Protein AF-A0A7W7MPI8-F1 (afdb_monomer_lite)

Structure (mmCIF, N/CA/C/O backbone):
data_AF-A0A7W7MPI8-F1
#
_entry.id   AF-A0A7W7MPI8-F1
#
loop_
_atom_site.group_PDB
_atom_site.id
_atom_site.type_symbol
_atom_site.label_atom_id
_atom_site.label_alt_id
_atom_site.label_comp_id
_atom_site.label_asym_id
_atom_site.label_entity_id
_atom_site.label_seq_id
_atom_site.pdbx_PDB_ins_code
_atom_site.Cartn_x
_atom_site.Cartn_y
_atom_site.Cartn_z
_atom_site.occupancy
_atom_site.B_iso_or_equiv
_atom_site.auth_seq_id
_atom_site.auth_comp_id
_atom_site.auth_asym_id
_atom_site.auth_atom_id
_atom_site.pdbx_PDB_model_num
ATOM 1 N N . MET A 1 1 ? -51.173 4.039 2.002 1.00 49.44 1 MET A N 1
ATOM 2 C CA . MET A 1 1 ? -49.938 4.710 2.441 1.00 49.44 1 MET A CA 1
ATOM 3 C C . MET A 1 1 ? -48.961 4.731 1.281 1.00 49.44 1 MET A C 1
ATOM 5 O O . MET A 1 1 ? -48.452 3.682 0.900 1.00 49.44 1 MET A O 1
ATOM 9 N N . MET A 1 2 ? -48.787 5.894 0.661 1.00 49.88 2 MET A N 1
ATOM 10 C CA . MET A 1 2 ? -47.800 6.108 -0.398 1.00 49.88 2 MET A CA 1
ATOM 11 C C . MET A 1 2 ? -46.555 6.743 0.226 1.00 49.88 2 MET A C 1
ATOM 13 O O . MET A 1 2 ? -46.667 7.775 0.882 1.00 49.88 2 MET A O 1
ATOM 17 N N . VAL A 1 3 ? -45.391 6.113 0.047 1.00 54.78 3 VAL A N 1
ATOM 18 C CA . VAL A 1 3 ? -44.117 6.573 0.618 1.00 54.78 3 VAL A CA 1
ATOM 19 C C . VAL A 1 3 ? -43.262 7.159 -0.498 1.00 54.78 3 VAL A C 1
ATOM 21 O O . VAL A 1 3 ? -42.946 6.467 -1.465 1.00 54.78 3 VAL A O 1
ATOM 24 N N . LEU A 1 4 ? -42.883 8.429 -0.360 1.00 58.41 4 LEU A N 1
ATOM 25 C CA . LEU A 1 4 ? -41.973 9.108 -1.281 1.00 58.41 4 LEU A CA 1
ATOM 26 C C . LEU A 1 4 ? -40.617 9.328 -0.606 1.00 58.41 4 LEU A C 1
ATOM 28 O O . LEU A 1 4 ? -40.519 10.075 0.366 1.00 58.41 4 LEU A O 1
ATOM 32 N N . MET A 1 5 ? -39.574 8.697 -1.148 1.00 64.06 5 MET A N 1
ATOM 33 C CA . MET A 1 5 ? -38.206 8.780 -0.630 1.00 64.06 5 MET A CA 1
ATOM 34 C C . MET A 1 5 ? -37.415 9.871 -1.354 1.00 64.06 5 MET A C 1
ATOM 36 O O . MET A 1 5 ? -37.337 9.875 -2.583 1.00 64.06 5 MET A O 1
ATOM 40 N N . ARG A 1 6 ? -36.823 10.803 -0.598 1.00 67.62 6 ARG A N 1
ATOM 41 C CA . ARG A 1 6 ? -36.049 11.929 -1.149 1.00 67.62 6 ARG A CA 1
ATOM 42 C C . ARG A 1 6 ? -35.025 12.484 -0.160 1.00 67.62 6 ARG A C 1
ATOM 44 O O . ARG A 1 6 ? -35.173 12.334 1.051 1.00 67.62 6 ARG A O 1
ATOM 51 N N . ARG A 1 7 ? -33.993 13.143 -0.703 1.00 58.41 7 ARG A N 1
ATOM 52 C CA . ARG A 1 7 ? -32.875 13.727 0.059 1.00 58.41 7 ARG A CA 1
ATOM 53 C C . ARG A 1 7 ? -33.243 15.046 0.749 1.00 58.41 7 ARG A C 1
ATOM 55 O O . ARG A 1 7 ? -32.918 15.215 1.916 1.00 58.41 7 ARG A O 1
ATOM 62 N N . ASP A 1 8 ? -33.957 15.934 0.058 1.00 72.25 8 ASP A N 1
ATOM 63 C CA . ASP A 1 8 ? -34.235 17.299 0.533 1.00 72.25 8 ASP A CA 1
ATOM 64 C C . ASP A 1 8 ? -35.701 17.508 0.923 1.00 72.25 8 ASP A C 1
ATOM 66 O O . ASP A 1 8 ? -36.584 16.809 0.425 1.00 72.25 8 ASP A O 1
ATOM 70 N N . ALA A 1 9 ? -35.995 18.521 1.741 1.00 74.75 9 ALA A N 1
ATOM 71 C CA . ALA A 1 9 ? -37.364 18.873 2.124 1.00 74.75 9 ALA A CA 1
ATOM 72 C C . ALA A 1 9 ? -38.240 19.226 0.906 1.00 74.75 9 ALA A C 1
ATOM 74 O O . ALA A 1 9 ? -37.804 19.893 -0.034 1.00 74.75 9 ALA A O 1
ATOM 75 N N . VAL A 1 10 ? -39.491 18.759 0.907 1.00 80.06 10 VAL A N 1
ATOM 76 C CA . VAL A 1 10 ? -40.469 19.056 -0.151 1.00 80.06 10 VAL A CA 1
ATOM 77 C C . VAL A 1 10 ? -40.919 20.507 -0.032 1.00 80.06 10 VAL A C 1
ATOM 79 O O . VAL A 1 10 ? -41.316 20.932 1.051 1.00 80.06 10 VAL A O 1
ATOM 82 N N . HIS A 1 11 ? -40.894 21.244 -1.145 1.00 82.88 11 HIS A N 1
ATOM 83 C CA . HIS A 1 11 ? -41.410 22.610 -1.205 1.00 82.88 11 HIS A CA 1
ATOM 84 C C . HIS A 1 11 ? -42.908 22.640 -0.856 1.00 82.88 11 HIS A C 1
ATOM 86 O O . HIS A 1 11 ? -43.668 21.790 -1.323 1.00 82.88 11 HIS A O 1
ATOM 92 N N . ASP A 1 12 ? -43.351 23.636 -0.089 1.00 81.88 12 ASP A N 1
ATOM 93 C CA . ASP A 1 12 ? -44.690 23.646 0.521 1.00 81.88 12 ASP A CA 1
ATOM 94 C C . ASP A 1 12 ? -45.839 23.581 -0.497 1.00 81.88 12 ASP A C 1
ATOM 96 O O . ASP A 1 12 ? -46.825 22.888 -0.269 1.00 81.88 12 ASP A O 1
ATOM 100 N N . ASN A 1 13 ? -45.672 24.185 -1.676 1.00 84.06 13 ASN A N 1
ATOM 101 C CA . ASN A 1 13 ? -46.629 24.074 -2.788 1.00 84.06 13 ASN A CA 1
ATOM 102 C C . ASN A 1 13 ? -46.941 22.622 -3.204 1.00 84.06 13 ASN A C 1
ATOM 104 O O . ASN A 1 13 ? -48.055 22.326 -3.624 1.00 84.06 13 ASN A O 1
ATOM 108 N N . VAL A 1 14 ? -45.968 21.711 -3.101 1.00 81.06 14 VAL A N 1
ATOM 109 C CA . VAL A 1 14 ? -46.162 20.293 -3.445 1.00 81.06 14 VAL A CA 1
ATOM 110 C C . VAL A 1 14 ? -46.913 19.570 -2.328 1.00 81.06 14 VAL A C 1
ATOM 112 O O . VAL A 1 14 ? -47.776 18.751 -2.626 1.00 81.06 14 VAL A O 1
ATOM 115 N N . LYS A 1 15 ? -46.642 19.906 -1.057 1.00 82.19 15 LYS A N 1
ATOM 116 C CA . LYS A 1 15 ? -47.408 19.381 0.087 1.00 82.19 15 LYS A CA 1
ATOM 117 C C . LYS A 1 15 ? -48.872 19.803 -0.005 1.00 82.19 15 LYS A C 1
ATOM 119 O O . LYS A 1 15 ? -49.746 18.950 0.008 1.00 82.19 15 LYS A O 1
ATOM 124 N N . ALA A 1 16 ? -49.117 21.091 -0.249 1.00 83.88 16 ALA A N 1
ATOM 125 C CA . ALA A 1 16 ? -50.464 21.634 -0.405 1.00 83.88 16 ALA A CA 1
ATOM 126 C C . ALA A 1 16 ? -51.250 20.934 -1.525 1.00 83.88 16 ALA A C 1
ATOM 128 O O . ALA A 1 16 ? -52.431 20.638 -1.365 1.00 83.88 16 ALA A O 1
ATOM 129 N N . ARG A 1 17 ? -50.587 20.615 -2.647 1.00 86.25 17 ARG A N 1
ATOM 130 C CA . ARG A 1 17 ? -51.234 19.887 -3.744 1.00 86.25 17 ARG A CA 1
ATOM 131 C C . ARG A 1 17 ? -51.537 18.430 -3.390 1.00 86.25 17 ARG A C 1
ATOM 133 O O . ARG A 1 17 ? -52.558 17.909 -3.824 1.00 86.25 17 ARG A O 1
ATOM 140 N N . LEU A 1 18 ? -50.668 17.766 -2.630 1.00 83.81 18 LEU A N 1
ATOM 141 C CA . LEU A 1 18 ? -50.902 16.396 -2.166 1.00 83.81 18 LEU A CA 1
ATOM 142 C C . LEU A 1 18 ? -52.019 16.335 -1.121 1.00 83.81 18 LEU A C 1
ATOM 144 O O . LEU A 1 18 ? -52.843 15.428 -1.188 1.00 83.81 18 LEU A O 1
ATOM 148 N N . ASP A 1 19 ? -52.097 17.321 -0.227 1.00 85.25 19 ASP A N 1
ATOM 149 C CA . ASP A 1 19 ? -53.193 17.460 0.736 1.00 85.25 19 ASP A CA 1
ATOM 150 C C . ASP A 1 19 ? -54.544 17.638 0.037 1.00 85.25 19 ASP A C 1
ATOM 152 O O . ASP A 1 19 ? -55.519 16.981 0.398 1.00 85.25 19 ASP A O 1
ATOM 156 N N . GLU A 1 20 ? -54.598 18.477 -1.000 1.00 85.38 20 GLU A N 1
ATOM 157 C CA . GLU A 1 20 ? -55.800 18.684 -1.813 1.00 85.38 20 GLU A CA 1
ATOM 158 C C . GLU A 1 20 ? -56.251 17.380 -2.487 1.00 85.38 20 GLU A C 1
ATOM 160 O O . GLU A 1 20 ? -57.409 16.984 -2.361 1.00 85.38 20 GLU A O 1
ATOM 165 N N . VAL A 1 21 ? -55.320 16.657 -3.121 1.00 84.31 21 VAL A N 1
ATOM 166 C CA . VAL A 1 21 ? -55.602 15.371 -3.781 1.00 84.31 21 VAL A CA 1
ATOM 167 C C . VAL A 1 21 ? -56.038 14.304 -2.773 1.00 84.31 21 VAL A C 1
ATOM 169 O O . VAL A 1 21 ? -56.984 13.562 -3.038 1.00 84.31 21 VAL A O 1
ATOM 172 N N . CYS A 1 22 ? -55.397 14.224 -1.605 1.00 85.19 22 CYS A N 1
ATOM 173 C CA . CYS A 1 22 ? -55.838 13.330 -0.536 1.00 85.19 22 CYS A CA 1
ATOM 174 C C . CYS A 1 22 ? -57.233 13.695 -0.024 1.00 85.19 22 CYS A C 1
ATOM 176 O O . CYS A 1 22 ? -58.037 12.799 0.222 1.00 85.19 22 CYS A O 1
ATOM 178 N N . GLY A 1 23 ? -57.546 14.986 0.099 1.00 83.25 23 GLY A N 1
ATOM 179 C CA . GLY A 1 23 ? -58.876 15.465 0.471 1.00 83.25 23 GLY A CA 1
ATOM 180 C C . GLY A 1 23 ? -59.952 15.061 -0.538 1.00 83.25 23 GLY A C 1
ATOM 181 O O . GLY A 1 23 ? -60.999 14.548 -0.143 1.00 83.25 23 GLY A O 1
ATOM 182 N N . GLU A 1 24 ? -59.677 15.221 -1.835 1.00 83.44 24 GLU A N 1
ATOM 183 C CA . GLU A 1 24 ? -60.577 14.803 -2.918 1.00 83.44 24 GLU A CA 1
ATOM 184 C C . GLU A 1 24 ? -60.816 13.286 -2.912 1.00 83.44 24 GLU A C 1
ATOM 186 O O . GLU A 1 24 ? -61.961 12.833 -2.968 1.00 83.44 24 GLU A O 1
ATOM 191 N N . PHE A 1 25 ? -59.751 12.487 -2.789 1.00 81.00 25 PHE A N 1
ATOM 192 C CA . PHE A 1 25 ? -59.850 11.023 -2.779 1.00 81.00 25 PHE A CA 1
ATOM 193 C C . PHE A 1 25 ? -60.505 10.469 -1.512 1.00 81.00 25 PHE A C 1
ATOM 195 O O . PHE A 1 25 ? -61.155 9.422 -1.566 1.00 81.00 25 PHE A O 1
ATOM 202 N N . ASN A 1 26 ? -60.377 11.173 -0.387 1.00 85.81 26 ASN A N 1
ATOM 203 C CA . ASN A 1 26 ? -60.954 10.750 0.883 1.00 85.81 26 ASN A CA 1
ATOM 204 C C . ASN A 1 26 ? -62.370 11.285 1.143 1.00 85.81 26 ASN A C 1
ATOM 206 O O . ASN A 1 26 ? -62.930 11.045 2.216 1.00 85.81 26 ASN A O 1
ATOM 210 N N . ALA A 1 27 ? -62.989 11.966 0.171 1.00 78.31 27 ALA A N 1
ATOM 211 C CA . ALA A 1 27 ? -64.313 12.578 0.315 1.00 78.31 27 ALA A CA 1
ATOM 212 C C . ALA A 1 27 ? -65.424 11.590 0.739 1.00 78.31 27 ALA A C 1
ATOM 214 O O . ALA A 1 27 ? -66.433 11.994 1.320 1.00 78.31 27 ALA A O 1
ATOM 215 N N . HIS A 1 28 ? -65.241 10.289 0.481 1.00 75.12 28 HIS A N 1
ATOM 216 C CA . HIS A 1 28 ? -66.212 9.233 0.795 1.00 75.12 28 HIS A CA 1
ATOM 217 C C . HIS A 1 28 ? -65.619 8.061 1.601 1.00 75.12 28 HIS A C 1
ATOM 219 O O . HIS A 1 28 ? -66.139 6.943 1.555 1.00 75.12 28 HIS A O 1
ATOM 225 N N . GLY A 1 29 ? -64.527 8.301 2.334 1.00 70.06 29 GLY A N 1
ATOM 226 C CA . GLY A 1 29 ? -63.850 7.319 3.192 1.00 70.06 29 GLY A CA 1
ATOM 227 C C . GLY A 1 29 ? -62.332 7.513 3.203 1.00 70.06 29 GLY A C 1
ATOM 228 O O . GLY A 1 29 ? -61.785 8.102 2.283 1.00 70.06 29 GLY A O 1
ATOM 229 N N . ALA A 1 30 ? -61.635 7.042 4.238 1.00 76.19 30 ALA A N 1
ATOM 230 C CA . ALA A 1 30 ? -60.178 7.176 4.336 1.00 76.19 30 ALA A CA 1
ATOM 231 C C . ALA A 1 30 ? -59.475 6.111 3.474 1.00 76.19 30 ALA A C 1
ATOM 233 O O . ALA A 1 30 ? -59.181 5.013 3.947 1.00 76.19 30 ALA A O 1
ATOM 234 N N . TYR A 1 31 ? -59.247 6.421 2.199 1.00 76.81 31 TYR A N 1
ATOM 235 C CA . TYR A 1 31 ? -58.655 5.497 1.226 1.00 76.81 31 TYR A CA 1
ATOM 236 C C . TYR A 1 31 ? -57.181 5.793 0.938 1.00 76.81 31 TYR A C 1
ATOM 238 O O . TYR A 1 31 ? -56.423 4.876 0.615 1.00 76.81 31 TYR A O 1
ATOM 246 N N . LEU A 1 32 ? -56.762 7.052 1.058 1.00 80.06 32 LEU A N 1
ATOM 247 C CA . LEU A 1 32 ? -55.428 7.507 0.696 1.00 80.06 32 LEU A CA 1
ATOM 248 C C . LEU A 1 32 ? -54.789 8.297 1.837 1.00 80.06 32 LEU A C 1
ATOM 250 O O . LEU A 1 32 ? -55.365 9.240 2.362 1.00 80.06 32 LEU A O 1
ATOM 254 N N . ASP A 1 33 ? -53.570 7.912 2.189 1.00 78.94 33 ASP A N 1
ATOM 255 C CA . ASP A 1 33 ? -52.735 8.619 3.153 1.00 78.94 33 ASP A CA 1
ATOM 256 C C . ASP A 1 33 ? -51.289 8.600 2.652 1.00 78.94 33 ASP A C 1
ATOM 258 O O . ASP A 1 33 ? -50.885 7.653 1.948 1.00 78.94 33 ASP A O 1
ATOM 262 N N . TYR A 1 34 ? -50.530 9.638 2.984 1.00 79.75 34 TYR A N 1
ATOM 263 C CA . TYR A 1 34 ? -49.155 9.812 2.540 1.00 79.75 34 TYR A CA 1
ATOM 264 C C . TYR A 1 34 ? -48.271 10.334 3.671 1.00 79.75 34 TYR A C 1
ATOM 266 O O . TYR A 1 34 ? -48.679 11.158 4.482 1.00 79.75 34 TYR A O 1
ATOM 274 N N . GLU A 1 35 ? -47.026 9.870 3.687 1.00 78.50 35 GLU A N 1
ATOM 275 C CA . GLU A 1 35 ? -46.011 10.313 4.637 1.00 78.50 35 GLU A CA 1
ATOM 276 C C . GLU A 1 35 ? -44.697 10.544 3.887 1.00 78.50 35 GLU A C 1
ATOM 278 O O . GLU A 1 35 ? -44.325 9.776 2.990 1.00 78.50 35 GLU A O 1
ATOM 283 N N . PHE A 1 36 ? -43.990 11.617 4.245 1.00 74.00 36 PHE A N 1
ATOM 284 C CA . PHE A 1 36 ? -42.635 11.857 3.763 1.00 74.00 36 PHE A CA 1
ATOM 285 C C . PHE A 1 36 ? -41.637 11.273 4.749 1.00 74.00 36 PHE A C 1
ATOM 287 O O . PHE A 1 36 ? -41.536 11.748 5.875 1.00 74.00 36 PHE A O 1
ATOM 294 N N . LEU A 1 37 ? -40.867 10.290 4.290 1.00 66.69 37 LEU A N 1
ATOM 295 C CA . LEU A 1 37 ? -39.714 9.786 5.021 1.00 66.69 37 LEU A CA 1
ATOM 296 C C . LEU A 1 37 ? -38.453 10.384 4.408 1.00 66.69 37 LEU A C 1
ATOM 298 O O . LEU A 1 37 ? -38.151 10.149 3.232 1.00 66.69 37 LEU A O 1
ATOM 302 N N . TYR A 1 38 ? -37.721 11.162 5.202 1.00 76.94 38 TYR A N 1
ATOM 303 C CA . TYR A 1 38 ? -36.445 11.719 4.783 1.00 76.94 38 TYR A CA 1
ATOM 304 C C . TYR A 1 38 ? -35.304 10.764 5.130 1.00 76.94 38 TYR A C 1
ATOM 306 O O . TYR A 1 38 ? -35.418 9.879 5.982 1.00 76.94 38 TYR A O 1
ATOM 314 N N . LEU A 1 39 ? -34.161 10.962 4.471 1.00 61.47 39 LEU A N 1
ATOM 315 C CA . LEU A 1 39 ? -32.961 10.160 4.708 1.00 61.47 39 LEU A CA 1
ATOM 316 C C . LEU A 1 39 ? -32.559 10.086 6.205 1.00 61.47 39 LEU A C 1
ATOM 318 O O . LEU A 1 39 ? -32.212 8.992 6.651 1.00 61.47 39 LEU A O 1
ATOM 322 N N . PRO A 1 40 ? -32.653 11.167 7.013 1.00 66.00 40 PRO A N 1
ATOM 323 C CA . PRO A 1 40 ? -32.389 11.100 8.453 1.00 66.00 40 PRO A CA 1
ATOM 324 C C . PRO A 1 40 ? -33.386 10.236 9.238 1.00 66.00 40 PRO A C 1
ATOM 326 O O . PRO A 1 40 ? -32.980 9.557 10.178 1.00 66.00 40 PRO A O 1
ATOM 329 N N . ASP A 1 41 ? -34.664 10.216 8.851 1.00 65.62 41 ASP A N 1
ATOM 330 C CA . ASP A 1 41 ? -35.699 9.424 9.533 1.00 65.62 41 ASP A CA 1
ATOM 331 C C . ASP A 1 41 ? -35.471 7.928 9.309 1.00 65.62 41 ASP A C 1
ATOM 333 O O . ASP A 1 41 ? -35.570 7.120 10.233 1.00 65.62 41 ASP A O 1
ATOM 337 N N . ILE A 1 42 ? -35.065 7.569 8.088 1.00 63.22 42 ILE A N 1
ATOM 338 C CA . ILE A 1 42 ? -34.688 6.204 7.712 1.00 63.22 42 ILE A CA 1
ATOM 339 C C . ILE A 1 42 ? -33.424 5.775 8.466 1.00 63.22 42 ILE A C 1
ATOM 341 O O . ILE A 1 42 ? -33.390 4.684 9.034 1.00 63.22 42 ILE A O 1
ATOM 345 N N . TRP A 1 43 ? -32.412 6.644 8.555 1.00 54.91 43 TRP A N 1
ATOM 346 C CA . TRP A 1 43 ? -31.229 6.393 9.386 1.00 54.91 43 TRP A CA 1
ATOM 347 C C . TRP A 1 43 ? -31.577 6.237 10.873 1.00 54.91 43 TRP A C 1
ATOM 349 O O . TRP A 1 43 ? -31.028 5.364 11.546 1.00 54.91 43 TRP A O 1
ATOM 359 N N . GLY A 1 44 ? -32.521 7.025 11.392 1.00 52.50 44 GLY A N 1
ATOM 360 C CA . GLY A 1 44 ? -33.027 6.910 12.762 1.00 52.50 44 GLY A CA 1
ATOM 361 C C . GLY A 1 44 ? -33.770 5.595 13.033 1.00 52.50 44 GLY A C 1
ATOM 362 O O . GLY A 1 44 ? -33.648 5.019 14.114 1.00 52.50 44 GLY A O 1
ATOM 363 N N . LEU A 1 45 ? -34.510 5.092 12.045 1.00 55.12 45 LEU A N 1
ATOM 364 C CA . LEU A 1 45 ? -35.214 3.808 12.107 1.00 55.12 45 LEU A CA 1
ATOM 365 C C . LEU A 1 45 ? -34.253 2.616 12.017 1.00 55.12 45 LEU A C 1
ATOM 367 O O . LEU A 1 45 ? -34.372 1.678 12.802 1.00 55.12 45 LEU A O 1
ATOM 371 N N . ILE A 1 46 ? -33.268 2.672 11.119 1.00 51.81 46 ILE A N 1
ATOM 372 C CA . ILE A 1 46 ? -32.260 1.615 10.953 1.00 51.81 46 ILE A CA 1
ATOM 373 C C . ILE A 1 46 ? -31.329 1.549 12.174 1.00 51.81 46 ILE A C 1
ATOM 375 O O . ILE A 1 46 ? -31.021 0.461 12.653 1.00 51.81 46 ILE A O 1
ATOM 379 N N . SER A 1 47 ? -30.935 2.696 12.737 1.00 50.38 47 SER A N 1
ATOM 380 C CA . SER A 1 47 ? -30.068 2.748 13.925 1.00 50.38 47 SER A CA 1
ATOM 381 C C . SER A 1 47 ? -30.738 2.217 15.196 1.00 50.38 47 SER A C 1
ATOM 383 O O . SER A 1 47 ? -30.078 1.552 15.990 1.00 50.38 47 SER A O 1
ATOM 385 N N . LYS A 1 48 ? -32.049 2.434 15.380 1.00 42.78 48 LYS A N 1
ATOM 386 C CA . LYS A 1 48 ? -32.800 1.907 16.537 1.00 42.78 48 LYS A CA 1
ATOM 387 C C . LYS A 1 48 ? -33.032 0.396 16.501 1.00 42.78 48 LYS A C 1
ATOM 389 O O . LYS A 1 48 ? -33.177 -0.210 17.556 1.00 42.78 48 LYS A O 1
ATOM 394 N N . VAL A 1 49 ? -33.082 -0.210 15.316 1.00 42.25 49 VAL A N 1
ATOM 395 C CA . VAL A 1 49 ? -33.246 -1.668 15.152 1.00 42.25 49 VAL A CA 1
ATOM 396 C C . VAL A 1 49 ? -31.902 -2.408 15.292 1.00 42.25 49 VAL A C 1
ATOM 398 O O . VAL A 1 49 ? -31.888 -3.616 15.504 1.00 42.25 49 VAL A O 1
ATOM 401 N N . ALA A 1 50 ? -30.774 -1.691 15.226 1.00 50.09 50 ALA A N 1
ATOM 402 C CA . ALA A 1 50 ? -29.432 -2.266 15.163 1.00 50.09 50 ALA A CA 1
ATOM 403 C C . ALA A 1 50 ? -28.608 -2.187 16.464 1.00 50.09 50 ALA A C 1
ATOM 405 O O . ALA A 1 50 ? -27.481 -2.674 16.465 1.00 50.09 50 ALA A O 1
ATOM 406 N N . THR A 1 51 ? -29.101 -1.591 17.559 1.00 55.31 51 THR A N 1
ATOM 407 C CA . THR A 1 51 ? -28.363 -1.569 18.839 1.00 55.31 51 THR A CA 1
ATOM 408 C C . THR A 1 51 ? -28.498 -2.905 19.575 1.00 55.31 51 THR A C 1
ATOM 410 O O . THR A 1 51 ? -29.608 -3.230 20.000 1.00 55.31 51 THR A O 1
ATOM 413 N N . PRO A 1 52 ? -27.408 -3.675 19.749 1.00 62.81 52 PRO A N 1
ATOM 414 C CA . PRO A 1 52 ? -27.425 -4.943 20.479 1.00 62.81 52 PRO A CA 1
ATOM 415 C C . PRO A 1 52 ? -27.725 -4.730 21.966 1.00 62.81 52 PRO A C 1
ATOM 417 O O . PRO A 1 52 ? -27.506 -3.637 22.494 1.00 62.81 52 PRO A O 1
ATOM 420 N N . ASP A 1 53 ? -28.196 -5.780 22.643 1.00 77.25 53 ASP A N 1
ATOM 421 C CA . ASP A 1 53 ? -28.451 -5.735 24.085 1.00 77.25 53 ASP A CA 1
ATOM 422 C C . ASP A 1 53 ? -27.184 -5.321 24.868 1.00 77.25 53 ASP A C 1
ATOM 424 O O . ASP A 1 53 ? -26.078 -5.754 24.519 1.00 77.25 53 ASP A O 1
ATOM 428 N N . PRO A 1 54 ? -27.316 -4.511 25.940 1.00 82.62 54 PRO A N 1
ATOM 429 C CA . PRO A 1 54 ? -26.185 -4.114 26.773 1.00 82.62 54 PRO A CA 1
ATOM 430 C C . PRO A 1 54 ? -25.437 -5.324 27.341 1.00 82.62 54 PRO A C 1
ATOM 432 O O . PRO A 1 54 ? -26.044 -6.249 27.885 1.00 82.62 54 PRO A O 1
ATOM 435 N N . ILE A 1 55 ? -24.106 -5.303 27.255 1.00 89.00 55 ILE A N 1
ATOM 436 C CA . ILE A 1 55 ? -23.261 -6.387 27.764 1.00 89.00 55 ILE A CA 1
ATOM 437 C C . ILE A 1 55 ? -22.862 -6.094 29.208 1.00 89.00 55 ILE A C 1
ATOM 439 O O . ILE A 1 55 ? -22.120 -5.151 29.474 1.00 89.00 55 ILE A O 1
ATOM 443 N N . ASP A 1 56 ? -23.292 -6.938 30.139 1.00 91.81 56 ASP A N 1
ATOM 444 C CA . ASP A 1 56 ? -22.898 -6.837 31.542 1.00 91.81 56 ASP A CA 1
ATOM 445 C C . ASP A 1 56 ? -21.862 -7.910 31.890 1.00 91.81 56 ASP A C 1
ATOM 447 O O . ASP A 1 56 ? -22.098 -9.103 31.685 1.00 91.81 56 ASP A O 1
ATOM 451 N N . LEU A 1 57 ? -20.712 -7.495 32.432 1.00 91.25 57 LEU A N 1
ATOM 452 C CA . LEU A 1 57 ? -19.571 -8.380 32.685 1.00 91.25 57 LEU A CA 1
ATOM 453 C C . LEU A 1 57 ? -19.162 -8.391 34.162 1.00 91.25 57 LEU A C 1
ATOM 455 O O . LEU A 1 57 ? -18.889 -7.330 34.733 1.00 91.25 57 LEU A O 1
ATOM 459 N N . PRO A 1 58 ? -19.037 -9.575 34.788 1.00 92.31 58 PRO A N 1
ATOM 460 C CA . PRO A 1 58 ? -18.263 -9.728 36.008 1.00 92.31 58 PRO A CA 1
ATOM 461 C C . PRO A 1 58 ? -16.769 -9.819 35.661 1.00 92.31 58 PRO A C 1
ATOM 463 O O . PRO A 1 58 ? -16.333 -10.724 34.955 1.00 92.31 58 PRO A O 1
ATOM 466 N N . VAL A 1 59 ? -15.971 -8.891 36.183 1.00 93.31 59 VAL A N 1
ATOM 467 C CA . VAL A 1 59 ? -14.520 -8.836 35.973 1.00 93.31 59 VAL A CA 1
ATOM 468 C C . VAL A 1 59 ? -13.809 -9.122 37.292 1.00 93.31 59 VAL A C 1
ATOM 470 O O . VAL A 1 59 ? -13.905 -8.339 38.239 1.00 93.31 59 VAL A O 1
ATOM 473 N N . ALA A 1 60 ? -13.091 -10.242 37.373 1.00 92.88 60 ALA A N 1
ATOM 474 C CA . ALA A 1 60 ? -12.266 -10.577 38.530 1.00 92.88 60 ALA A CA 1
ATOM 475 C C . ALA A 1 60 ? -10.935 -9.811 38.466 1.00 92.88 60 ALA A C 1
ATOM 477 O O . ALA A 1 60 ? -10.070 -10.102 37.645 1.00 92.88 60 ALA A O 1
ATOM 478 N N . LEU A 1 61 ? -10.760 -8.812 39.332 1.00 92.12 61 LEU A N 1
ATOM 479 C CA . LEU A 1 61 ? -9.549 -8.000 39.389 1.00 92.12 61 LEU A CA 1
ATOM 480 C C . LEU A 1 61 ? -8.673 -8.359 40.582 1.00 92.12 61 LEU A C 1
ATOM 482 O O . LEU A 1 61 ? -9.125 -8.500 41.720 1.00 92.12 61 LEU A O 1
ATOM 486 N N . THR A 1 62 ? -7.372 -8.385 40.324 1.00 90.50 62 THR A N 1
ATOM 487 C CA . THR A 1 62 ? -6.317 -8.385 41.339 1.00 90.50 62 THR A CA 1
ATOM 488 C C . THR A 1 62 ? -5.431 -7.155 41.164 1.00 90.50 62 THR A C 1
ATOM 490 O O . THR A 1 62 ? -5.376 -6.581 40.077 1.00 90.50 62 THR A O 1
ATOM 493 N N . LYS A 1 63 ? -4.733 -6.741 42.233 1.00 87.62 63 LYS A N 1
ATOM 494 C CA . LYS A 1 63 ? -3.774 -5.616 42.207 1.00 87.62 63 LYS A CA 1
ATOM 495 C C . LYS A 1 63 ? -4.364 -4.353 41.556 1.00 87.62 63 LYS A C 1
ATOM 497 O O . LYS A 1 63 ? -3.758 -3.781 40.651 1.00 87.62 63 LYS A O 1
ATOM 502 N N . TRP A 1 64 ? -5.571 -3.973 41.971 1.00 91.19 64 TRP A N 1
ATOM 503 C CA . TRP A 1 64 ? -6.321 -2.899 41.332 1.00 91.19 64 TRP A CA 1
ATOM 504 C C . TRP A 1 64 ? -6.177 -1.554 42.049 1.00 91.19 64 TRP A C 1
ATOM 506 O O . TRP A 1 64 ? -5.847 -1.484 43.232 1.00 91.19 64 TRP A O 1
ATOM 516 N N . LEU A 1 65 ? -6.437 -0.489 41.299 1.00 89.12 65 LEU A N 1
ATOM 517 C CA . LEU A 1 65 ? -6.433 0.905 41.715 1.00 89.12 65 LEU A CA 1
ATOM 518 C C . LEU A 1 65 ? -7.722 1.565 41.224 1.00 89.12 65 LEU A C 1
ATOM 520 O O . LEU A 1 65 ? -8.005 1.533 40.026 1.00 89.12 65 LEU A O 1
ATOM 524 N N . ASP A 1 66 ? -8.463 2.181 42.142 1.00 87.94 66 ASP A N 1
ATOM 525 C CA . ASP A 1 66 ? -9.629 3.012 41.833 1.00 87.94 66 ASP A CA 1
ATOM 526 C C . ASP A 1 66 ? -9.208 4.480 41.674 1.00 87.94 66 ASP A C 1
ATOM 528 O O . ASP A 1 66 ? -8.388 5.003 42.433 1.00 87.94 66 ASP A O 1
ATOM 532 N N . VAL A 1 67 ? -9.760 5.130 40.659 1.00 87.38 67 VAL A N 1
ATOM 533 C CA . VAL A 1 67 ? -9.526 6.520 40.284 1.00 87.38 67 VAL A CA 1
ATOM 534 C C . VAL A 1 67 ? -10.889 7.179 40.155 1.00 87.38 67 VAL A C 1
ATOM 536 O O . VAL A 1 67 ? -11.674 6.819 39.290 1.00 87.38 67 VAL A O 1
ATOM 539 N N . SER A 1 68 ? -11.183 8.167 40.997 1.00 84.25 68 SER A N 1
ATOM 540 C CA . SER A 1 68 ? -12.493 8.831 41.003 1.00 84.25 68 SER A CA 1
ATOM 541 C C . SER A 1 68 ? -12.543 10.136 40.202 1.00 84.25 68 SER A C 1
ATOM 543 O O . SER A 1 68 ? -13.633 10.636 39.935 1.00 84.25 68 SER A O 1
ATOM 545 N N . THR A 1 69 ? -11.387 10.714 39.853 1.00 75.62 69 THR A N 1
ATOM 546 C CA . THR A 1 69 ? -11.273 12.082 39.315 1.00 75.62 69 THR A CA 1
ATOM 547 C C . THR A 1 69 ? -10.265 12.130 38.156 1.00 75.62 69 THR A C 1
ATOM 549 O O . THR A 1 69 ? -9.178 11.571 38.305 1.00 75.62 69 THR A O 1
ATOM 552 N N . PRO A 1 70 ? -10.559 12.811 37.024 1.00 80.12 70 PRO A N 1
ATOM 553 C CA . PRO A 1 70 ? -11.789 13.556 36.708 1.00 80.12 70 PRO A CA 1
ATOM 554 C C . PRO A 1 70 ? -12.996 12.665 36.373 1.00 80.12 70 PRO A C 1
ATOM 556 O O . PRO A 1 70 ? -14.114 13.162 36.310 1.00 80.12 70 PRO A O 1
ATOM 559 N N . MET A 1 71 ? -12.780 11.364 36.177 1.00 83.94 71 MET A N 1
ATOM 560 C CA . MET A 1 71 ? -13.818 10.375 35.890 1.00 83.94 71 MET A CA 1
ATOM 561 C C . MET A 1 71 ? -13.574 9.120 36.723 1.00 83.94 71 MET A C 1
ATOM 563 O O . MET A 1 71 ? -12.426 8.828 37.064 1.00 83.94 71 MET A O 1
ATOM 567 N N . ARG A 1 72 ? -14.643 8.368 37.014 1.00 91.06 72 ARG A N 1
ATOM 568 C CA . ARG A 1 72 ? -14.531 7.067 37.679 1.00 91.06 72 ARG A CA 1
ATOM 569 C C . ARG A 1 72 ? -13.893 6.054 36.732 1.00 91.06 72 ARG A C 1
ATOM 571 O O . ARG A 1 72 ? -14.393 5.806 35.637 1.00 91.06 72 ARG A O 1
ATOM 578 N N . ALA A 1 73 ? -12.793 5.458 37.160 1.00 92.50 73 ALA A N 1
ATOM 579 C CA . ALA A 1 73 ? -12.081 4.425 36.438 1.00 92.50 73 ALA A CA 1
ATOM 580 C C . ALA A 1 73 ? -11.398 3.473 37.418 1.00 92.50 73 ALA A C 1
ATOM 582 O O . ALA A 1 73 ? -10.938 3.880 38.477 1.00 92.50 73 ALA A O 1
ATOM 583 N N . ILE A 1 74 ? -11.276 2.208 37.038 1.00 92.88 74 ILE A N 1
ATOM 584 C CA . ILE A 1 74 ? -10.525 1.210 37.795 1.00 92.88 74 ILE A CA 1
ATOM 585 C C . ILE A 1 74 ? -9.519 0.533 36.872 1.00 92.88 74 ILE A C 1
ATOM 587 O O . ILE A 1 74 ? -9.823 0.200 35.727 1.00 92.88 74 ILE A O 1
ATOM 591 N N . ASN A 1 75 ? -8.293 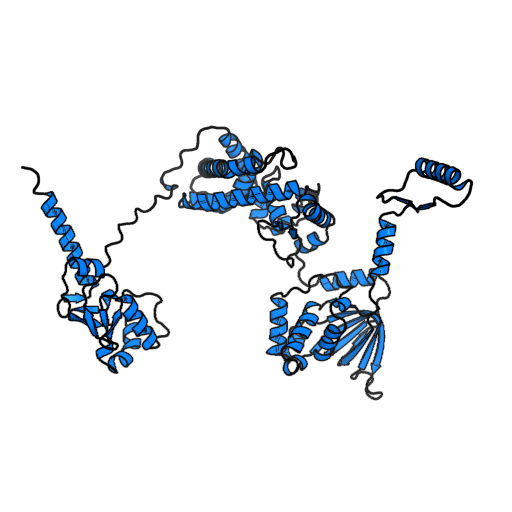0.359 37.352 1.00 93.19 75 ASN A N 1
ATOM 592 C CA . ASN A 1 75 ? -7.237 -0.351 36.638 1.00 93.19 75 ASN A CA 1
ATOM 593 C C . ASN A 1 75 ? -6.786 -1.538 37.482 1.00 93.19 75 ASN A C 1
ATOM 595 O O . ASN A 1 75 ? -6.568 -1.366 38.674 1.00 93.19 75 ASN A O 1
ATOM 599 N N . GLY A 1 76 ? -6.639 -2.719 36.894 1.00 93.19 76 GLY A N 1
ATOM 600 C CA . GLY A 1 76 ? -6.174 -3.906 37.601 1.00 93.19 76 GLY A CA 1
ATOM 601 C C . GLY A 1 76 ? -5.659 -4.985 36.662 1.00 93.19 76 GLY A C 1
ATOM 602 O O . GLY A 1 76 ? -5.481 -4.768 35.465 1.00 93.19 76 GLY A O 1
ATOM 603 N N . VAL A 1 77 ? -5.409 -6.162 37.225 1.00 93.69 77 VAL A N 1
ATOM 604 C CA . VAL A 1 77 ? -4.919 -7.335 36.497 1.00 93.69 77 VAL A CA 1
ATOM 605 C C . VAL A 1 77 ? -5.982 -8.427 36.509 1.00 93.69 77 VAL A C 1
ATOM 607 O O . VAL A 1 77 ? -6.491 -8.771 37.580 1.00 93.69 77 VAL A O 1
ATOM 610 N N . VAL A 1 78 ? -6.272 -8.979 35.330 1.00 95.06 78 VAL A N 1
ATOM 611 C CA . VAL A 1 78 ? -7.204 -10.096 35.111 1.00 95.06 78 VAL A CA 1
ATOM 612 C C . VAL A 1 78 ? -6.454 -11.323 34.583 1.00 95.06 78 VAL A C 1
ATOM 614 O O . VAL A 1 78 ? -5.392 -11.193 33.959 1.00 95.06 78 VAL A O 1
ATOM 617 N N . GLY A 1 79 ? -7.001 -12.514 34.825 1.00 95.00 79 GLY A N 1
ATOM 618 C CA . GLY A 1 79 ? -6.548 -13.735 34.167 1.00 95.00 79 GLY A CA 1
ATOM 619 C C . GLY A 1 79 ? -6.955 -13.750 32.694 1.00 95.00 79 GLY A C 1
ATOM 620 O O . GLY A 1 79 ? -8.053 -13.333 32.333 1.00 95.00 79 GLY A O 1
ATOM 621 N N . VAL A 1 80 ? -6.078 -14.254 31.828 1.00 94.56 80 VAL A N 1
ATOM 622 C CA . VAL A 1 80 ? -6.372 -14.378 30.392 1.00 94.56 80 VAL A CA 1
ATOM 623 C C . VAL A 1 80 ? -7.536 -15.346 30.122 1.00 94.56 80 VAL A C 1
ATOM 625 O O . VAL A 1 80 ? -8.281 -15.145 29.165 1.00 94.56 80 VAL A O 1
ATOM 628 N N . ALA A 1 81 ? -7.754 -16.334 30.996 1.00 94.12 81 ALA A N 1
ATOM 629 C CA . ALA A 1 81 ? -8.891 -17.250 30.906 1.00 94.12 81 ALA A CA 1
ATOM 630 C C . ALA A 1 81 ? -10.250 -16.525 30.975 1.00 94.12 81 ALA A C 1
ATOM 632 O O . ALA A 1 81 ? -11.117 -16.792 30.144 1.00 94.12 81 ALA A O 1
ATOM 633 N N . ASP A 1 82 ? -10.406 -15.562 31.893 1.00 94.19 82 ASP A N 1
ATOM 634 C CA . ASP A 1 82 ? -11.644 -14.776 32.021 1.00 94.19 82 ASP A CA 1
ATOM 635 C C . ASP A 1 82 ? -11.902 -13.960 30.744 1.00 94.19 82 ASP A C 1
ATOM 637 O O . ASP A 1 82 ? -13.023 -13.885 30.249 1.00 94.19 82 ASP A O 1
ATOM 641 N N . VAL A 1 83 ? -10.842 -13.384 30.164 1.00 94.44 83 VAL A N 1
ATOM 642 C CA . VAL A 1 83 ? -10.920 -12.605 28.918 1.00 94.44 83 VAL A CA 1
ATOM 643 C C . VAL A 1 83 ? -11.342 -13.476 27.734 1.00 94.44 83 VAL A C 1
ATOM 645 O O . VAL A 1 83 ? -12.143 -13.038 26.906 1.00 94.44 83 VAL A O 1
ATOM 648 N N . GLY A 1 84 ? -10.822 -14.705 27.655 1.00 92.62 84 GLY A N 1
ATOM 649 C CA . GLY A 1 84 ? -11.247 -15.688 26.659 1.00 92.62 84 GLY A CA 1
ATOM 650 C C . GLY A 1 84 ? -12.740 -15.997 26.769 1.00 92.62 84 GLY A C 1
ATOM 651 O O . GLY A 1 84 ? -13.442 -15.957 25.761 1.00 92.62 84 GLY A O 1
ATOM 652 N N . GLU A 1 85 ? -13.247 -16.191 27.991 1.00 92.75 85 GLU A N 1
ATOM 653 C CA . GLU A 1 85 ? -14.673 -16.438 28.241 1.00 92.75 85 GLU A CA 1
ATOM 654 C C . GLU A 1 85 ? -15.557 -15.250 27.830 1.00 92.75 85 GLU A C 1
ATOM 656 O O . GLU A 1 85 ? -16.639 -15.452 27.273 1.00 92.75 85 GLU A O 1
ATOM 661 N N . TRP A 1 86 ? -15.105 -14.008 28.053 1.00 93.75 86 TRP A N 1
ATOM 662 C CA . TRP A 1 86 ? -15.836 -12.825 27.587 1.00 93.75 86 TRP A CA 1
ATOM 663 C C . TRP A 1 86 ? -16.039 -12.880 26.073 1.00 93.75 86 TRP A C 1
ATOM 665 O O . TRP A 1 86 ? -17.160 -12.688 25.595 1.00 93.75 86 TRP A O 1
ATOM 675 N N . TYR A 1 87 ? -14.970 -13.165 25.324 1.00 90.88 87 TYR A N 1
ATOM 676 C CA . TYR A 1 87 ? -15.028 -13.213 23.867 1.00 90.88 87 TYR A CA 1
ATOM 677 C C . TYR A 1 87 ? -15.818 -14.415 23.349 1.00 90.88 87 TYR A C 1
ATOM 679 O O . TYR A 1 87 ? -16.616 -14.253 22.435 1.00 90.88 87 TYR A O 1
ATOM 687 N N . ASP A 1 88 ? -15.683 -15.595 23.953 1.00 88.38 88 ASP A N 1
ATOM 688 C CA . ASP A 1 88 ? -16.468 -16.765 23.543 1.00 88.38 88 ASP A CA 1
ATOM 689 C C . ASP A 1 88 ? -17.979 -16.562 23.775 1.00 88.38 88 ASP A C 1
ATOM 691 O O . ASP A 1 88 ? -18.796 -17.081 23.013 1.00 88.38 88 ASP A O 1
ATOM 695 N N . ARG A 1 89 ? -18.375 -15.781 24.794 1.00 89.25 89 ARG A N 1
ATOM 696 C CA . ARG A 1 89 ? -19.790 -15.495 25.094 1.00 89.25 89 ARG A CA 1
ATOM 697 C C . ARG A 1 89 ? -20.388 -14.384 24.233 1.00 89.25 89 ARG A C 1
ATOM 699 O O . ARG A 1 89 ? -21.550 -14.481 23.847 1.00 89.25 89 ARG A O 1
ATOM 706 N N . HIS A 1 90 ? -19.639 -13.311 24.000 1.00 87.19 90 HIS A N 1
ATOM 707 C CA . HIS A 1 90 ? -20.177 -12.078 23.414 1.00 87.19 90 HIS A CA 1
ATOM 708 C C . HIS A 1 90 ? -19.620 -11.766 22.019 1.00 87.19 90 HIS A C 1
ATOM 710 O O . HIS A 1 90 ? -20.192 -10.945 21.303 1.00 87.19 90 HIS A O 1
ATOM 716 N N . GLY A 1 91 ? -18.530 -12.422 21.619 1.00 85.44 91 GLY A N 1
ATOM 717 C CA . GLY A 1 91 ? -17.875 -12.239 20.331 1.00 85.44 91 GLY A CA 1
ATOM 718 C C . GLY A 1 91 ? -17.581 -10.774 20.029 1.00 85.44 91 GLY A C 1
ATOM 719 O O . GLY A 1 91 ? -17.153 -9.998 20.890 1.00 85.44 91 GLY A O 1
ATOM 720 N N . ASP A 1 92 ? -17.863 -10.387 18.791 1.00 81.31 92 ASP A N 1
ATOM 721 C CA . ASP A 1 92 ? -17.559 -9.053 18.277 1.00 81.31 92 ASP A CA 1
ATOM 722 C C . ASP A 1 92 ? -18.437 -7.952 18.891 1.00 81.31 92 ASP A C 1
ATOM 724 O O . ASP A 1 92 ? -18.071 -6.777 18.842 1.00 81.31 92 ASP A O 1
ATOM 728 N N . LEU A 1 93 ? -19.546 -8.311 19.554 1.00 83.50 93 LEU A N 1
ATOM 729 C CA . LEU A 1 93 ? -20.402 -7.349 20.256 1.00 83.50 93 LEU A CA 1
ATOM 730 C C . LEU A 1 93 ? -19.658 -6.643 21.403 1.00 83.50 93 LEU A C 1
ATOM 732 O O . LEU A 1 93 ? -20.014 -5.528 21.779 1.00 83.50 93 LEU A O 1
ATOM 736 N N . LEU A 1 94 ? -18.571 -7.230 21.921 1.00 86.56 94 LEU A N 1
ATOM 737 C CA . LEU A 1 94 ? -17.698 -6.551 22.885 1.00 86.56 94 LEU A CA 1
ATOM 738 C C . LEU A 1 94 ? -17.039 -5.297 22.309 1.00 86.56 94 LEU A C 1
ATOM 740 O O . LEU A 1 94 ? -16.637 -4.420 23.071 1.00 86.56 94 LEU A O 1
ATOM 744 N N . PHE A 1 95 ? -16.923 -5.180 20.989 1.00 84.38 95 PHE A N 1
ATOM 745 C CA . PHE A 1 95 ? -16.152 -4.131 20.326 1.00 84.38 95 PHE A CA 1
ATOM 746 C C . PHE A 1 95 ? -17.016 -3.058 19.659 1.00 84.38 95 PHE A C 1
ATOM 748 O O . PHE A 1 95 ? -16.483 -2.250 18.913 1.00 84.38 95 PHE A O 1
ATOM 755 N N . LEU A 1 96 ? -18.321 -2.991 19.941 1.00 73.44 96 LEU A N 1
ATOM 756 C CA . LEU A 1 96 ? -19.243 -2.061 19.265 1.00 73.44 96 LEU A CA 1
ATOM 757 C C . LEU A 1 96 ? -18.844 -0.580 19.360 1.00 73.44 96 LEU A C 1
ATOM 759 O O . LEU A 1 96 ? -19.082 0.180 18.428 1.00 73.44 96 LEU A O 1
ATOM 763 N N . LYS A 1 97 ? -18.243 -0.150 20.479 1.00 71.75 97 LYS A N 1
ATOM 764 C CA . LYS A 1 97 ? -17.746 1.228 20.653 1.00 71.75 97 LYS A CA 1
ATOM 765 C C . LYS A 1 97 ? -16.292 1.394 20.178 1.00 71.75 97 LYS A C 1
ATOM 767 O O . LYS A 1 97 ? -15.710 2.458 20.365 1.00 71.75 97 LYS A O 1
ATOM 772 N N . ASN A 1 98 ? -15.673 0.360 19.605 1.00 71.25 98 ASN A N 1
ATOM 773 C CA . ASN A 1 98 ? -14.305 0.398 19.099 1.00 71.25 98 ASN A CA 1
ATOM 774 C C . ASN A 1 98 ? -14.271 0.943 17.668 1.00 71.25 98 ASN A C 1
ATOM 776 O O . ASN A 1 98 ? -14.993 0.480 16.796 1.00 71.25 98 ASN A O 1
ATOM 780 N N . ILE A 1 99 ? -13.386 1.902 17.405 1.00 53.97 99 ILE A N 1
ATOM 781 C CA . ILE A 1 99 ? -13.242 2.517 16.077 1.00 53.97 99 ILE A CA 1
ATOM 782 C C . ILE A 1 99 ? -12.262 1.770 15.155 1.00 53.97 99 ILE A C 1
ATOM 784 O O . ILE A 1 99 ? -12.154 2.105 13.976 1.00 53.97 99 ILE A O 1
ATOM 788 N N . ARG A 1 100 ? -11.523 0.770 15.662 1.00 59.94 100 ARG A N 1
ATOM 789 C CA . ARG A 1 100 ? -10.668 -0.111 14.851 1.00 59.94 100 ARG A CA 1
ATOM 790 C C . ARG A 1 100 ? -11.474 -1.320 14.373 1.00 59.94 100 ARG A C 1
ATOM 792 O O . ARG A 1 100 ? -11.395 -2.397 14.955 1.00 59.94 100 ARG A O 1
ATOM 799 N N . GLU A 1 101 ? -12.225 -1.159 13.288 1.00 43.59 101 GLU A N 1
ATOM 800 C CA . GLU A 1 101 ? -12.897 -2.289 12.634 1.00 43.59 101 GLU A CA 1
ATOM 801 C C . GLU A 1 101 ? -11.953 -3.031 11.677 1.00 43.59 101 GLU A C 1
ATOM 803 O O . GLU A 1 101 ? -11.657 -2.568 10.571 1.00 43.59 101 GLU A O 1
ATOM 808 N N . SER A 1 102 ? -11.457 -4.174 12.159 1.00 43.22 102 SER A N 1
ATOM 809 C CA . SER A 1 102 ? -11.253 -5.448 11.451 1.00 43.22 102 SER A CA 1
ATOM 810 C C . SER A 1 102 ? -10.415 -6.351 12.364 1.00 43.22 102 SER A C 1
ATOM 812 O O . SER A 1 102 ? -9.227 -6.100 12.581 1.00 43.22 102 SER A O 1
ATOM 814 N N . LEU A 1 103 ? -11.020 -7.412 12.906 1.00 53.12 103 LEU A N 1
ATOM 815 C CA . LEU A 1 103 ? -10.325 -8.494 13.618 1.00 53.12 103 LEU A CA 1
ATOM 816 C C . LEU A 1 103 ? -9.645 -9.446 12.618 1.00 53.12 103 LEU A C 1
ATOM 818 O O . LEU A 1 103 ? -9.782 -10.664 12.690 1.00 53.12 103 LEU A O 1
ATOM 822 N N . GLY A 1 104 ? -8.937 -8.887 11.637 1.00 49.72 104 GLY A N 1
ATOM 823 C CA . GLY A 1 104 ? -8.143 -9.667 10.699 1.00 49.72 104 GLY A CA 1
ATOM 824 C C . GLY A 1 104 ? -6.974 -10.355 11.405 1.00 49.72 104 GLY A C 1
ATOM 825 O O . GLY A 1 104 ? -6.422 -9.845 12.386 1.00 49.72 104 GLY A O 1
ATOM 826 N N . VAL A 1 105 ? -6.569 -11.513 10.886 1.00 53.19 105 VAL A N 1
ATOM 827 C CA . VAL A 1 105 ? -5.333 -12.180 11.306 1.00 53.19 105 VAL A CA 1
ATOM 828 C C . VAL A 1 105 ? -4.158 -11.328 10.830 1.00 53.19 105 VAL A C 1
ATOM 830 O O . VAL A 1 105 ? -3.907 -11.216 9.633 1.00 53.19 105 VAL A O 1
ATOM 833 N N . THR A 1 106 ? -3.447 -10.699 11.764 1.00 62.97 106 THR A N 1
ATOM 834 C CA . THR A 1 106 ? -2.231 -9.927 11.472 1.00 62.97 106 THR A CA 1
ATOM 835 C C . THR A 1 106 ? -1.004 -10.604 12.081 1.00 62.97 106 THR A C 1
ATOM 837 O O . THR A 1 106 ? -1.129 -11.416 12.998 1.00 62.97 106 THR A O 1
ATOM 840 N N . GLN A 1 107 ? 0.200 -10.237 11.626 1.00 63.06 107 GLN A N 1
ATOM 841 C CA . GLN A 1 107 ? 1.451 -10.701 12.243 1.00 63.06 107 GLN A CA 1
ATOM 842 C C . GLN A 1 107 ? 1.502 -10.387 13.752 1.00 63.06 107 GLN A C 1
ATOM 844 O O . GLN A 1 107 ? 2.044 -11.168 14.528 1.00 63.06 107 GLN A O 1
ATOM 849 N N . VAL A 1 108 ? 0.867 -9.287 14.178 1.00 67.69 108 VAL A N 1
ATOM 850 C CA . VAL A 1 108 ? 0.742 -8.917 15.595 1.00 67.69 108 VAL A CA 1
ATOM 851 C C . VAL A 1 108 ? -0.089 -9.949 16.359 1.00 67.69 108 VAL A C 1
ATOM 853 O O . VAL A 1 108 ? 0.311 -10.350 17.446 1.00 67.69 108 VAL A O 1
ATOM 856 N N . ASN A 1 109 ? -1.198 -10.436 15.792 1.00 75.56 109 ASN A N 1
ATOM 857 C CA . ASN A 1 109 ? -2.006 -11.488 16.417 1.00 75.56 109 ASN A CA 1
ATOM 858 C C . ASN A 1 109 ? -1.184 -12.774 16.594 1.00 75.56 109 ASN A C 1
ATOM 860 O O . ASN A 1 109 ? -1.197 -13.360 17.673 1.00 75.56 109 ASN A O 1
ATOM 864 N N . ALA A 1 110 ? -0.416 -13.163 15.569 1.00 77.25 110 ALA A N 1
ATOM 865 C CA . ALA A 1 110 ? 0.444 -14.346 15.624 1.00 77.25 110 ALA A CA 1
ATOM 866 C C . ALA A 1 110 ? 1.543 -14.219 16.694 1.00 77.25 110 ALA A C 1
ATOM 868 O O . ALA A 1 110 ? 1.837 -15.178 17.403 1.00 77.25 110 ALA A O 1
ATOM 869 N N . ASP A 1 111 ? 2.130 -13.031 16.861 1.00 81.00 111 ASP A N 1
ATOM 870 C CA . ASP A 1 111 ? 3.140 -12.785 17.894 1.00 81.00 111 ASP A CA 1
ATOM 871 C C . ASP A 1 111 ? 2.540 -12.773 19.316 1.00 81.00 111 ASP A C 1
ATOM 873 O O . ASP A 1 111 ? 3.181 -13.250 20.261 1.00 81.00 111 ASP A O 1
ATOM 877 N N . ILE A 1 112 ? 1.314 -12.254 19.474 1.00 86.69 112 ILE A N 1
ATOM 878 C CA . ILE A 1 112 ? 0.555 -12.282 20.736 1.00 86.69 112 ILE A CA 1
ATOM 879 C C . ILE A 1 112 ? 0.207 -13.729 21.103 1.00 86.69 112 ILE A C 1
ATOM 881 O O . ILE A 1 112 ? 0.495 -14.154 22.221 1.00 86.69 112 ILE A O 1
ATOM 885 N N . GLU A 1 113 ? -0.352 -14.497 20.165 1.00 89.19 113 GLU A N 1
ATOM 886 C CA . GLU A 1 113 ? -0.699 -15.910 20.355 1.00 89.19 113 GLU A CA 1
ATOM 887 C C . GLU A 1 113 ? 0.540 -16.757 20.663 1.00 89.19 113 GLU A C 1
ATOM 889 O O . GLU A 1 113 ? 0.542 -17.505 21.638 1.00 89.19 113 GLU A O 1
ATOM 894 N N . ARG A 1 114 ? 1.648 -16.559 19.934 1.00 90.06 114 ARG A N 1
ATOM 895 C CA . ARG A 1 114 ? 2.927 -17.217 20.240 1.00 90.06 114 ARG A CA 1
ATOM 896 C C . ARG A 1 114 ? 3.388 -16.924 21.666 1.00 90.06 114 ARG A C 1
ATOM 898 O O . ARG A 1 114 ? 3.825 -17.828 22.364 1.00 90.06 114 ARG A O 1
ATOM 905 N N . THR A 1 115 ? 3.271 -15.676 22.121 1.00 91.56 115 THR A N 1
ATOM 906 C CA . THR A 1 115 ? 3.648 -15.318 23.498 1.00 91.56 115 THR A CA 1
ATOM 907 C C . THR A 1 115 ? 2.777 -16.045 24.523 1.00 91.56 115 THR A C 1
ATOM 909 O O . THR A 1 115 ? 3.305 -16.524 25.518 1.00 91.56 115 THR A O 1
ATOM 912 N N . LEU A 1 116 ? 1.472 -16.176 24.278 1.00 94.00 116 LEU A N 1
ATOM 913 C CA . LEU A 1 116 ? 0.557 -16.902 25.167 1.00 94.00 116 LEU A CA 1
ATOM 914 C C . LEU A 1 116 ? 0.855 -18.405 25.247 1.00 94.00 116 LEU A C 1
ATOM 916 O O . LEU A 1 116 ? 0.649 -19.001 26.300 1.00 94.00 116 LEU A O 1
ATOM 920 N N . LEU A 1 117 ? 1.328 -19.007 24.154 1.00 92.62 117 LEU A N 1
ATOM 921 C CA . LEU A 1 117 ? 1.582 -20.448 24.063 1.00 92.62 117 LEU A CA 1
ATOM 922 C C . LEU A 1 117 ? 3.013 -20.844 24.461 1.00 92.62 117 LEU A C 1
ATOM 924 O O . LEU A 1 117 ? 3.220 -21.941 24.966 1.00 92.62 117 LEU A O 1
ATOM 928 N N . GLU A 1 118 ? 4.003 -19.977 24.239 1.00 93.56 118 GLU A N 1
ATOM 929 C CA . GLU A 1 118 ? 5.417 -20.278 24.512 1.00 93.56 118 GLU A CA 1
ATOM 930 C C . GLU A 1 118 ? 5.929 -19.659 25.823 1.00 93.56 118 GLU A C 1
ATOM 932 O O . GLU A 1 118 ? 6.768 -20.259 26.492 1.00 93.56 118 GLU A O 1
ATOM 937 N N . ASP A 1 119 ? 5.450 -18.466 26.199 1.00 93.69 119 ASP A N 1
ATOM 938 C CA . ASP A 1 119 ? 5.917 -17.720 27.380 1.00 93.69 119 ASP A CA 1
ATOM 939 C C . ASP A 1 119 ? 4.778 -16.914 28.056 1.00 93.69 119 ASP A C 1
ATOM 941 O O . ASP A 1 119 ? 4.791 -15.672 28.075 1.00 93.69 119 ASP A O 1
ATOM 945 N N . PRO A 1 120 ? 3.760 -17.603 28.617 1.00 93.06 120 PRO A N 1
ATOM 946 C CA . PRO A 1 120 ? 2.560 -16.966 29.167 1.00 93.06 120 PRO A CA 1
ATOM 947 C C . PRO A 1 120 ? 2.852 -16.024 30.345 1.00 93.06 120 PRO A C 1
ATOM 949 O O . PRO A 1 120 ? 2.149 -15.030 30.540 1.00 93.06 120 PRO A O 1
ATOM 952 N N . TYR A 1 121 ? 3.907 -16.283 31.123 1.00 91.75 121 TYR A N 1
ATOM 953 C CA . TYR A 1 121 ? 4.269 -15.456 32.279 1.00 91.75 121 TYR A CA 1
ATOM 954 C C . TYR A 1 121 ? 4.829 -14.086 31.881 1.00 91.75 121 TYR A C 1
ATOM 956 O O . TYR A 1 121 ? 4.627 -13.106 32.604 1.00 91.75 121 TYR A O 1
ATOM 964 N N . SER A 1 122 ? 5.474 -13.985 30.716 1.00 90.06 122 SER A N 1
ATOM 965 C CA . SER A 1 122 ? 5.950 -12.706 30.181 1.00 90.06 122 SER A CA 1
ATOM 966 C C . SER A 1 122 ? 4.850 -11.882 29.509 1.00 90.06 122 SER A C 1
ATOM 968 O O . SER A 1 122 ? 5.075 -10.710 29.198 1.00 90.06 122 SER A O 1
ATOM 970 N N . PHE A 1 123 ? 3.661 -12.452 29.284 1.00 93.81 123 PHE A N 1
ATOM 971 C CA . PHE A 1 123 ? 2.587 -11.813 28.520 1.00 93.81 123 PHE A CA 1
ATOM 972 C C . PHE A 1 123 ? 2.208 -10.429 29.056 1.00 93.81 123 PHE A C 1
ATOM 974 O O . PHE A 1 123 ? 2.114 -9.472 28.287 1.00 93.81 123 PHE A O 1
ATOM 981 N N . TRP A 1 124 ? 2.087 -10.300 30.381 1.00 91.06 124 TRP A N 1
ATOM 982 C CA . TRP A 1 124 ? 1.758 -9.035 31.043 1.00 91.06 124 TRP A CA 1
ATOM 983 C C . TRP A 1 124 ? 2.756 -7.915 30.709 1.00 91.06 124 TRP A C 1
ATOM 985 O O . TRP A 1 124 ? 2.366 -6.762 30.568 1.00 91.06 124 TRP A O 1
ATOM 995 N N . TYR A 1 125 ? 4.039 -8.251 30.541 1.00 84.88 125 TYR A N 1
ATOM 996 C CA . TYR A 1 125 ? 5.100 -7.288 30.229 1.00 84.88 125 TYR A CA 1
ATOM 997 C C . TYR A 1 125 ? 5.175 -6.936 28.740 1.00 84.88 125 TYR A C 1
ATOM 999 O O . TYR A 1 125 ? 5.763 -5.918 28.378 1.00 84.88 125 TYR A O 1
ATOM 1007 N N . ARG A 1 126 ? 4.631 -7.793 27.869 1.00 82.94 126 ARG A N 1
ATOM 1008 C CA . ARG A 1 126 ? 4.745 -7.679 26.406 1.00 82.94 126 ARG A CA 1
ATOM 1009 C C . ARG A 1 126 ? 3.477 -7.150 25.740 1.00 82.94 126 ARG A C 1
ATOM 1011 O O . ARG A 1 126 ? 3.503 -6.865 24.545 1.00 82.94 126 ARG A O 1
ATOM 1018 N N . ASN A 1 127 ? 2.383 -7.020 26.488 1.00 85.25 127 ASN A N 1
ATOM 1019 C CA . ASN A 1 127 ? 1.105 -6.523 25.995 1.00 85.25 127 ASN A CA 1
ATOM 1020 C C . ASN A 1 127 ? 0.734 -5.173 26.633 1.00 85.25 127 ASN A C 1
ATOM 1022 O O . ASN A 1 127 ? 1.038 -4.913 27.793 1.00 85.25 127 ASN A O 1
ATOM 1026 N N . ASN A 1 128 ? 0.031 -4.325 25.879 1.00 81.19 128 ASN A N 1
ATOM 1027 C CA . ASN A 1 128 ? -0.384 -2.993 26.335 1.00 81.19 128 ASN A CA 1
ATOM 1028 C C . ASN A 1 128 ? -1.631 -3.006 27.241 1.00 81.19 128 ASN A C 1
ATOM 1030 O O . ASN A 1 128 ? -1.934 -1.991 27.870 1.00 81.19 128 ASN A O 1
ATOM 1034 N N . GLY A 1 129 ? -2.346 -4.131 27.313 1.00 89.69 129 GLY A N 1
ATOM 1035 C CA . GLY A 1 129 ? -3.561 -4.292 28.104 1.00 89.69 129 GLY A CA 1
ATOM 1036 C C . GLY A 1 129 ? -4.855 -4.124 27.311 1.00 89.69 129 GLY A C 1
ATOM 1037 O O . GLY A 1 129 ? -4.873 -4.074 26.080 1.00 89.69 129 GLY A O 1
ATOM 1038 N N . ILE A 1 130 ? -5.958 -4.048 28.051 1.00 92.88 130 ILE A N 1
ATOM 1039 C CA . ILE A 1 130 ? -7.324 -3.898 27.542 1.00 92.88 130 ILE A CA 1
ATOM 1040 C C . ILE A 1 130 ? -7.935 -2.645 28.172 1.00 92.88 130 ILE A C 1
ATOM 1042 O O . ILE A 1 130 ? -7.841 -2.444 29.382 1.00 92.88 130 ILE A O 1
ATOM 1046 N N . THR A 1 131 ? -8.578 -1.795 27.369 1.00 92.12 131 THR A N 1
ATOM 1047 C CA . THR A 1 131 ? -9.371 -0.664 27.881 1.00 92.12 131 THR A CA 1
ATOM 1048 C C . THR A 1 131 ? -10.835 -0.841 27.515 1.00 92.12 131 THR A C 1
ATOM 1050 O O . THR A 1 131 ? -11.167 -1.049 26.348 1.00 92.12 131 THR A O 1
ATOM 1053 N N . MET A 1 132 ? -11.702 -0.725 28.514 1.00 92.00 132 MET A N 1
ATOM 1054 C CA . MET A 1 132 ? -13.141 -0.916 28.427 1.00 92.00 132 MET A CA 1
ATOM 1055 C C . MET A 1 132 ? -13.868 0.358 28.859 1.00 92.00 132 MET A C 1
ATOM 1057 O O . MET A 1 132 ? -13.559 0.932 29.904 1.00 92.00 132 MET A O 1
ATOM 1061 N N . LEU A 1 133 ? -14.839 0.786 28.059 1.00 92.31 133 LEU A N 1
ATOM 1062 C CA . LEU A 1 133 ? -15.847 1.762 28.453 1.00 92.31 133 LEU A CA 1
ATOM 1063 C C . LEU A 1 133 ? -17.076 1.042 28.988 1.00 92.31 133 LEU A C 1
ATOM 1065 O O . LEU A 1 133 ? -17.431 -0.037 28.515 1.00 92.31 133 LEU A O 1
ATOM 1069 N N . CYS A 1 134 ? -17.737 1.664 29.950 1.00 92.38 134 CYS A N 1
ATOM 1070 C CA . CYS A 1 134 ? -18.982 1.179 30.519 1.00 92.38 134 CYS A CA 1
ATOM 1071 C C . CYS A 1 134 ? -19.861 2.350 30.949 1.00 92.38 134 CYS A C 1
ATOM 1073 O O . CYS A 1 134 ? -19.365 3.459 31.167 1.00 92.38 134 CYS A O 1
ATOM 1075 N N . ASP A 1 135 ? -21.154 2.089 31.103 1.00 90.44 135 ASP A N 1
ATOM 1076 C CA . ASP A 1 135 ? -22.090 3.100 31.595 1.00 90.44 135 ASP A CA 1
ATOM 1077 C C . ASP A 1 135 ? -21.956 3.265 33.113 1.00 90.44 135 ASP A C 1
ATOM 1079 O O . ASP A 1 135 ? -22.113 4.364 33.639 1.00 90.44 135 ASP A O 1
ATOM 1083 N N . SER A 1 136 ? -21.660 2.169 33.824 1.00 91.56 136 SER A N 1
ATOM 1084 C CA . SER A 1 136 ? -21.336 2.178 35.254 1.00 91.56 136 SER A CA 1
ATOM 1085 C C . SER A 1 136 ? -20.588 0.920 35.693 1.00 91.56 136 SER A C 1
ATOM 1087 O O . SER A 1 136 ? -20.715 -0.138 35.069 1.00 91.56 136 SER A O 1
ATOM 1089 N N . PHE A 1 137 ? -19.842 1.006 36.799 1.00 93.69 137 PHE A N 1
ATOM 1090 C CA . PHE A 1 137 ? -19.296 -0.179 37.469 1.00 93.69 137 PHE A CA 1
ATOM 1091 C C . PHE A 1 137 ? -19.383 -0.126 39.003 1.00 93.69 137 PHE A C 1
ATOM 1093 O O . PHE A 1 137 ? -19.288 0.934 39.635 1.00 93.69 137 PHE A O 1
ATOM 1100 N N . SER A 1 138 ? -19.514 -1.308 39.617 1.00 91.88 138 SER A N 1
ATOM 1101 C CA . SER A 1 138 ? -19.501 -1.501 41.074 1.00 91.88 138 SER A CA 1
ATOM 1102 C C . SER A 1 138 ? -18.474 -2.550 41.496 1.00 91.88 138 SER A C 1
ATOM 1104 O O . SER A 1 138 ? -18.449 -3.650 40.941 1.00 91.88 138 SER A O 1
ATOM 1106 N N . VAL A 1 139 ? -17.664 -2.236 42.508 1.00 90.12 139 VAL A N 1
ATOM 1107 C CA . VAL A 1 139 ? -16.582 -3.100 43.006 1.00 90.12 139 VAL A CA 1
ATOM 1108 C C . VAL A 1 139 ? -17.036 -3.850 44.258 1.00 90.12 139 VAL A C 1
ATOM 1110 O O . VAL A 1 139 ? -17.478 -3.235 45.225 1.00 90.12 139 VAL A O 1
ATOM 1113 N N . THR A 1 140 ? -16.891 -5.176 44.260 1.00 89.31 140 THR A N 1
ATOM 1114 C CA . THR A 1 140 ? -17.186 -6.045 45.409 1.00 89.31 140 THR A CA 1
ATOM 1115 C C . THR A 1 140 ? -15.924 -6.816 45.817 1.00 89.31 140 THR A C 1
ATOM 1117 O O . THR A 1 140 ? -15.536 -7.749 45.113 1.00 89.31 140 THR A O 1
ATOM 1120 N N . PRO A 1 141 ? -15.252 -6.464 46.930 1.00 84.69 141 PRO A N 1
ATOM 1121 C CA . PRO A 1 141 ? -14.094 -7.215 47.420 1.00 84.69 141 PRO A CA 1
ATOM 1122 C C . PRO A 1 141 ? -14.462 -8.661 47.779 1.00 84.69 141 PRO A C 1
ATOM 1124 O O . PRO A 1 141 ? -15.487 -8.897 48.418 1.00 84.69 141 PRO A O 1
ATOM 1127 N N . ILE A 1 142 ? -13.603 -9.626 47.433 1.00 80.88 142 ILE A N 1
ATOM 1128 C CA . ILE A 1 142 ? -13.837 -11.055 47.719 1.00 80.88 142 ILE A CA 1
ATOM 1129 C C . ILE A 1 142 ? -13.759 -11.338 49.229 1.00 80.88 142 ILE A C 1
ATOM 1131 O O . ILE A 1 142 ? -14.475 -12.191 49.748 1.00 80.88 142 ILE A O 1
ATOM 1135 N N . SER A 1 143 ? -12.915 -10.601 49.959 1.00 76.94 143 SER A N 1
ATOM 1136 C CA . SER A 1 143 ? -12.781 -10.718 51.413 1.00 76.94 143 SER A CA 1
ATOM 1137 C C . SER A 1 143 ? -12.995 -9.377 52.102 1.00 76.94 143 SER A C 1
ATOM 1139 O O . SER A 1 143 ? -12.301 -8.401 51.823 1.00 76.94 143 SER A O 1
ATOM 1141 N N . ARG A 1 144 ? -13.898 -9.351 53.092 1.00 67.56 144 ARG A N 1
ATOM 1142 C CA . ARG A 1 144 ? -14.137 -8.170 53.942 1.00 67.56 144 ARG A CA 1
ATOM 1143 C C . ARG A 1 144 ? -12.899 -7.749 54.745 1.00 67.56 144 ARG A C 1
ATOM 1145 O O . ARG A 1 144 ? -12.797 -6.588 55.119 1.00 67.56 144 ARG A O 1
ATOM 1152 N N . GLY A 1 145 ? -11.967 -8.673 55.004 1.00 70.06 145 GLY A N 1
ATOM 1153 C CA . GLY A 1 145 ? -10.713 -8.403 55.721 1.00 70.06 145 GLY A CA 1
ATOM 1154 C C . GLY A 1 145 ? -9.576 -7.869 54.842 1.00 70.06 145 GLY A C 1
ATOM 1155 O O . GLY A 1 145 ? -8.549 -7.458 55.371 1.00 70.06 145 GLY A O 1
ATOM 1156 N N . ALA A 1 146 ? -9.745 -7.866 53.516 1.00 70.69 146 ALA A N 1
ATOM 1157 C CA . ALA A 1 146 ? -8.760 -7.368 52.558 1.00 70.69 146 ALA A CA 1
ATOM 1158 C C . ALA A 1 146 ? -9.465 -6.514 51.487 1.00 70.69 146 ALA A C 1
ATOM 1160 O O . ALA A 1 146 ? -9.597 -6.953 50.344 1.00 70.69 146 ALA A O 1
ATOM 1161 N N . PRO A 1 147 ? -9.933 -5.300 51.837 1.00 63.47 147 PRO A N 1
ATOM 1162 C CA . PRO A 1 147 ? -10.728 -4.456 50.940 1.00 63.47 147 PRO A CA 1
ATOM 1163 C C . PRO A 1 147 ? -9.989 -4.030 49.661 1.00 63.47 147 PRO A C 1
ATOM 1165 O O . PRO A 1 147 ? -10.646 -3.724 48.676 1.00 63.47 147 PRO A O 1
ATOM 1168 N N . TYR A 1 148 ? -8.652 -4.076 49.652 1.00 67.75 148 TYR A N 1
ATOM 1169 C CA . TYR A 1 148 ? -7.796 -3.839 48.476 1.00 67.75 148 TYR A CA 1
ATOM 1170 C C . TYR A 1 148 ? -7.213 -5.139 47.877 1.00 67.75 148 TYR A C 1
ATOM 1172 O O . TYR A 1 148 ? -6.262 -5.108 47.098 1.00 67.75 148 TYR A O 1
ATOM 1180 N N . GLY A 1 149 ? -7.728 -6.300 48.297 1.00 76.69 149 GLY A N 1
ATOM 1181 C CA . GLY A 1 149 ? -7.378 -7.612 47.755 1.00 76.69 149 GLY A CA 1
ATOM 1182 C C . GLY A 1 149 ? -8.095 -7.899 46.434 1.00 76.69 149 GLY A C 1
ATOM 1183 O O . GLY A 1 149 ? -8.535 -6.989 45.736 1.00 76.69 149 GLY A O 1
ATOM 1184 N N . ALA A 1 150 ? -8.234 -9.175 46.076 1.00 85.88 150 ALA A N 1
ATOM 1185 C CA . ALA A 1 150 ? -9.009 -9.554 44.897 1.00 85.88 150 ALA A CA 1
ATOM 1186 C C . ALA A 1 150 ? -10.471 -9.076 45.018 1.00 85.88 150 ALA A C 1
ATOM 1188 O O . ALA A 1 150 ? -11.072 -9.158 46.095 1.00 85.88 150 ALA A O 1
ATOM 1189 N N . ALA A 1 151 ? -11.033 -8.567 43.926 1.00 89.25 151 ALA A N 1
ATOM 1190 C CA . ALA A 1 151 ? -12.386 -8.025 43.874 1.00 89.25 151 ALA A CA 1
ATOM 1191 C C . ALA A 1 151 ? -13.093 -8.443 42.585 1.00 89.25 151 ALA A C 1
ATOM 1193 O O . ALA A 1 151 ? -12.459 -8.632 41.550 1.00 89.25 151 ALA A O 1
ATOM 1194 N N . THR A 1 152 ? -14.415 -8.541 42.637 1.00 92.06 152 THR A N 1
ATOM 1195 C CA . THR A 1 152 ? -15.259 -8.680 41.452 1.00 92.06 152 THR A CA 1
ATOM 1196 C C . THR A 1 152 ? -15.848 -7.319 41.113 1.00 92.06 152 THR A C 1
ATOM 1198 O O . THR A 1 152 ? -16.560 -6.721 41.921 1.00 92.06 152 THR A O 1
ATOM 1201 N N . VAL A 1 153 ? -15.558 -6.824 39.915 1.00 92.69 153 VAL A N 1
ATOM 1202 C CA . VAL A 1 153 ? -16.148 -5.603 39.369 1.00 92.69 153 VAL A CA 1
ATOM 1203 C C . VAL A 1 153 ? -17.304 -5.994 38.465 1.00 92.69 153 VAL A C 1
ATOM 1205 O O . VAL A 1 153 ? -17.108 -6.685 37.474 1.00 92.69 153 VAL A O 1
ATOM 1208 N N . THR A 1 154 ? -18.516 -5.571 38.808 1.00 93.94 154 THR A N 1
ATOM 1209 C CA . THR A 1 154 ? -19.675 -5.722 37.919 1.00 93.94 154 THR A CA 1
ATOM 1210 C C . THR A 1 154 ? -19.738 -4.502 37.016 1.00 93.94 154 THR A C 1
ATOM 1212 O O . THR A 1 154 ? -19.955 -3.393 37.505 1.00 93.94 154 THR A O 1
ATOM 1215 N N . VAL A 1 155 ? -19.509 -4.710 35.724 1.00 93.94 155 VAL A N 1
ATOM 1216 C CA . VAL A 1 155 ? -19.467 -3.672 34.692 1.00 93.94 155 VAL A CA 1
ATOM 1217 C C . VAL A 1 155 ? -20.772 -3.705 33.905 1.00 93.94 155 VAL A C 1
ATOM 1219 O O . VAL A 1 155 ? -21.167 -4.777 33.449 1.00 93.94 155 VAL A O 1
ATOM 1222 N N . ARG A 1 156 ? -21.439 -2.556 33.750 1.00 93.00 156 ARG A N 1
ATOM 1223 C CA . ARG A 1 156 ? -22.691 -2.427 32.990 1.00 93.00 156 ARG A CA 1
ATOM 1224 C C . ARG A 1 156 ? -22.460 -1.812 31.615 1.00 93.00 156 ARG A C 1
ATOM 1226 O O . ARG A 1 156 ? -21.803 -0.774 31.521 1.00 93.00 156 ARG A O 1
ATOM 1233 N N . ASN A 1 157 ? -23.040 -2.414 30.579 1.00 90.50 157 ASN A N 1
ATOM 1234 C CA . ASN A 1 157 ? -22.894 -1.986 29.181 1.00 90.50 157 ASN A CA 1
ATOM 1235 C C . ASN A 1 157 ? -21.420 -1.825 28.738 1.00 90.50 157 ASN A C 1
ATOM 1237 O O . ASN A 1 157 ? -20.979 -0.771 28.267 1.00 90.50 157 ASN A O 1
ATOM 1241 N N . ALA A 1 158 ? -20.640 -2.877 28.968 1.00 91.62 158 ALA A N 1
ATOM 1242 C CA . ALA A 1 158 ? -19.225 -2.967 28.665 1.00 91.62 158 ALA A CA 1
ATOM 1243 C C . ALA A 1 158 ? -18.949 -2.954 27.154 1.00 91.62 158 ALA A C 1
ATOM 1245 O O . ALA A 1 158 ? -19.535 -3.719 26.392 1.00 91.62 158 ALA A O 1
ATOM 1246 N N . SER A 1 159 ? -17.971 -2.153 26.731 1.00 90.38 159 SER A N 1
ATOM 1247 C CA . SER A 1 159 ? -17.391 -2.237 25.392 1.00 90.38 159 SER A CA 1
ATOM 1248 C C . SER A 1 159 ? -15.888 -1.973 25.411 1.00 90.38 159 SER A C 1
ATOM 1250 O O . SER A 1 159 ? -15.409 -1.008 26.003 1.00 90.38 159 SER A O 1
ATOM 1252 N N . ILE A 1 160 ? -15.125 -2.846 24.762 1.00 90.88 160 ILE A N 1
ATOM 1253 C CA . ILE A 1 160 ? -13.668 -2.805 24.692 1.00 90.88 160 ILE A CA 1
ATOM 1254 C C . ILE A 1 160 ? -13.238 -1.862 23.565 1.00 90.88 160 ILE A C 1
ATOM 1256 O O . ILE A 1 160 ? -13.362 -2.172 22.381 1.00 90.88 160 ILE A O 1
ATOM 1260 N N . ILE A 1 161 ? -12.666 -0.721 23.944 1.00 85.88 161 ILE A N 1
ATOM 1261 C CA . ILE A 1 161 ? -12.241 0.351 23.032 1.00 85.88 161 ILE A CA 1
ATOM 1262 C C . ILE A 1 161 ? -10.754 0.292 22.657 1.00 85.88 161 ILE A C 1
ATOM 1264 O O . ILE A 1 161 ? -10.331 0.944 21.704 1.00 85.88 161 ILE A O 1
ATOM 1268 N N . ASN A 1 162 ? -9.950 -0.493 23.381 1.00 86.56 162 ASN A N 1
ATOM 1269 C CA . ASN A 1 162 ? -8.558 -0.810 23.049 1.00 86.56 162 ASN A CA 1
ATOM 1270 C C . ASN A 1 162 ? -8.234 -2.237 23.521 1.00 86.56 162 ASN A C 1
ATOM 1272 O O . ASN A 1 162 ? -8.697 -2.655 24.582 1.00 86.56 162 ASN A O 1
ATOM 1276 N N . GLY A 1 163 ? -7.453 -2.975 22.729 1.00 86.88 163 GLY A N 1
ATOM 1277 C CA . GLY A 1 163 ? -7.068 -4.356 23.031 1.00 86.88 163 GLY A CA 1
ATOM 1278 C C . GLY A 1 163 ? -7.894 -5.423 22.308 1.00 86.88 163 GLY A C 1
ATOM 1279 O O . GLY A 1 163 ? -7.805 -6.587 22.672 1.00 86.88 163 GLY A O 1
ATOM 1280 N N . ALA A 1 164 ? -8.665 -5.073 21.269 1.00 86.56 164 ALA A N 1
ATOM 1281 C CA . ALA A 1 164 ? -9.501 -6.030 20.530 1.00 86.56 164 ALA A CA 1
ATOM 1282 C C . ALA A 1 164 ? -8.693 -7.200 19.925 1.00 86.56 164 ALA A C 1
ATOM 1284 O O . ALA A 1 164 ? -9.058 -8.360 20.092 1.00 86.56 164 ALA A O 1
ATOM 1285 N N . GLN A 1 165 ? -7.533 -6.916 19.318 1.00 83.75 165 GLN A N 1
ATOM 1286 C CA . GLN A 1 165 ? -6.611 -7.949 18.819 1.00 83.75 165 GLN A CA 1
ATOM 1287 C C . GLN A 1 165 ? -6.036 -8.814 19.945 1.00 83.75 165 GLN A C 1
ATOM 1289 O O . GLN A 1 165 ? -5.897 -10.023 19.771 1.00 83.75 165 GLN A O 1
ATOM 1294 N N . THR A 1 166 ? -5.730 -8.216 21.103 1.00 89.75 166 THR A N 1
ATOM 1295 C CA . THR A 1 166 ? -5.294 -8.952 22.297 1.00 89.75 166 THR A CA 1
ATOM 1296 C C . THR A 1 166 ? -6.379 -9.934 22.730 1.00 89.75 166 THR A C 1
ATOM 1298 O O . THR A 1 166 ? -6.088 -11.111 22.886 1.00 89.75 166 THR A O 1
ATOM 1301 N N . VAL A 1 167 ? -7.629 -9.481 22.859 1.00 91.62 167 VAL A N 1
ATOM 1302 C CA . VAL A 1 167 ? -8.779 -10.308 23.267 1.00 91.62 167 VAL A CA 1
ATOM 1303 C C . VAL A 1 167 ? -9.043 -11.437 22.267 1.00 91.62 167 VAL A C 1
ATOM 1305 O O . VAL A 1 167 ? -9.192 -12.587 22.670 1.00 91.62 167 VAL A O 1
ATOM 1308 N N . ALA A 1 168 ? -9.023 -11.146 20.964 1.00 88.94 168 ALA A N 1
ATOM 1309 C CA . ALA A 1 168 ? -9.216 -12.162 19.930 1.00 88.94 168 ALA A CA 1
ATOM 1310 C C . ALA A 1 168 ? -8.078 -13.200 19.904 1.00 88.94 168 ALA A C 1
ATOM 1312 O O . ALA A 1 168 ? -8.334 -14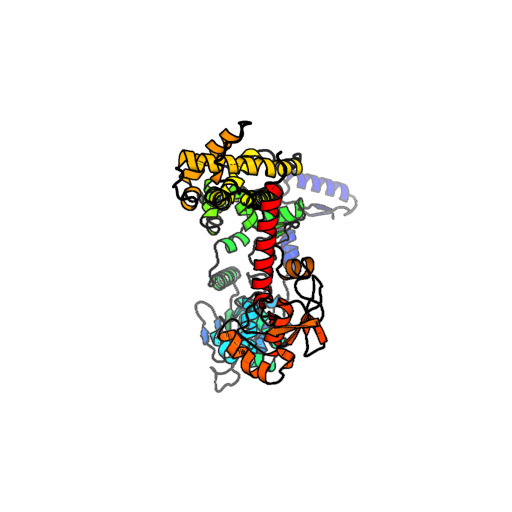.398 19.782 1.00 88.94 168 ALA A O 1
ATOM 1313 N N . SER A 1 169 ? -6.824 -12.760 20.069 1.00 90.12 169 SER A N 1
ATOM 1314 C CA . SER A 1 169 ? -5.659 -13.659 20.129 1.00 90.12 169 SER A CA 1
ATOM 1315 C C . SER A 1 169 ? -5.653 -14.490 21.413 1.00 90.12 169 SER A C 1
ATOM 1317 O O . SER A 1 169 ? -5.287 -15.658 21.378 1.00 90.12 169 SER A O 1
ATOM 1319 N N . ILE A 1 170 ? -6.114 -13.916 22.530 1.00 93.50 170 ILE A N 1
ATOM 1320 C CA . ILE A 1 170 ? -6.373 -14.640 23.778 1.00 93.50 170 ILE A CA 1
ATOM 1321 C C . ILE A 1 170 ? -7.380 -15.759 23.533 1.00 93.50 170 ILE A C 1
ATOM 1323 O O . ILE A 1 170 ? -7.093 -16.906 23.855 1.00 93.50 170 ILE A O 1
ATOM 1327 N N . ALA A 1 171 ? -8.528 -15.458 22.927 1.00 91.31 171 ALA A N 1
ATOM 1328 C CA . ALA A 1 171 ? -9.548 -16.467 22.672 1.00 91.31 171 ALA A CA 1
ATOM 1329 C C . ALA A 1 171 ? -9.052 -17.563 21.712 1.00 91.31 171 ALA A C 1
ATOM 1331 O O . ALA A 1 171 ? -9.334 -18.741 21.921 1.00 91.31 171 ALA A O 1
ATOM 1332 N N . SER A 1 172 ? -8.265 -17.199 20.691 1.00 90.56 172 SER A N 1
ATOM 1333 C CA . SER A 1 172 ? -7.596 -18.170 19.812 1.00 90.56 172 SER A CA 1
ATOM 1334 C C . SER A 1 172 ? -6.646 -19.083 20.591 1.00 90.56 172 SER A C 1
ATOM 1336 O O . SER A 1 172 ? -6.795 -20.304 20.544 1.00 90.56 172 SER A O 1
ATOM 1338 N N . ALA A 1 173 ? -5.741 -18.506 21.386 1.00 92.06 173 ALA A N 1
ATOM 1339 C CA . ALA A 1 173 ? -4.782 -19.256 22.190 1.00 92.06 173 ALA A CA 1
ATOM 1340 C C . ALA A 1 173 ? -5.475 -20.168 23.215 1.00 92.06 173 ALA A C 1
ATOM 1342 O O . ALA A 1 173 ? -5.070 -21.314 23.383 1.00 92.06 173 ALA A O 1
ATOM 1343 N N . MET A 1 174 ? -6.552 -19.694 23.853 1.00 94.19 174 MET A N 1
ATOM 1344 C CA . MET A 1 174 ? -7.346 -20.475 24.808 1.00 94.19 174 MET A CA 1
ATOM 1345 C C . MET A 1 174 ? -8.040 -21.678 24.156 1.00 94.19 174 MET A C 1
ATOM 1347 O O . MET A 1 174 ? -8.155 -22.726 24.791 1.00 94.19 174 MET A O 1
ATOM 1351 N N . ARG A 1 175 ? -8.471 -21.560 22.891 1.00 91.44 175 ARG A N 1
ATOM 1352 C CA . ARG A 1 175 ? -9.016 -22.688 22.116 1.00 91.44 175 ARG A CA 1
ATOM 1353 C C . ARG A 1 175 ? -7.935 -23.666 21.654 1.00 91.44 175 ARG A C 1
ATOM 1355 O O . ARG A 1 175 ? -8.221 -24.855 21.543 1.00 91.44 175 ARG A O 1
ATOM 1362 N N . SER A 1 176 ? -6.723 -23.178 21.395 1.00 91.12 176 SER A N 1
ATOM 1363 C CA . SER A 1 176 ? -5.578 -23.991 20.964 1.00 91.12 176 SER A CA 1
ATOM 1364 C C . SER A 1 176 ? -4.946 -24.780 22.121 1.00 91.12 176 SER A C 1
ATOM 1366 O O . SER A 1 176 ? -4.807 -25.997 22.028 1.00 91.12 176 SER A O 1
ATOM 1368 N N . ASP A 1 177 ? -4.587 -24.105 23.217 1.00 93.31 177 ASP A N 1
ATOM 1369 C CA . ASP A 1 177 ? -4.058 -24.697 24.453 1.00 93.31 177 ASP A CA 1
ATOM 1370 C C . ASP A 1 177 ? -4.412 -23.820 25.668 1.00 93.31 177 ASP A C 1
ATOM 1372 O O . ASP A 1 177 ? -3.620 -23.009 26.161 1.00 93.31 177 ASP A O 1
ATOM 1376 N N . GLY A 1 178 ? -5.631 -24.001 26.178 1.00 90.81 178 GLY A N 1
ATOM 1377 C CA . GLY A 1 178 ? -6.126 -23.261 27.339 1.00 90.81 178 GLY A CA 1
ATOM 1378 C C . GLY A 1 178 ? -5.396 -23.557 28.652 1.00 90.81 178 GLY A C 1
ATOM 1379 O O . GLY A 1 178 ? -5.486 -22.749 29.576 1.00 90.81 178 GLY A O 1
ATOM 1380 N N . VAL A 1 179 ? -4.655 -24.669 28.755 1.00 91.88 179 VAL A N 1
ATOM 1381 C CA . VAL A 1 179 ? -3.883 -24.994 29.967 1.00 91.88 179 VAL A CA 1
ATOM 1382 C C . VAL A 1 179 ? -2.660 -24.090 30.064 1.00 91.88 179 VAL A C 1
ATOM 1384 O O . VAL A 1 179 ? -2.401 -23.537 31.134 1.00 91.88 179 VAL A O 1
ATOM 1387 N N . THR A 1 180 ? -1.935 -23.914 28.959 1.00 92.19 180 THR A N 1
ATOM 1388 C CA . THR A 1 180 ? -0.759 -23.038 28.909 1.00 92.19 180 THR A CA 1
ATOM 1389 C C . THR A 1 180 ? -1.170 -21.567 28.863 1.00 92.19 180 THR A C 1
ATOM 1391 O O . THR A 1 180 ? -0.748 -20.780 29.713 1.00 92.19 180 THR A O 1
ATOM 1394 N N . ALA A 1 181 ? -2.070 -21.196 27.944 1.00 92.81 181 ALA A N 1
ATOM 1395 C CA . ALA A 1 181 ? -2.497 -19.807 27.770 1.00 92.81 181 ALA A CA 1
ATOM 1396 C C . ALA A 1 181 ? -3.209 -19.243 29.016 1.00 92.81 181 ALA A C 1
ATOM 1398 O O . ALA A 1 181 ? -3.028 -18.074 29.362 1.00 92.81 181 ALA A O 1
ATOM 1399 N N . GLY A 1 182 ? -3.962 -20.078 29.742 1.00 91.94 182 GLY A N 1
ATOM 1400 C CA . GLY A 1 182 ? -4.690 -19.682 30.951 1.00 91.94 182 GLY A CA 1
ATOM 1401 C C . GLY A 1 182 ? -3.800 -19.257 32.125 1.00 91.94 182 GLY A C 1
ATOM 1402 O O . GLY A 1 182 ? -4.298 -18.662 33.079 1.00 91.94 182 GLY A O 1
ATOM 1403 N N . GLN A 1 183 ? -2.489 -19.518 32.066 1.00 92.75 183 GLN A N 1
ATOM 1404 C CA . GLN A 1 183 ? -1.523 -19.084 33.084 1.00 92.75 183 GLN A CA 1
ATOM 1405 C C . GLN A 1 183 ? -1.139 -17.602 32.951 1.00 92.75 183 GLN A C 1
ATOM 1407 O O . GLN A 1 183 ? -0.555 -17.028 33.876 1.00 92.75 183 GLN A O 1
ATOM 1412 N N . ALA A 1 184 ? -1.450 -16.977 31.813 1.00 95.38 184 ALA A N 1
ATOM 1413 C CA . ALA A 1 184 ? -1.131 -15.586 31.540 1.00 95.38 184 ALA A CA 1
ATOM 1414 C C . ALA A 1 184 ? -2.085 -14.612 32.255 1.00 95.38 184 ALA A C 1
ATOM 1416 O O . ALA A 1 184 ? -3.240 -14.913 32.568 1.00 95.38 184 ALA A O 1
ATOM 1417 N N . THR A 1 185 ? -1.604 -13.387 32.471 1.00 95.56 185 THR A N 1
ATOM 1418 C CA . THR A 1 185 ? -2.405 -12.280 33.013 1.00 95.56 185 THR A CA 1
ATOM 1419 C C . THR A 1 185 ? -2.245 -11.030 32.159 1.00 95.56 185 THR A C 1
ATOM 1421 O O . THR A 1 185 ? -1.216 -10.844 31.510 1.00 95.56 185 THR A O 1
ATOM 1424 N N . VAL A 1 186 ? -3.254 -10.161 32.156 1.00 95.38 186 VAL A N 1
ATOM 1425 C CA . VAL A 1 186 ? -3.266 -8.927 31.357 1.00 95.38 186 VAL A CA 1
ATOM 1426 C C . VAL A 1 186 ? -3.819 -7.759 32.171 1.00 95.38 186 VAL A C 1
ATOM 1428 O O . VAL A 1 186 ? -4.643 -7.943 33.069 1.00 95.38 186 VAL A O 1
ATOM 1431 N N . SER A 1 187 ? -3.333 -6.547 31.902 1.00 94.69 187 SER A N 1
ATOM 1432 C CA . SER A 1 187 ? -3.858 -5.329 32.521 1.00 94.69 187 SER A CA 1
ATOM 1433 C C . SER A 1 187 ? -5.192 -4.929 31.886 1.00 94.69 187 SER A C 1
ATOM 1435 O O . SER A 1 187 ? -5.363 -4.988 30.668 1.00 94.69 187 SER A O 1
ATOM 1437 N N . VAL A 1 188 ? -6.146 -4.505 32.714 1.00 94.81 188 VAL A N 1
ATOM 1438 C CA . VAL A 1 188 ? -7.460 -4.021 32.281 1.00 94.81 188 VAL A CA 1
ATOM 1439 C C . VAL A 1 188 ? -7.734 -2.674 32.924 1.00 94.81 188 VAL A C 1
ATOM 1441 O O . VAL A 1 188 ? -7.620 -2.521 34.139 1.00 94.81 188 VAL A O 1
ATOM 1444 N N . ARG A 1 189 ? -8.148 -1.708 32.106 1.00 94.50 189 ARG A N 1
ATOM 1445 C CA . ARG A 1 189 ? -8.655 -0.406 32.535 1.00 94.50 189 ARG A CA 1
ATOM 1446 C C . ARG A 1 189 ? -10.131 -0.296 32.180 1.00 94.50 189 ARG A C 1
ATOM 1448 O O . ARG A 1 189 ? -10.479 -0.357 31.006 1.00 94.50 189 ARG A O 1
ATOM 1455 N N . ILE A 1 190 ? -10.981 -0.093 33.175 1.00 94.44 190 ILE A N 1
ATOM 1456 C CA . ILE A 1 190 ? -12.419 0.133 33.011 1.00 94.44 190 ILE A CA 1
ATOM 1457 C C . ILE A 1 190 ? -12.686 1.603 33.314 1.00 94.44 190 ILE A C 1
ATOM 1459 O O . ILE A 1 190 ? -12.247 2.101 34.348 1.00 94.44 190 ILE A O 1
ATOM 1463 N N . ILE A 1 191 ? -13.374 2.299 32.415 1.00 92.88 191 ILE A N 1
ATOM 1464 C CA . ILE A 1 191 ? -13.705 3.718 32.551 1.00 92.88 191 ILE A CA 1
ATOM 1465 C C . ILE A 1 191 ? -15.222 3.866 32.467 1.00 92.88 191 ILE A C 1
ATOM 1467 O O . ILE A 1 191 ? -15.856 3.374 31.531 1.00 92.88 191 ILE A O 1
ATOM 1471 N N . GLU A 1 192 ? -15.799 4.548 33.448 1.00 92.00 192 GLU A N 1
ATOM 1472 C CA . GLU A 1 192 ? -17.213 4.906 33.472 1.00 92.00 192 GLU A CA 1
ATOM 1473 C C . GLU A 1 192 ? -17.426 6.181 32.652 1.00 92.00 192 GLU A C 1
ATOM 1475 O O . GLU A 1 192 ? -16.847 7.227 32.952 1.00 92.00 192 GLU A O 1
ATOM 1480 N N . SER A 1 193 ? -18.239 6.102 31.600 1.00 84.06 193 SER A N 1
ATOM 1481 C CA . SER A 1 193 ? -18.597 7.254 30.777 1.00 84.06 193 SER A CA 1
ATOM 1482 C C . SER A 1 193 ? -20.050 7.149 30.330 1.00 84.06 193 SER A C 1
ATOM 1484 O O . SER A 1 193 ? -20.392 6.356 29.459 1.00 84.06 193 SER A O 1
ATOM 1486 N N . SER A 1 194 ? -20.905 7.988 30.915 1.00 69.25 194 SER A N 1
ATOM 1487 C CA . SER A 1 194 ? -22.314 8.115 30.525 1.00 69.25 194 SER A CA 1
ATOM 1488 C C . SER A 1 194 ? -22.542 9.127 29.394 1.00 69.25 194 SER A C 1
ATOM 1490 O O . SER A 1 194 ? -23.653 9.225 28.876 1.00 69.25 194 SER A O 1
ATOM 1492 N N . GLN A 1 195 ? -21.513 9.896 29.013 1.00 74.19 195 GLN A N 1
ATOM 1493 C CA . GLN A 1 195 ? -21.598 10.939 27.989 1.00 74.19 195 GLN A CA 1
ATOM 1494 C C . GLN A 1 195 ? -21.023 10.441 26.650 1.00 74.19 195 GLN A C 1
ATOM 1496 O O . GLN A 1 195 ? -19.834 10.107 26.588 1.00 74.19 195 GLN A O 1
ATOM 1501 N N . PRO A 1 196 ? -21.825 10.424 25.565 1.00 67.44 196 PRO A N 1
ATOM 1502 C CA . PRO A 1 196 ? -21.379 9.944 24.257 1.00 67.44 196 PRO A CA 1
ATOM 1503 C C . PRO A 1 196 ? -20.152 10.681 23.705 1.00 67.44 196 PRO A C 1
ATOM 1505 O O . PRO A 1 196 ? -19.242 10.040 23.185 1.00 67.44 196 PRO A O 1
ATOM 1508 N N . GLU A 1 197 ? -20.082 12.008 23.855 1.00 68.38 197 GLU A N 1
ATOM 1509 C CA . GLU A 1 197 ? -18.967 12.817 23.336 1.00 68.38 197 GLU A CA 1
ATOM 1510 C C . GLU A 1 197 ? -17.637 12.453 24.007 1.00 68.38 197 GLU A C 1
ATOM 1512 O O . GLU A 1 197 ? -16.659 12.134 23.330 1.00 68.38 197 GLU A O 1
ATOM 1517 N N . THR A 1 198 ? -17.622 12.376 25.339 1.00 71.00 198 THR A N 1
ATOM 1518 C CA . THR A 1 198 ? -16.442 11.969 26.115 1.00 71.00 198 THR A CA 1
ATOM 1519 C C . THR A 1 198 ? -16.021 10.534 25.799 1.00 71.00 198 THR A C 1
ATOM 1521 O O . THR A 1 198 ? -14.831 10.246 25.672 1.00 71.00 198 THR A O 1
ATOM 1524 N N . SER A 1 199 ? -16.983 9.624 25.618 1.00 70.62 199 SER A N 1
ATOM 1525 C CA . SER A 1 199 ? -16.708 8.245 25.197 1.00 70.62 199 SER A CA 1
ATOM 1526 C C . SER A 1 199 ? -15.998 8.193 23.840 1.00 70.62 199 SER A C 1
ATOM 1528 O O . SER A 1 199 ? -15.030 7.446 23.676 1.00 70.62 199 SER A O 1
ATOM 1530 N N . ILE A 1 200 ? -16.433 9.013 22.879 1.00 67.69 200 ILE A N 1
ATOM 1531 C CA . ILE A 1 200 ? -15.809 9.122 21.554 1.00 67.69 200 ILE A CA 1
ATOM 1532 C C . ILE A 1 200 ? -14.392 9.700 21.666 1.00 67.69 200 ILE A C 1
ATOM 1534 O O . ILE A 1 200 ? -13.469 9.163 21.054 1.00 67.69 200 ILE A O 1
ATOM 1538 N N . GLU A 1 201 ? -14.184 10.755 22.455 1.00 72.62 201 GLU A N 1
ATOM 1539 C CA . GLU A 1 201 ? -12.863 11.372 22.650 1.00 72.62 201 GLU A CA 1
ATOM 1540 C C . GLU A 1 201 ? -11.856 10.429 23.316 1.00 72.62 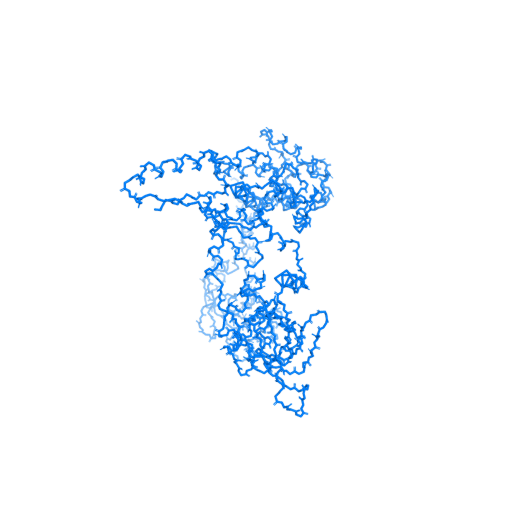201 GLU A C 1
ATOM 1542 O O . GLU A 1 201 ? -10.713 10.320 22.859 1.00 72.62 201 GLU A O 1
ATOM 1547 N N . ILE A 1 202 ? -12.278 9.705 24.359 1.00 71.44 202 ILE A N 1
ATOM 1548 C CA . ILE A 1 202 ? -11.448 8.699 25.035 1.00 71.44 202 ILE A CA 1
ATOM 1549 C C . ILE A 1 202 ? -11.107 7.571 24.065 1.00 71.44 202 ILE A C 1
ATOM 1551 O O . ILE A 1 202 ? -9.950 7.150 23.986 1.00 71.44 202 ILE A O 1
ATOM 1555 N N . THR A 1 203 ? -12.088 7.106 23.291 1.00 64.56 203 THR A N 1
ATOM 1556 C CA . THR A 1 203 ? -11.881 6.068 22.279 1.00 64.56 203 THR A CA 1
ATOM 1557 C C . THR A 1 203 ? -10.880 6.526 21.220 1.00 64.56 203 THR A C 1
ATOM 1559 O O . THR A 1 203 ? -9.930 5.797 20.936 1.00 64.56 203 THR A O 1
ATOM 1562 N N . LYS A 1 204 ? -11.016 7.748 20.689 1.00 62.25 204 LYS A N 1
ATOM 1563 C CA . LYS A 1 204 ? -10.065 8.334 19.729 1.00 62.25 204 LYS A CA 1
ATOM 1564 C C . LYS A 1 204 ? -8.660 8.440 20.325 1.00 62.25 204 LYS A C 1
ATOM 1566 O O . LYS A 1 204 ? -7.710 7.947 19.725 1.00 62.25 204 LYS A O 1
ATOM 1571 N N . SER A 1 205 ? -8.537 9.004 21.526 1.00 64.75 205 SER A N 1
ATOM 1572 C CA . SER A 1 205 ? -7.249 9.246 22.196 1.00 64.75 205 SER A CA 1
ATOM 1573 C C . SER A 1 205 ? -6.520 7.958 22.591 1.00 64.75 205 SER A C 1
ATOM 1575 O O . SER A 1 205 ? -5.297 7.870 22.512 1.00 64.75 205 SER A O 1
ATOM 1577 N N . THR A 1 206 ? -7.260 6.925 22.997 1.00 60.91 206 THR A N 1
ATOM 1578 C CA . THR A 1 206 ? -6.681 5.623 23.370 1.00 60.91 206 THR A CA 1
ATOM 1579 C C . THR A 1 206 ? -6.247 4.827 22.131 1.00 60.91 206 THR A C 1
ATOM 1581 O O . THR A 1 206 ? -5.366 3.973 22.214 1.00 60.91 206 THR A O 1
ATOM 1584 N N . ASN A 1 207 ? -6.832 5.102 20.960 1.00 54.81 207 ASN A N 1
ATOM 1585 C CA . ASN A 1 207 ? -6.480 4.449 19.696 1.00 54.81 207 ASN A CA 1
ATOM 1586 C C . ASN A 1 207 ? -5.336 5.141 18.929 1.00 54.81 207 ASN A C 1
ATOM 1588 O O . ASN A 1 207 ? -4.710 4.491 18.087 1.00 54.81 207 ASN A O 1
ATOM 1592 N N . THR A 1 208 ? -5.023 6.406 19.233 1.00 49.94 208 THR A N 1
ATOM 1593 C CA . THR A 1 208 ? -3.972 7.212 18.575 1.00 49.94 208 THR A CA 1
ATOM 1594 C C . THR A 1 208 ? -2.558 7.023 19.136 1.00 49.94 208 THR A C 1
ATOM 1596 O O . THR A 1 208 ? -1.602 7.502 18.531 1.00 49.94 208 THR A O 1
ATOM 1599 N N . GLN A 1 209 ? -2.383 6.295 20.248 1.00 47.75 209 GLN A N 1
ATOM 1600 C CA . GLN A 1 209 ? -1.073 6.116 20.904 1.00 47.75 209 GLN A CA 1
ATOM 1601 C C . GLN A 1 209 ? -0.118 5.099 20.241 1.00 47.75 209 GLN A C 1
ATOM 1603 O O . GLN A 1 209 ? 1.045 5.035 20.627 1.00 47.75 209 GLN A O 1
ATOM 1608 N N . ASN A 1 210 ? -0.545 4.368 19.205 1.00 43.25 210 ASN A N 1
ATOM 1609 C CA . ASN A 1 210 ? 0.374 3.689 18.281 1.00 43.25 210 ASN A CA 1
ATOM 1610 C C . ASN A 1 210 ? 0.431 4.529 17.008 1.00 43.25 210 ASN A C 1
ATOM 1612 O O . ASN A 1 210 ? -0.634 4.825 16.481 1.00 43.25 210 ASN A O 1
ATOM 1616 N N . HIS A 1 211 ? 1.632 4.908 16.554 1.00 40.75 211 HIS A N 1
ATOM 1617 C CA . HIS A 1 211 ? 1.898 5.775 15.395 1.00 40.75 211 HIS A CA 1
ATOM 1618 C C . HIS A 1 211 ? 0.857 5.607 14.274 1.00 40.75 211 HIS A C 1
ATOM 1620 O O . HIS A 1 211 ? 0.953 4.687 13.466 1.00 40.75 211 HIS A O 1
ATOM 1626 N N . ILE A 1 212 ? -0.158 6.477 14.269 1.00 47.59 212 ILE A N 1
ATOM 1627 C CA . ILE A 1 212 ? -1.125 6.552 13.180 1.00 47.59 212 ILE A CA 1
ATOM 1628 C C . ILE A 1 212 ? -0.406 7.285 12.059 1.00 47.59 212 ILE A C 1
ATOM 1630 O O . ILE A 1 212 ? -0.074 8.467 12.185 1.00 47.59 212 ILE A O 1
ATOM 1634 N N . GLU A 1 213 ? -0.114 6.572 10.980 1.00 54.53 213 GLU A N 1
ATOM 1635 C CA . GLU A 1 213 ? 0.403 7.215 9.787 1.00 54.53 213 GLU A CA 1
ATOM 1636 C C . GLU A 1 213 ? -0.693 8.105 9.190 1.00 54.53 213 GLU A C 1
ATOM 1638 O O . GLU A 1 213 ? -1.870 7.759 9.245 1.00 54.53 213 GLU A O 1
ATOM 1643 N N . ARG A 1 214 ? -0.334 9.245 8.581 1.00 62.44 214 ARG A N 1
ATOM 1644 C CA . ARG A 1 214 ? -1.310 10.188 7.983 1.00 62.44 214 ARG A CA 1
ATOM 1645 C C . ARG A 1 214 ? -2.331 9.496 7.063 1.00 62.44 214 ARG A C 1
ATOM 1647 O O . ARG A 1 214 ? -3.486 9.893 7.005 1.00 62.44 214 ARG A O 1
ATOM 1654 N N . ARG A 1 215 ? -1.918 8.399 6.424 1.00 60.47 215 ARG A N 1
ATOM 1655 C CA . ARG A 1 215 ? -2.740 7.512 5.593 1.00 60.47 215 ARG A CA 1
ATOM 1656 C C . ARG A 1 215 ? -3.940 6.883 6.311 1.00 60.47 215 ARG A C 1
ATOM 1658 O O . ARG A 1 215 ? -4.951 6.623 5.678 1.00 60.47 215 ARG A O 1
ATOM 1665 N N . ASP A 1 216 ? -3.850 6.608 7.605 1.00 62.09 216 ASP A N 1
ATOM 1666 C CA . ASP A 1 216 ? -4.937 5.961 8.348 1.00 62.09 216 ASP A CA 1
ATOM 1667 C C . ASP A 1 216 ? -6.060 6.959 8.697 1.00 62.09 216 ASP A C 1
ATOM 1669 O O . ASP A 1 216 ? -7.204 6.552 8.893 1.00 62.09 216 ASP A O 1
ATOM 1673 N N . PHE A 1 217 ? -5.771 8.268 8.690 1.00 64.06 217 PHE A N 1
ATOM 1674 C CA . PHE A 1 217 ? -6.794 9.318 8.783 1.00 64.06 217 PHE A CA 1
ATOM 1675 C C . PHE A 1 217 ? -7.598 9.464 7.483 1.00 64.06 217 PHE A C 1
ATOM 1677 O O . PHE A 1 217 ? -8.791 9.745 7.539 1.00 64.06 217 PHE A O 1
ATOM 1684 N N . VAL A 1 218 ? -6.984 9.174 6.330 1.00 69.44 218 VAL A N 1
ATOM 1685 C CA . VAL A 1 218 ? -7.640 9.187 5.007 1.00 69.44 218 VAL A CA 1
ATOM 1686 C C . VAL A 1 218 ? -8.793 8.178 4.940 1.00 69.44 218 VAL A C 1
ATOM 1688 O O . VAL A 1 218 ? -9.788 8.413 4.266 1.00 69.44 218 VAL A O 1
ATOM 1691 N N . ALA A 1 219 ? -8.729 7.082 5.703 1.00 66.12 219 ALA A N 1
ATOM 1692 C CA . ALA A 1 219 ? -9.817 6.105 5.790 1.00 66.12 219 ALA A CA 1
ATOM 1693 C C . ALA A 1 219 ? -11.077 6.603 6.517 1.00 66.12 219 ALA A C 1
ATOM 1695 O O . ALA A 1 219 ? -12.108 5.929 6.472 1.00 66.12 219 ALA A O 1
ATOM 1696 N N . LEU A 1 220 ? -10.986 7.739 7.211 1.00 68.31 220 LEU A N 1
ATOM 1697 C CA . LEU A 1 220 ? -12.108 8.404 7.871 1.00 68.31 220 LEU A CA 1
ATOM 1698 C C . LEU A 1 220 ? -12.624 9.603 7.063 1.00 68.31 220 LEU A C 1
ATOM 1700 O O . LEU A 1 220 ? -13.598 10.228 7.479 1.00 68.31 220 LEU A O 1
ATOM 1704 N N . ASP A 1 221 ? -11.983 9.929 5.939 1.00 78.75 221 ASP A N 1
ATOM 1705 C CA . ASP A 1 221 ? -12.379 11.039 5.082 1.00 78.75 221 ASP A CA 1
ATOM 1706 C C . ASP A 1 221 ? -13.664 10.686 4.305 1.00 78.75 221 ASP A C 1
ATOM 1708 O O . ASP A 1 221 ? -13.672 9.689 3.569 1.00 78.75 221 ASP A O 1
ATOM 1712 N N . PRO A 1 222 ? -14.742 11.490 4.428 1.00 81.06 222 PRO A N 1
ATOM 1713 C CA . PRO A 1 222 ? -15.964 11.318 3.647 1.00 81.06 222 PRO A CA 1
ATOM 1714 C C . PRO A 1 222 ? -15.722 11.184 2.140 1.00 81.06 222 PRO A C 1
ATOM 1716 O O . PRO A 1 222 ? -16.358 10.346 1.510 1.00 81.06 222 PRO A O 1
ATOM 1719 N N . VAL A 1 223 ? -14.751 11.913 1.575 1.00 87.56 223 VAL A N 1
ATOM 1720 C CA . VAL A 1 223 ? -14.428 11.846 0.139 1.00 87.56 223 VAL A CA 1
ATOM 1721 C C . VAL A 1 223 ? -14.014 10.431 -0.267 1.00 87.56 223 VAL A C 1
ATOM 1723 O O . VAL A 1 223 ? -14.424 9.929 -1.310 1.00 87.56 223 VAL A O 1
ATOM 1726 N N . GLN A 1 224 ? -13.229 9.745 0.565 1.00 88.25 224 GLN A N 1
ATOM 1727 C CA . GLN A 1 224 ? -12.767 8.385 0.267 1.00 88.25 224 GLN A CA 1
ATOM 1728 C C . GLN A 1 224 ? -13.879 7.354 0.437 1.00 88.25 224 GLN A C 1
ATOM 1730 O O . GLN A 1 224 ? -13.919 6.364 -0.295 1.00 88.25 224 GLN A O 1
ATOM 1735 N N . ILE A 1 225 ? -14.789 7.585 1.386 1.00 85.25 225 ILE A N 1
ATOM 1736 C CA . ILE A 1 225 ? -15.984 6.758 1.570 1.00 85.25 225 ILE A CA 1
ATOM 1737 C C . ILE A 1 225 ? -16.893 6.887 0.344 1.00 85.25 225 ILE A C 1
ATOM 1739 O O . ILE A 1 225 ? -17.329 5.867 -0.188 1.00 85.25 225 ILE A O 1
ATOM 1743 N N . ASP A 1 226 ? -17.109 8.107 -0.143 1.00 87.06 226 ASP A N 1
ATOM 1744 C CA . ASP A 1 226 ? -17.935 8.371 -1.320 1.00 87.06 226 ASP A CA 1
ATOM 1745 C C . ASP A 1 226 ? -17.319 7.764 -2.589 1.00 87.06 226 ASP A C 1
ATOM 1747 O O . ASP A 1 226 ? -18.020 7.111 -3.360 1.00 87.06 226 ASP A O 1
ATOM 1751 N N . ILE A 1 227 ? -15.997 7.880 -2.772 1.00 92.88 227 ILE A N 1
ATOM 1752 C CA . ILE A 1 227 ? -15.272 7.203 -3.862 1.00 92.88 227 ILE A CA 1
ATOM 1753 C C . ILE A 1 227 ? -15.456 5.685 -3.780 1.00 92.88 227 ILE A C 1
ATOM 1755 O O . ILE A 1 227 ? -15.692 5.035 -4.797 1.00 92.88 227 ILE A O 1
ATOM 1759 N N . ARG A 1 228 ? -15.363 5.095 -2.584 1.00 90.75 228 ARG A N 1
ATOM 1760 C CA . ARG A 1 228 ? -15.547 3.648 -2.411 1.00 90.75 228 ARG A CA 1
ATOM 1761 C C . ARG A 1 228 ? -16.944 3.196 -2.817 1.00 90.75 228 ARG A C 1
ATOM 1763 O O . ARG A 1 228 ? -17.081 2.161 -3.470 1.00 90.75 228 ARG A O 1
ATOM 1770 N N . GLU A 1 229 ? -17.966 3.950 -2.430 1.00 87.88 229 GLU A N 1
ATOM 1771 C CA . GLU A 1 229 ? -19.338 3.659 -2.838 1.00 87.88 229 GLU A CA 1
ATOM 1772 C C . GLU A 1 229 ? -19.525 3.832 -4.350 1.00 87.88 229 GLU A C 1
ATOM 1774 O O . GLU A 1 229 ? -20.139 2.968 -4.973 1.00 87.88 229 GLU A O 1
ATOM 1779 N N . ASP A 1 230 ? -18.933 4.860 -4.962 1.00 90.31 230 ASP A N 1
ATOM 1780 C CA . ASP A 1 230 ? -18.956 5.055 -6.418 1.00 90.31 230 ASP A CA 1
ATOM 1781 C C . ASP A 1 230 ? -18.279 3.886 -7.164 1.00 90.31 230 ASP A C 1
ATOM 1783 O O . ASP A 1 230 ? -18.848 3.319 -8.096 1.00 90.31 230 ASP A O 1
ATOM 1787 N N . PHE A 1 231 ? -17.123 3.408 -6.690 1.00 92.50 231 PHE A N 1
ATOM 1788 C CA . PHE A 1 231 ? -16.466 2.205 -7.226 1.00 92.50 231 PHE A CA 1
ATOM 1789 C C . PHE A 1 231 ? -17.379 0.975 -7.193 1.00 92.50 231 PHE A C 1
ATOM 1791 O O . PHE A 1 231 ? -17.465 0.226 -8.173 1.00 92.50 231 PHE A O 1
ATOM 1798 N N . ARG A 1 232 ? -18.091 0.779 -6.080 1.00 88.06 232 ARG A N 1
ATOM 1799 C CA . ARG A 1 232 ? -19.001 -0.353 -5.901 1.00 88.06 232 ARG A CA 1
ATOM 1800 C C . ARG A 1 232 ? -20.234 -0.247 -6.797 1.00 88.06 232 ARG A C 1
ATOM 1802 O O . ARG A 1 232 ? -20.643 -1.250 -7.374 1.00 88.06 232 ARG A O 1
ATOM 1809 N N . LEU A 1 233 ? -20.830 0.939 -6.893 1.00 85.44 233 LEU A N 1
ATOM 1810 C CA . LEU A 1 233 ? -22.088 1.167 -7.607 1.00 85.44 233 LEU A CA 1
ATOM 1811 C C . LEU A 1 233 ? -21.893 1.268 -9.122 1.00 85.44 233 LEU A C 1
ATOM 1813 O O . LEU A 1 233 ? -22.673 0.687 -9.875 1.00 85.44 233 LEU A O 1
ATOM 1817 N N . THR A 1 234 ? -20.861 1.984 -9.559 1.00 86.62 234 THR A N 1
ATOM 1818 C CA . THR A 1 234 ? -20.639 2.318 -10.970 1.00 86.62 234 THR A CA 1
ATOM 1819 C C . THR A 1 234 ? -19.811 1.253 -11.683 1.00 86.62 234 THR A C 1
ATOM 1821 O O . THR A 1 234 ? -20.100 0.912 -12.828 1.00 86.62 234 THR A O 1
ATOM 1824 N N . LEU A 1 235 ? -18.788 0.703 -11.017 1.00 87.56 235 LEU A N 1
ATOM 1825 C CA . LEU A 1 235 ? -17.839 -0.232 -11.636 1.00 87.56 235 LEU A CA 1
ATOM 1826 C C . LEU A 1 235 ? -17.985 -1.677 -11.141 1.00 87.56 235 LEU A C 1
ATOM 1828 O O . LEU A 1 235 ? -17.481 -2.590 -11.792 1.00 87.56 235 LEU A O 1
ATOM 1832 N N . GLY A 1 236 ? -18.641 -1.902 -9.998 1.00 88.12 236 GLY A N 1
ATOM 1833 C CA . GLY A 1 236 ? -18.667 -3.216 -9.349 1.00 88.12 236 GLY A CA 1
ATOM 1834 C C . GLY A 1 236 ? -17.286 -3.675 -8.864 1.00 88.12 236 GLY A C 1
ATOM 1835 O O . GLY A 1 236 ? -17.051 -4.875 -8.735 1.00 88.12 236 GLY A O 1
ATOM 1836 N N . LEU A 1 237 ? -16.368 -2.732 -8.626 1.00 90.88 237 LEU A N 1
ATOM 1837 C CA . LEU A 1 237 ? -14.986 -2.986 -8.214 1.00 90.88 237 LEU A CA 1
ATOM 1838 C C . LEU A 1 237 ? -14.761 -2.571 -6.757 1.00 90.88 237 LEU A C 1
ATOM 1840 O O . LEU A 1 237 ? -15.478 -1.739 -6.202 1.00 90.88 237 LEU A O 1
ATOM 1844 N N . THR A 1 238 ? -13.725 -3.132 -6.141 1.00 90.06 238 THR A N 1
ATOM 1845 C CA . THR A 1 238 ? -13.351 -2.848 -4.754 1.00 90.06 238 THR A CA 1
ATOM 1846 C C . THR A 1 238 ? -12.328 -1.717 -4.687 1.00 90.06 238 THR A C 1
ATOM 1848 O O . THR A 1 238 ? -11.246 -1.806 -5.266 1.00 90.06 238 THR A O 1
ATOM 1851 N N . TYR A 1 239 ? -12.635 -0.677 -3.915 1.00 91.12 239 TYR A N 1
ATOM 1852 C CA . TYR A 1 239 ? -11.689 0.382 -3.566 1.00 91.12 239 TYR A CA 1
ATOM 1853 C C . TYR A 1 239 ? -11.247 0.227 -2.109 1.00 91.12 239 TYR A C 1
ATOM 1855 O O . TYR A 1 239 ? -12.020 0.495 -1.186 1.00 91.12 239 TYR A O 1
ATOM 1863 N N . ALA A 1 240 ? -10.017 -0.251 -1.909 1.00 87.62 240 ALA A N 1
ATOM 1864 C CA . ALA A 1 240 ? -9.475 -0.531 -0.581 1.00 87.62 240 ALA A CA 1
ATOM 1865 C C . ALA A 1 240 ? -8.755 0.698 -0.005 1.00 87.62 240 ALA A C 1
ATOM 1867 O O . ALA A 1 240 ? -7.748 1.160 -0.549 1.00 87.62 240 ALA A O 1
ATOM 1868 N N . ILE A 1 241 ? -9.248 1.230 1.111 1.00 80.69 241 ILE A N 1
ATOM 1869 C CA . ILE A 1 241 ? -8.721 2.450 1.736 1.00 80.69 241 ILE A CA 1
ATOM 1870 C C . ILE A 1 241 ? -7.749 2.100 2.872 1.00 80.69 241 ILE A C 1
ATOM 1872 O O . ILE A 1 241 ? -6.702 2.732 3.038 1.00 80.69 241 ILE A O 1
ATOM 1876 N N . ARG A 1 242 ? -8.065 1.070 3.667 1.00 68.69 242 ARG A N 1
ATOM 1877 C CA . ARG A 1 242 ? -7.310 0.731 4.887 1.00 68.69 242 ARG A CA 1
ATOM 1878 C C . ARG A 1 242 ? -6.166 -0.244 4.605 1.00 68.69 242 ARG A C 1
ATOM 1880 O O . ARG A 1 242 ? -6.266 -1.110 3.748 1.00 68.69 242 ARG A O 1
ATOM 1887 N N . ARG A 1 243 ? -5.089 -0.161 5.403 1.00 58.94 243 ARG A N 1
ATOM 1888 C CA . ARG A 1 243 ? -3.966 -1.136 5.401 1.00 58.94 243 ARG A CA 1
ATOM 1889 C C . ARG A 1 243 ? -4.413 -2.578 5.631 1.00 58.94 243 ARG A C 1
ATOM 1891 O O . ARG A 1 243 ? -3.755 -3.495 5.163 1.00 58.94 243 ARG A O 1
ATOM 1898 N N . SER A 1 244 ? -5.460 -2.749 6.430 1.00 50.72 244 SER A N 1
ATOM 1899 C CA . SER A 1 244 ? -5.975 -4.039 6.887 1.00 50.72 244 SER A CA 1
ATOM 1900 C C . SER A 1 244 ? -7.048 -4.629 5.975 1.00 50.72 244 SER A C 1
ATOM 1902 O O . SER A 1 244 ? -7.494 -5.747 6.226 1.00 50.72 244 SER A O 1
ATOM 1904 N N . GLU A 1 245 ? -7.500 -3.891 4.961 1.00 63.12 245 GLU A N 1
ATOM 1905 C CA . GLU A 1 245 ? -8.388 -4.435 3.937 1.00 63.12 245 GLU A CA 1
ATOM 1906 C C . GLU A 1 245 ? -7.570 -5.335 3.004 1.00 63.12 245 GLU A C 1
ATOM 1908 O O . GLU A 1 245 ? -6.408 -5.049 2.711 1.00 63.12 245 GLU A O 1
ATOM 1913 N N . PHE A 1 246 ? -8.162 -6.444 2.555 1.00 68.44 246 PHE A N 1
ATOM 1914 C CA . PHE A 1 246 ? -7.527 -7.277 1.539 1.00 68.44 246 PHE A CA 1
ATOM 1915 C C . PHE A 1 246 ? -7.302 -6.436 0.283 1.00 68.44 246 PHE A C 1
ATOM 1917 O O . PHE A 1 246 ? -8.254 -5.867 -0.254 1.00 68.44 246 PHE A O 1
ATOM 1924 N N . GLU A 1 247 ? -6.052 -6.367 -0.183 1.00 76.19 247 GLU A N 1
ATOM 1925 C CA . GLU A 1 247 ? -5.768 -5.724 -1.461 1.00 76.19 247 GLU A CA 1
ATOM 1926 C C . GLU A 1 247 ? -6.511 -6.491 -2.562 1.00 76.19 247 GLU A C 1
ATOM 1928 O O . GLU A 1 247 ? -6.331 -7.709 -2.691 1.00 76.19 247 GLU A O 1
ATOM 1933 N N . PRO A 1 248 ? -7.389 -5.818 -3.326 1.00 81.81 248 PRO A N 1
ATOM 1934 C CA . PRO A 1 248 ? -8.110 -6.478 -4.397 1.00 81.81 248 PRO A CA 1
ATOM 1935 C C . PRO A 1 248 ? -7.115 -6.970 -5.446 1.00 81.81 248 PRO A C 1
ATOM 1937 O O . PRO A 1 248 ? -6.091 -6.335 -5.706 1.00 81.81 248 PRO A O 1
ATOM 1940 N N . SER A 1 249 ? -7.428 -8.096 -6.088 1.00 85.69 249 SER A N 1
ATOM 1941 C CA . SER A 1 249 ? -6.672 -8.521 -7.265 1.00 85.69 249 SER A CA 1
ATOM 1942 C C . SER A 1 249 ? -6.694 -7.420 -8.332 1.00 85.69 249 SER A C 1
ATOM 1944 O O . SER A 1 249 ? -7.674 -6.673 -8.398 1.00 85.69 249 SER A O 1
ATOM 1946 N N . PRO A 1 250 ? -5.683 -7.341 -9.219 1.00 86.19 250 PRO A N 1
ATOM 1947 C CA . PRO A 1 250 ? -5.616 -6.296 -10.240 1.00 86.19 250 PRO A CA 1
ATOM 1948 C C . PRO A 1 250 ? -6.887 -6.170 -11.093 1.00 86.19 250 PRO A C 1
ATOM 1950 O O . PRO A 1 250 ? -7.228 -5.080 -11.523 1.00 86.19 250 PRO A O 1
ATOM 1953 N N . GLU A 1 251 ? -7.631 -7.251 -11.308 1.00 85.69 251 GLU A N 1
ATOM 1954 C CA . GLU A 1 251 ? -8.881 -7.236 -12.084 1.00 85.69 251 GLU A CA 1
ATOM 1955 C C . GLU A 1 251 ? -10.103 -6.752 -11.283 1.00 85.69 251 GLU A C 1
ATOM 1957 O O . GLU A 1 251 ? -11.099 -6.340 -11.869 1.00 85.69 251 GLU A O 1
ATOM 1962 N N . SER A 1 252 ? -10.025 -6.781 -9.951 1.00 87.62 252 SER A N 1
ATOM 1963 C CA . SER A 1 252 ? -11.159 -6.588 -9.037 1.00 87.62 252 SER A CA 1
ATOM 1964 C C . SER A 1 252 ? -11.136 -5.239 -8.315 1.00 87.62 252 SER A C 1
ATOM 1966 O O . SER A 1 252 ? -12.005 -4.982 -7.483 1.00 87.62 252 SER A O 1
ATOM 1968 N N . GLY A 1 253 ? -10.152 -4.382 -8.603 1.00 92.50 253 GLY A N 1
ATOM 1969 C CA . GLY A 1 253 ? -10.088 -3.019 -8.083 1.00 92.50 253 GLY A CA 1
ATOM 1970 C C . GLY A 1 253 ? -8.676 -2.516 -7.791 1.00 92.50 253 GLY A C 1
ATOM 1971 O O . GLY A 1 253 ? -7.689 -2.974 -8.380 1.00 92.50 253 GLY A O 1
ATOM 1972 N N . CYS A 1 254 ? -8.583 -1.532 -6.896 1.00 94.56 254 CYS A N 1
ATOM 1973 C CA . CYS A 1 254 ? -7.326 -0.894 -6.505 1.00 94.56 254 CYS A CA 1
ATOM 1974 C C . CYS A 1 254 ? -7.346 -0.407 -5.052 1.00 94.56 254 CYS A C 1
ATOM 1976 O O . CYS A 1 254 ? -8.390 -0.344 -4.401 1.00 94.56 254 CYS A O 1
ATOM 1978 N N . THR A 1 255 ? -6.176 -0.019 -4.550 1.00 92.94 255 THR A N 1
ATOM 1979 C CA . THR A 1 255 ? -6.044 0.640 -3.244 1.00 92.94 255 THR A CA 1
ATOM 1980 C C . THR A 1 255 ? -6.058 2.165 -3.383 1.00 92.94 255 THR A C 1
ATOM 1982 O O . THR A 1 255 ? -5.680 2.700 -4.427 1.00 92.94 255 THR A O 1
ATOM 1985 N N . VAL A 1 256 ? -6.390 2.886 -2.307 1.00 91.81 256 VAL A N 1
ATOM 1986 C CA . VAL A 1 256 ? -6.267 4.358 -2.227 1.00 91.81 256 VAL A CA 1
ATOM 1987 C C . VAL A 1 256 ? -4.849 4.838 -2.543 1.00 91.81 256 VAL A C 1
ATOM 1989 O O . VAL A 1 256 ? -4.659 5.896 -3.136 1.00 91.81 256 VAL A O 1
ATOM 1992 N N . ARG A 1 257 ? -3.831 4.041 -2.192 1.00 90.88 257 ARG A N 1
ATOM 1993 C CA . ARG A 1 257 ? -2.428 4.330 -2.513 1.00 90.88 257 ARG A CA 1
ATOM 1994 C C . ARG A 1 257 ? -2.203 4.291 -4.016 1.00 90.88 257 ARG A C 1
ATOM 1996 O O . ARG A 1 257 ? -1.642 5.227 -4.575 1.00 90.88 257 ARG A O 1
ATOM 2003 N N . GLU A 1 258 ? -2.622 3.211 -4.662 1.00 93.62 258 GLU A N 1
ATOM 2004 C CA . GLU A 1 258 ? -2.458 3.053 -6.103 1.00 93.62 258 GLU A CA 1
ATOM 2005 C C . GLU A 1 258 ? -3.222 4.138 -6.873 1.00 93.62 258 GLU A C 1
ATOM 2007 O O . GLU A 1 258 ? -2.659 4.759 -7.775 1.00 93.62 258 GLU A O 1
ATOM 2012 N N . ALA A 1 259 ? -4.451 4.435 -6.443 1.00 95.00 259 ALA A N 1
ATOM 2013 C CA . ALA A 1 259 ? -5.255 5.535 -6.958 1.00 95.00 259 ALA A CA 1
ATOM 2014 C C . ALA A 1 259 ? -4.548 6.890 -6.814 1.00 95.00 259 ALA A C 1
ATOM 2016 O O . ALA A 1 259 ? -4.413 7.616 -7.796 1.00 95.00 259 ALA A O 1
ATOM 2017 N N . ALA A 1 260 ? -4.027 7.214 -5.627 1.00 94.31 260 ALA A N 1
ATOM 2018 C CA . ALA A 1 260 ? -3.320 8.470 -5.388 1.00 94.31 260 ALA A CA 1
ATOM 2019 C C . ALA A 1 260 ? -2.057 8.609 -6.257 1.00 94.31 260 ALA A C 1
ATOM 2021 O O . ALA A 1 260 ? -1.791 9.687 -6.786 1.00 94.31 260 ALA A O 1
ATOM 2022 N N . ILE A 1 261 ? -1.295 7.527 -6.462 1.00 95.38 261 ILE A N 1
ATOM 2023 C CA . ILE A 1 261 ? -0.123 7.535 -7.355 1.00 95.38 261 ILE A CA 1
ATOM 2024 C C . ILE A 1 261 ? -0.552 7.752 -8.811 1.00 95.38 261 ILE A C 1
ATOM 2026 O O . ILE A 1 261 ? 0.078 8.539 -9.523 1.00 95.38 261 ILE A O 1
ATOM 2030 N N . ALA A 1 262 ? -1.615 7.081 -9.259 1.00 95.50 262 ALA A N 1
ATOM 2031 C CA . ALA A 1 262 ? -2.141 7.232 -10.611 1.00 95.50 262 ALA A CA 1
ATOM 2032 C C . ALA A 1 262 ? -2.636 8.662 -10.865 1.00 95.50 262 ALA A C 1
ATOM 2034 O O . ALA A 1 262 ? -2.213 9.289 -11.836 1.00 95.50 262 ALA A O 1
ATOM 2035 N N . LEU A 1 263 ? -3.428 9.220 -9.945 1.00 94.19 263 LEU A N 1
ATOM 2036 C CA . LEU A 1 263 ? -3.889 10.607 -10.007 1.00 94.19 263 LEU A CA 1
ATOM 2037 C C . LEU A 1 263 ? -2.720 11.603 -9.951 1.00 94.19 263 LEU A C 1
ATOM 2039 O O . LEU A 1 263 ? -2.721 12.591 -10.679 1.00 94.19 263 LEU A O 1
ATOM 2043 N N . ALA A 1 264 ? -1.678 11.339 -9.153 1.00 94.56 264 ALA A N 1
ATOM 2044 C CA . ALA A 1 264 ? -0.476 12.177 -9.113 1.00 94.56 264 ALA A CA 1
ATOM 2045 C C . ALA A 1 264 ? 0.285 12.193 -10.446 1.00 94.56 264 ALA A C 1
ATOM 2047 O O . ALA A 1 264 ? 0.868 13.218 -10.802 1.00 94.56 264 ALA A O 1
ATOM 2048 N N . CYS A 1 265 ? 0.273 11.083 -11.187 1.00 94.50 265 CYS A N 1
ATOM 2049 C CA . CYS A 1 265 ? 0.827 11.025 -12.537 1.00 94.50 265 CYS A CA 1
ATOM 2050 C C . CYS A 1 265 ? -0.091 11.724 -13.555 1.00 94.50 265 CYS A C 1
ATOM 2052 O O . CYS A 1 265 ? 0.412 12.400 -14.451 1.00 94.50 265 CYS A O 1
ATOM 2054 N N . ALA A 1 266 ? -1.413 11.613 -13.400 1.00 92.88 266 ALA A N 1
ATOM 2055 C CA . ALA A 1 266 ? -2.398 12.257 -14.271 1.00 92.88 266 ALA A CA 1
ATOM 2056 C C . ALA A 1 266 ? -2.457 13.785 -14.102 1.00 92.88 266 ALA A C 1
ATOM 2058 O O . ALA A 1 266 ? -2.716 14.518 -15.059 1.00 92.88 266 ALA A O 1
ATOM 2059 N N . HIS A 1 267 ? -2.176 14.275 -12.894 1.00 92.12 267 HIS A N 1
ATOM 2060 C CA . HIS A 1 267 ? -2.241 15.686 -12.542 1.00 92.12 267 HIS A CA 1
ATOM 2061 C C . HIS A 1 267 ? -1.382 16.560 -13.482 1.00 92.12 267 HIS A C 1
ATOM 2063 O O . HIS A 1 267 ? -0.265 16.199 -13.841 1.00 92.12 267 HIS A O 1
ATOM 2069 N N . ALA A 1 268 ? -1.867 17.759 -13.833 1.00 89.38 268 ALA A N 1
ATOM 2070 C CA . ALA A 1 268 ? -1.261 18.641 -14.846 1.00 89.38 268 ALA A CA 1
ATOM 2071 C C . ALA A 1 268 ? 0.206 19.050 -14.580 1.00 89.38 268 ALA A C 1
ATOM 2073 O O . ALA A 1 268 ? 0.946 19.388 -15.500 1.00 89.38 268 ALA A O 1
ATOM 2074 N N . SER A 1 269 ? 0.623 19.045 -13.314 1.00 90.44 269 SER A N 1
ATOM 2075 C CA . SER A 1 269 ? 1.999 19.304 -12.874 1.00 90.44 269 SER A CA 1
ATOM 2076 C C . SER A 1 269 ? 2.720 18.010 -12.502 1.00 90.44 269 SER A C 1
ATOM 2078 O O . SER A 1 269 ? 2.240 17.270 -11.642 1.00 90.44 269 SER A O 1
ATOM 2080 N N . SER A 1 270 ? 3.923 17.820 -13.050 1.00 92.44 270 SER A N 1
ATOM 2081 C CA . SER A 1 270 ? 4.832 16.706 -12.741 1.00 92.44 270 SER A CA 1
ATOM 2082 C C . SER A 1 270 ? 5.346 16.689 -11.299 1.00 92.44 270 SER A C 1
ATOM 2084 O O . SER A 1 270 ? 5.921 15.696 -10.857 1.00 92.44 270 SER A O 1
ATOM 2086 N N . ASP A 1 271 ? 5.181 17.788 -10.558 1.00 91.75 271 ASP A N 1
ATOM 2087 C CA . ASP A 1 271 ? 5.716 17.943 -9.205 1.00 91.75 271 ASP A CA 1
ATOM 2088 C C . ASP A 1 271 ? 5.155 16.887 -8.246 1.00 91.75 271 ASP A C 1
ATOM 2090 O O . ASP A 1 271 ? 5.881 16.407 -7.377 1.00 91.75 271 ASP A O 1
ATOM 2094 N N . LEU A 1 272 ? 3.887 16.491 -8.416 1.00 91.12 272 LEU A N 1
ATOM 2095 C CA . LEU A 1 272 ? 3.271 15.456 -7.584 1.00 91.12 272 LEU A CA 1
ATOM 2096 C C . LEU A 1 272 ? 3.900 14.084 -7.853 1.00 91.12 272 LEU A C 1
ATOM 2098 O O . LEU A 1 272 ? 4.287 13.414 -6.902 1.00 91.12 272 LEU A O 1
ATOM 2102 N N . ALA A 1 273 ? 4.115 13.709 -9.117 1.00 92.00 273 ALA A N 1
ATOM 2103 C CA . ALA A 1 273 ? 4.808 12.469 -9.472 1.00 92.00 273 ALA A CA 1
ATOM 2104 C C . ALA A 1 273 ? 6.246 12.415 -8.910 1.00 92.00 273 ALA A C 1
ATOM 2106 O O . ALA A 1 273 ? 6.687 11.379 -8.409 1.00 92.00 273 ALA A O 1
ATOM 2107 N N . VAL A 1 274 ? 6.972 13.541 -8.921 1.00 91.38 274 VAL A N 1
ATOM 2108 C CA . VAL A 1 274 ? 8.316 13.637 -8.315 1.00 91.38 274 VAL A CA 1
ATOM 2109 C C . VAL A 1 274 ? 8.255 13.552 -6.789 1.00 91.38 274 VAL A C 1
ATOM 2111 O O . VAL A 1 274 ? 9.102 12.904 -6.175 1.00 91.38 274 VAL A O 1
ATOM 2114 N N . ARG A 1 275 ? 7.253 14.176 -6.161 1.00 89.56 275 ARG A N 1
ATOM 2115 C CA . ARG A 1 275 ? 7.043 14.126 -4.706 1.00 89.56 275 ARG A CA 1
ATOM 2116 C C . ARG A 1 275 ? 6.775 12.694 -4.237 1.00 89.56 275 ARG A C 1
ATOM 2118 O O . ARG A 1 275 ? 7.425 12.247 -3.299 1.00 89.56 275 ARG A O 1
ATOM 2125 N N . VAL A 1 276 ? 5.912 11.964 -4.949 1.00 88.56 276 VAL A N 1
ATOM 2126 C CA . VAL A 1 276 ? 5.643 10.532 -4.719 1.00 88.56 276 VAL A CA 1
ATOM 2127 C C . VAL A 1 276 ? 6.919 9.708 -4.821 1.00 88.56 276 VAL A C 1
ATOM 2129 O O . VAL A 1 276 ? 7.190 8.890 -3.950 1.00 88.56 276 VAL A O 1
ATOM 2132 N N . ARG A 1 277 ? 7.732 9.953 -5.859 1.00 86.94 277 ARG A N 1
ATOM 2133 C CA . ARG A 1 277 ? 9.004 9.246 -6.061 1.00 86.94 277 ARG A CA 1
ATOM 2134 C C . ARG A 1 277 ? 9.952 9.391 -4.865 1.00 86.94 277 ARG A C 1
ATOM 2136 O O . ARG A 1 277 ? 10.708 8.468 -4.585 1.00 86.94 277 ARG A O 1
ATOM 2143 N N . HIS A 1 278 ? 9.968 10.553 -4.210 1.00 83.12 278 HIS A N 1
ATOM 2144 C CA . HIS A 1 278 ? 10.802 10.783 -3.024 1.00 83.12 278 HIS A CA 1
ATOM 2145 C C . HIS A 1 278 ? 10.295 10.033 -1.808 1.00 83.12 278 HIS A C 1
ATOM 2147 O O . HIS A 1 278 ? 11.070 9.371 -1.124 1.00 83.12 278 HIS A O 1
ATOM 2153 N N . ASN A 1 279 ? 9.010 10.195 -1.518 1.00 81.62 279 ASN A N 1
ATOM 2154 C CA . ASN A 1 279 ? 8.365 9.546 -0.398 1.00 81.62 279 ASN A CA 1
ATOM 2155 C C . ASN A 1 279 ? 6.857 9.493 -0.655 1.00 81.62 279 ASN A C 1
ATOM 2157 O O . ASN A 1 279 ? 6.191 10.528 -0.718 1.00 81.62 279 ASN A O 1
ATOM 2161 N N . GLU A 1 280 ? 6.318 8.281 -0.760 1.00 83.06 280 GLU A N 1
ATOM 2162 C CA . GLU A 1 280 ? 4.888 8.059 -0.970 1.00 83.06 280 GLU A CA 1
ATOM 2163 C C . GLU A 1 280 ? 4.033 8.606 0.180 1.00 83.06 280 GLU A C 1
ATOM 2165 O O . GLU A 1 280 ? 2.885 8.972 -0.047 1.00 83.06 280 GLU A O 1
ATOM 2170 N N . ASP A 1 281 ? 4.573 8.741 1.395 1.00 80.88 281 ASP A N 1
ATOM 2171 C CA . ASP A 1 281 ? 3.824 9.285 2.534 1.00 80.88 281 ASP A CA 1
ATOM 2172 C C . ASP A 1 281 ? 3.493 10.776 2.375 1.00 80.88 281 ASP A C 1
ATOM 2174 O O . ASP A 1 281 ? 2.577 11.290 3.022 1.00 80.88 281 ASP A O 1
ATOM 2178 N N . LEU A 1 282 ? 4.191 11.473 1.471 1.00 83.56 282 LEU A N 1
ATOM 2179 C CA . LEU A 1 282 ? 3.891 12.859 1.115 1.00 83.56 282 LEU A CA 1
ATOM 2180 C C . LEU A 1 282 ? 2.576 12.992 0.331 1.00 83.56 282 LEU A C 1
ATOM 2182 O O . LEU A 1 282 ? 2.060 14.103 0.218 1.00 83.56 282 LEU A O 1
ATOM 2186 N N . LEU A 1 283 ? 2.014 11.888 -0.186 1.00 83.81 283 LEU A N 1
ATOM 2187 C CA . LEU A 1 283 ? 0.678 11.865 -0.800 1.00 83.81 283 LEU A CA 1
ATOM 2188 C C . LEU A 1 283 ? -0.421 12.263 0.179 1.00 83.81 283 LEU A C 1
ATOM 2190 O O . LEU A 1 283 ? -1.438 12.797 -0.244 1.00 83.81 283 LEU A O 1
ATOM 2194 N N . TRP A 1 284 ? -0.203 12.021 1.469 1.00 86.50 284 TRP A N 1
ATOM 2195 C CA . TRP A 1 284 ? -1.194 12.211 2.528 1.00 86.50 284 TRP A CA 1
ATOM 2196 C C . TRP A 1 284 ? -1.066 13.575 3.214 1.00 86.50 284 TRP A C 1
ATOM 2198 O O . TRP A 1 284 ? -1.583 13.782 4.306 1.00 86.50 284 TRP A O 1
ATOM 2208 N N . GLU A 1 285 ? -0.309 14.502 2.624 1.00 83.12 285 GLU A N 1
ATOM 2209 C CA . GLU A 1 285 ? -0.185 15.861 3.144 1.00 83.12 285 GLU A CA 1
ATOM 2210 C C . GLU A 1 285 ? -1.419 16.686 2.786 1.00 83.12 285 GLU A C 1
ATOM 2212 O O . GLU A 1 285 ? -1.746 16.841 1.608 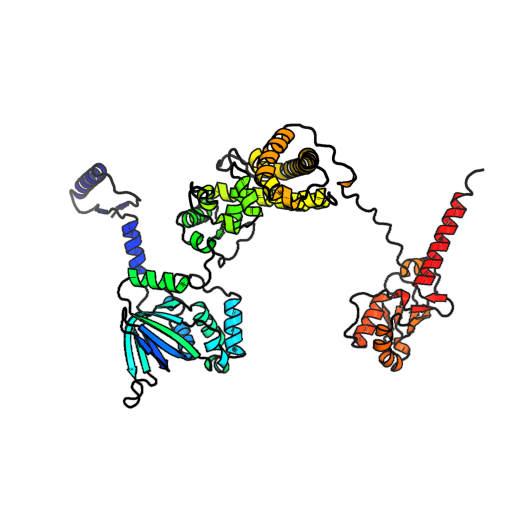1.00 83.12 285 GLU A O 1
ATOM 2217 N N . GLU A 1 286 ? -2.076 17.220 3.813 1.00 75.50 286 GLU A N 1
ATOM 2218 C CA . GLU A 1 286 ? -3.263 18.071 3.718 1.00 75.50 286 GLU A CA 1
ATOM 2219 C C . GLU A 1 286 ? -2.902 19.565 3.604 1.00 75.50 286 GLU A C 1
ATOM 2221 O O . GLU A 1 286 ? -1.769 19.985 3.856 1.00 75.50 286 GLU A O 1
ATOM 2226 N N . GLY A 1 287 ? -3.888 20.381 3.224 1.00 76.38 287 GLY A N 1
ATOM 2227 C CA . GLY A 1 287 ? -3.768 21.833 3.071 1.00 76.38 287 GLY A CA 1
ATOM 2228 C C . GLY A 1 287 ? -3.654 22.268 1.609 1.00 76.38 287 GLY A C 1
ATOM 2229 O O . GLY A 1 287 ? -3.501 21.452 0.706 1.00 76.38 287 GLY A O 1
ATOM 2230 N N . SER A 1 288 ? -3.697 23.578 1.349 1.00 69.69 288 SER A N 1
ATOM 2231 C CA . SER A 1 288 ? -3.767 24.128 -0.021 1.00 69.69 288 SER A CA 1
ATOM 2232 C C . SER A 1 288 ? -2.578 23.760 -0.925 1.00 69.69 288 SER A C 1
ATOM 2234 O O . SER A 1 288 ? -2.719 23.715 -2.144 1.00 69.69 288 SER A O 1
ATOM 2236 N N . ALA A 1 289 ? -1.412 23.464 -0.341 1.00 71.38 289 ALA A N 1
ATOM 2237 C CA . ALA A 1 289 ? -0.218 22.976 -1.045 1.00 71.38 289 ALA A CA 1
ATOM 2238 C C . ALA A 1 289 ? 0.054 21.467 -0.830 1.00 71.38 289 ALA A C 1
ATOM 2240 O O . ALA A 1 289 ? 1.048 20.921 -1.334 1.00 71.38 289 ALA A O 1
ATOM 2241 N N . GLY A 1 290 ? -0.805 20.797 -0.060 1.00 82.81 290 GLY A N 1
ATOM 2242 C CA . GLY A 1 290 ? -0.738 19.373 0.234 1.00 82.81 290 GLY A CA 1
ATOM 2243 C C . GLY A 1 290 ? -1.057 18.528 -0.998 1.00 82.81 290 GLY A C 1
ATOM 2244 O O . GLY A 1 290 ? -1.860 18.923 -1.842 1.00 82.81 290 GLY A O 1
ATOM 2245 N N . ALA A 1 291 ? -0.394 17.379 -1.148 1.00 85.50 291 ALA A N 1
ATOM 2246 C CA . ALA A 1 291 ? -0.667 16.493 -2.278 1.00 85.50 291 ALA A CA 1
ATOM 2247 C C . ALA A 1 291 ? -2.090 15.923 -2.202 1.00 85.50 291 ALA A C 1
ATOM 2249 O O . ALA A 1 291 ? -2.774 15.893 -3.218 1.00 85.50 291 ALA A O 1
ATOM 2250 N N . TYR A 1 292 ? -2.562 15.566 -1.006 1.00 89.19 292 TYR A N 1
ATOM 2251 C CA . TYR A 1 292 ? -3.870 14.950 -0.813 1.00 89.19 292 TYR A CA 1
ATOM 2252 C C . TYR A 1 292 ? -5.002 15.868 -1.281 1.00 89.19 292 TYR A C 1
ATOM 2254 O O . TYR A 1 292 ? -5.791 15.504 -2.149 1.00 89.19 292 TYR A O 1
ATOM 2262 N N . SER A 1 293 ? -5.015 17.110 -0.788 1.00 88.81 293 SER A N 1
ATOM 2263 C CA . SER A 1 293 ? -6.032 18.104 -1.147 1.00 88.81 293 SER A CA 1
ATOM 2264 C C . SER A 1 293 ? -6.010 18.473 -2.633 1.00 88.81 293 SER A C 1
ATOM 2266 O O . SER A 1 293 ? -7.036 18.852 -3.179 1.00 88.81 293 SER A O 1
ATOM 2268 N N . ARG A 1 294 ? -4.867 18.343 -3.318 1.00 89.56 294 ARG A N 1
ATOM 2269 C CA . ARG A 1 294 ? -4.774 18.575 -4.770 1.00 89.56 294 ARG A CA 1
ATOM 2270 C C . ARG A 1 294 ? -5.282 17.407 -5.612 1.00 89.56 294 ARG A C 1
ATOM 2272 O O . ARG A 1 294 ? -5.617 17.621 -6.769 1.00 89.56 294 ARG A O 1
ATOM 2279 N N . LEU A 1 295 ? -5.274 16.193 -5.063 1.00 90.94 295 LEU A N 1
ATOM 2280 C CA . LEU A 1 295 ? -5.712 14.980 -5.758 1.00 90.94 295 LEU A CA 1
ATOM 2281 C C . LEU A 1 295 ? -7.182 14.655 -5.491 1.00 90.94 295 LEU A C 1
ATOM 2283 O O . LEU A 1 295 ? -7.853 14.149 -6.380 1.00 90.94 295 LEU A O 1
ATOM 2287 N N . PHE A 1 296 ? -7.662 14.942 -4.280 1.00 91.12 296 PHE A N 1
ATOM 2288 C CA . PHE A 1 296 ? -8.999 14.565 -3.815 1.00 91.12 296 PHE A CA 1
ATOM 2289 C C . PHE A 1 296 ? -9.859 15.760 -3.377 1.00 91.12 296 PHE A C 1
ATOM 2291 O O . PHE A 1 296 ? -10.988 15.562 -2.947 1.00 91.12 296 PHE A O 1
ATOM 2298 N N . GLY A 1 297 ? -9.347 16.996 -3.450 1.00 85.56 297 GLY A N 1
ATOM 2299 C CA . GLY A 1 297 ? -10.105 18.188 -3.044 1.00 85.56 297 GLY A CA 1
ATOM 2300 C C . GLY A 1 297 ? -11.301 18.475 -3.951 1.00 85.56 297 GLY A C 1
ATOM 2301 O O . GLY A 1 297 ? -12.382 18.783 -3.459 1.00 85.56 297 GLY A O 1
ATOM 2302 N N . GLU A 1 298 ? -11.120 18.323 -5.263 1.00 86.88 298 GLU A N 1
ATOM 2303 C CA . GLU A 1 298 ? -12.224 18.111 -6.198 1.00 86.88 298 GLU A CA 1
ATOM 2304 C C . GLU A 1 298 ? -12.359 16.600 -6.361 1.00 86.88 298 GLU A C 1
ATOM 2306 O O . GLU A 1 298 ? -11.462 15.970 -6.917 1.00 86.88 298 GLU A O 1
ATOM 2311 N N . GLN A 1 299 ? -13.414 16.015 -5.788 1.00 88.69 299 GLN A N 1
ATOM 2312 C CA . GLN A 1 299 ? -13.586 14.564 -5.724 1.00 88.69 299 GLN A CA 1
ATOM 2313 C C . GLN A 1 299 ? -13.557 13.948 -7.137 1.00 88.69 299 GLN A C 1
ATOM 2315 O O . GLN A 1 299 ? -14.485 14.191 -7.913 1.00 88.69 299 GLN A O 1
ATOM 2320 N N . PRO A 1 300 ? -12.535 13.137 -7.472 1.00 91.19 300 PRO A N 1
ATOM 2321 C CA . PRO A 1 300 ? -12.476 12.457 -8.758 1.00 91.19 300 PRO A CA 1
ATOM 2322 C C . PRO A 1 300 ? -13.505 11.323 -8.819 1.00 91.19 300 PRO A C 1
ATOM 2324 O O . PRO A 1 300 ? -13.797 10.681 -7.805 1.00 91.19 300 PRO A O 1
ATOM 2327 N N . SER A 1 301 ? -14.036 11.055 -10.014 1.00 92.06 301 SER A N 1
ATOM 2328 C CA . SER A 1 301 ? -14.998 9.964 -10.221 1.00 92.06 301 SER A CA 1
ATOM 2329 C C . SER A 1 301 ? -14.320 8.591 -10.108 1.00 92.06 301 SER A C 1
ATOM 2331 O O . SER A 1 301 ? -13.118 8.450 -10.368 1.00 92.06 301 SER A O 1
ATOM 2333 N N . ALA A 1 302 ? -15.079 7.540 -9.785 1.00 92.94 302 ALA A N 1
ATOM 2334 C CA . ALA A 1 302 ? -14.554 6.174 -9.798 1.00 92.94 302 ALA A CA 1
ATOM 2335 C C . ALA A 1 302 ? -13.997 5.783 -11.177 1.00 92.94 302 ALA A C 1
ATOM 2337 O O . ALA A 1 302 ? -12.950 5.136 -11.266 1.00 92.94 302 ALA A O 1
ATOM 2338 N N . VAL A 1 303 ? -14.654 6.226 -12.256 1.00 91.75 303 VAL A N 1
ATOM 2339 C CA . VAL A 1 303 ? -14.203 6.018 -13.642 1.00 91.75 303 VAL A CA 1
ATOM 2340 C C . VAL A 1 303 ? -12.848 6.689 -13.868 1.00 91.75 303 VAL A C 1
ATOM 2342 O O . VAL A 1 303 ? -11.941 6.040 -14.397 1.00 91.75 303 VAL A O 1
ATOM 2345 N N . GLN A 1 304 ? -12.679 7.931 -13.399 1.00 92.50 304 GLN A N 1
ATOM 2346 C CA . GLN A 1 304 ? -11.429 8.682 -13.501 1.00 92.50 304 GLN A CA 1
ATOM 2347 C C . GLN A 1 304 ? -10.269 7.933 -12.870 1.00 92.50 304 GLN A C 1
ATOM 2349 O O . GLN A 1 304 ? -9.209 7.734 -13.476 1.00 92.50 304 GLN A O 1
ATOM 2354 N N . ILE A 1 305 ? -10.484 7.528 -11.618 1.00 95.00 305 ILE A N 1
ATOM 2355 C CA . ILE A 1 305 ? -9.483 6.864 -10.801 1.00 95.00 305 ILE A CA 1
ATOM 2356 C C . ILE A 1 305 ? -9.124 5.541 -11.457 1.00 95.00 305 ILE A C 1
ATOM 2358 O O . ILE A 1 305 ? -7.946 5.258 -11.667 1.00 95.00 305 ILE A O 1
ATOM 2362 N N . TRP A 1 306 ? -10.128 4.743 -11.816 1.00 95.00 306 TRP A N 1
ATOM 2363 C CA . TRP A 1 306 ? -9.904 3.413 -12.351 1.00 95.00 306 TRP A CA 1
ATOM 2364 C C . TRP A 1 306 ? -9.169 3.436 -13.688 1.00 95.00 306 TRP A C 1
ATOM 2366 O O . TRP A 1 306 ? -8.172 2.735 -13.861 1.00 95.00 306 TRP A O 1
ATOM 2376 N N . ARG A 1 307 ? -9.590 4.299 -14.617 1.00 93.94 307 ARG A N 1
ATOM 2377 C CA . ARG A 1 307 ? -8.909 4.487 -15.903 1.00 93.94 307 ARG A CA 1
ATOM 2378 C C . ARG A 1 307 ? -7.472 4.970 -15.721 1.00 93.94 307 ARG A C 1
ATOM 2380 O O . ARG A 1 307 ? -6.572 4.465 -16.394 1.00 93.94 307 ARG A O 1
ATOM 2387 N N . SER A 1 308 ? -7.238 5.861 -14.757 1.00 94.38 308 SER A N 1
ATOM 2388 C CA . SER A 1 308 ? -5.886 6.291 -14.393 1.00 94.38 308 SER A CA 1
ATOM 2389 C C . SER A 1 308 ? -5.045 5.131 -13.849 1.00 94.38 308 SER A C 1
ATOM 2391 O O . SER A 1 308 ? -3.900 4.948 -14.260 1.00 94.38 308 SER A O 1
ATOM 2393 N N . VAL A 1 309 ? -5.600 4.297 -12.969 1.00 96.00 309 VAL A N 1
ATOM 2394 C CA . VAL A 1 309 ? -4.906 3.112 -12.443 1.00 96.00 309 VAL A CA 1
ATOM 2395 C C . VAL A 1 309 ? -4.547 2.138 -13.567 1.00 96.00 309 VAL A C 1
ATOM 2397 O O . VAL A 1 309 ? -3.404 1.685 -13.632 1.00 96.00 309 VAL A O 1
ATOM 2400 N N . LEU A 1 310 ? -5.474 1.861 -14.488 1.00 95.00 310 LEU A N 1
ATOM 2401 C CA . LEU A 1 310 ? -5.222 0.987 -15.637 1.00 95.00 310 LEU A CA 1
ATOM 2402 C C . LEU A 1 310 ? -4.083 1.507 -16.520 1.00 95.00 310 LEU A C 1
ATOM 2404 O O . LEU A 1 310 ? -3.185 0.744 -16.872 1.00 95.00 310 LEU A O 1
ATOM 2408 N N . LEU A 1 311 ? -4.076 2.806 -16.832 1.00 94.81 311 LEU A N 1
ATOM 2409 C CA . LEU A 1 311 ? -3.021 3.404 -17.649 1.00 94.81 311 LEU A CA 1
ATOM 2410 C C . LEU A 1 311 ? -1.663 3.360 -16.939 1.00 94.81 311 LEU A C 1
ATOM 2412 O O . LEU A 1 311 ? -0.656 3.015 -17.556 1.00 94.81 311 LEU A O 1
ATOM 2416 N N . LEU A 1 312 ? -1.620 3.641 -15.632 1.00 95.94 312 LEU A N 1
ATOM 2417 C CA . LEU A 1 312 ? -0.392 3.524 -14.843 1.00 95.94 312 LEU A CA 1
ATOM 2418 C C . LEU A 1 312 ? 0.158 2.088 -14.849 1.00 95.94 312 LEU A C 1
ATOM 2420 O O . LEU A 1 312 ? 1.372 1.905 -14.978 1.00 95.94 312 LEU A O 1
ATOM 2424 N N . ARG A 1 313 ? -0.711 1.081 -14.698 1.00 96.38 313 ARG A N 1
ATOM 2425 C CA . ARG A 1 313 ? -0.326 -0.338 -14.745 1.00 96.38 313 ARG A CA 1
ATOM 2426 C C . ARG A 1 313 ? 0.250 -0.710 -16.109 1.00 96.38 313 ARG A C 1
ATOM 2428 O O . ARG A 1 313 ? 1.358 -1.237 -16.155 1.00 96.38 313 ARG A O 1
ATOM 2435 N N . GLU A 1 314 ? -0.420 -0.336 -17.198 1.00 95.62 314 GLU A N 1
ATOM 2436 C CA . GLU A 1 314 ? 0.055 -0.633 -18.555 1.00 95.62 314 GLU A CA 1
ATOM 2437 C C . GLU A 1 314 ? 1.415 0.024 -18.842 1.00 95.62 314 GLU A C 1
ATOM 2439 O O . GLU A 1 314 ? 2.324 -0.619 -19.370 1.00 95.62 314 GLU A O 1
ATOM 2444 N N . VAL A 1 315 ? 1.614 1.280 -18.418 1.00 95.88 315 VAL A N 1
ATOM 2445 C CA . VAL A 1 315 ? 2.916 1.959 -18.543 1.00 95.88 315 VAL A CA 1
ATOM 2446 C C . VAL A 1 315 ? 4.005 1.220 -17.761 1.00 95.88 315 VAL A C 1
ATOM 2448 O O . VAL A 1 315 ? 5.108 1.028 -18.280 1.00 95.88 315 VAL A O 1
ATOM 2451 N N . ARG A 1 316 ? 3.725 0.799 -16.520 1.00 95.62 316 ARG A N 1
ATOM 2452 C CA . ARG A 1 316 ? 4.685 0.053 -15.687 1.00 95.62 316 ARG A CA 1
ATOM 2453 C C . ARG A 1 316 ? 5.052 -1.286 -16.318 1.00 95.62 316 ARG A C 1
ATOM 2455 O O . ARG A 1 316 ? 6.239 -1.607 -16.393 1.00 95.62 316 ARG A O 1
ATOM 2462 N N . ASP A 1 317 ? 4.070 -2.020 -16.825 1.00 94.62 317 ASP A N 1
ATOM 2463 C CA . ASP A 1 317 ? 4.283 -3.304 -17.492 1.00 94.62 317 ASP A CA 1
ATOM 2464 C C . ASP A 1 317 ? 5.091 -3.141 -18.784 1.00 94.62 317 ASP A C 1
ATOM 2466 O O . ASP A 1 317 ? 6.019 -3.912 -19.053 1.00 94.62 317 ASP A O 1
ATOM 2470 N N . CYS A 1 318 ? 4.799 -2.104 -19.572 1.00 94.19 318 CYS A N 1
ATOM 2471 C CA . CYS A 1 318 ? 5.563 -1.759 -20.767 1.00 94.19 318 CYS A CA 1
ATOM 2472 C C . CYS A 1 318 ? 7.010 -1.391 -20.432 1.00 94.19 318 CYS A C 1
ATOM 2474 O O . CYS A 1 318 ? 7.940 -1.922 -21.044 1.00 94.19 318 CYS A O 1
ATOM 2476 N N . LEU A 1 319 ? 7.226 -0.536 -19.431 1.00 92.25 319 LEU A N 1
ATOM 2477 C CA . LEU A 1 319 ? 8.566 -0.167 -18.979 1.00 92.25 319 LEU A CA 1
ATOM 2478 C C . LEU A 1 319 ? 9.345 -1.370 -18.462 1.00 92.25 319 LEU A C 1
ATOM 2480 O O . LEU A 1 319 ? 10.514 -1.515 -18.814 1.00 92.25 319 LEU A O 1
ATOM 2484 N N . HIS A 1 320 ? 8.718 -2.265 -17.698 1.00 91.06 320 HIS A N 1
ATOM 2485 C CA . HIS A 1 320 ? 9.362 -3.491 -17.236 1.00 91.06 320 HIS A CA 1
ATOM 2486 C C . HIS A 1 320 ? 9.875 -4.337 -18.416 1.00 91.06 320 HIS A C 1
ATOM 2488 O O . HIS A 1 320 ? 11.026 -4.775 -18.414 1.00 91.06 320 HIS A O 1
ATOM 2494 N N . LYS A 1 321 ? 9.065 -4.487 -19.474 1.00 89.81 321 LYS A N 1
ATOM 2495 C CA . LYS A 1 321 ? 9.441 -5.211 -20.704 1.00 89.81 321 LYS A CA 1
ATOM 2496 C C . LYS A 1 321 ? 10.545 -4.496 -21.495 1.00 89.81 321 LYS A C 1
ATOM 2498 O O . LYS A 1 321 ? 11.455 -5.142 -22.013 1.00 89.81 321 LYS A O 1
ATOM 2503 N N . ILE A 1 322 ? 10.471 -3.170 -21.607 1.00 86.94 322 ILE A N 1
ATOM 2504 C CA . ILE A 1 322 ? 11.391 -2.351 -22.411 1.00 86.94 322 ILE A CA 1
ATOM 2505 C C . ILE A 1 322 ? 12.738 -2.137 -21.704 1.00 86.94 322 ILE A C 1
ATOM 2507 O O . ILE A 1 322 ? 13.757 -2.024 -22.382 1.00 86.94 322 ILE A O 1
ATOM 2511 N N . THR A 1 323 ? 12.782 -2.133 -20.369 1.00 85.12 323 THR A N 1
ATOM 2512 C CA . THR A 1 323 ? 14.020 -1.917 -19.592 1.00 85.12 323 THR A CA 1
ATOM 2513 C C . THR A 1 323 ? 15.112 -2.919 -19.976 1.00 85.12 323 THR A C 1
ATOM 2515 O O . THR A 1 323 ? 16.275 -2.541 -20.091 1.00 85.12 323 THR A O 1
ATOM 2518 N N . GLY A 1 324 ? 14.741 -4.164 -20.301 1.00 83.25 324 GLY A N 1
ATOM 2519 C CA . GLY A 1 324 ? 15.669 -5.190 -20.791 1.00 83.25 324 GLY A CA 1
ATOM 2520 C C . GLY A 1 324 ? 16.278 -4.931 -22.179 1.00 83.25 324 GLY A C 1
ATOM 2521 O O . GLY A 1 324 ? 17.155 -5.681 -22.594 1.00 83.25 324 GLY A O 1
ATOM 2522 N N . LYS A 1 325 ? 15.839 -3.902 -22.919 1.00 87.12 325 LYS A N 1
ATOM 2523 C CA . LYS A 1 325 ? 16.454 -3.480 -24.192 1.00 87.12 325 LYS A CA 1
ATOM 2524 C C . LYS A 1 325 ? 17.656 -2.553 -23.987 1.00 87.12 325 LYS A C 1
ATOM 2526 O O . LYS A 1 325 ? 18.397 -2.320 -24.944 1.00 87.12 325 LYS A O 1
ATOM 2531 N N . TYR A 1 326 ? 17.840 -2.012 -22.784 1.00 88.06 326 TYR A N 1
ATOM 2532 C CA . TYR A 1 326 ? 18.850 -1.000 -22.493 1.00 88.06 326 TYR A CA 1
ATOM 2533 C C . TYR A 1 326 ? 19.937 -1.524 -21.552 1.00 88.06 326 TYR A C 1
ATOM 2535 O O . TYR A 1 326 ? 19.687 -2.388 -20.716 1.00 88.06 326 TYR A O 1
ATOM 2543 N N . GLU A 1 327 ? 21.146 -0.972 -21.663 1.00 84.25 327 GLU A N 1
ATOM 2544 C CA . GLU A 1 327 ? 22.263 -1.258 -20.754 1.00 84.25 327 GLU A CA 1
ATOM 2545 C C . GLU A 1 327 ? 22.817 0.016 -20.100 1.00 84.25 327 GLU A C 1
ATOM 2547 O O . GLU A 1 327 ? 22.611 1.145 -20.559 1.00 84.25 327 GLU A O 1
ATOM 2552 N N . GLY A 1 328 ? 23.514 -0.176 -18.977 1.00 87.00 328 GLY A N 1
ATOM 2553 C CA . GLY A 1 328 ? 24.231 0.878 -18.267 1.00 87.00 328 GLY A CA 1
ATOM 2554 C C . GLY A 1 328 ? 23.339 2.058 -17.879 1.00 87.00 328 GLY A C 1
ATOM 2555 O O . GLY A 1 328 ? 22.348 1.914 -17.163 1.00 87.00 328 GLY A O 1
ATOM 2556 N N . ARG A 1 329 ? 23.712 3.252 -18.343 1.00 86.75 329 ARG A N 1
ATOM 2557 C CA . ARG A 1 329 ? 23.028 4.505 -18.004 1.00 86.75 329 ARG A CA 1
ATOM 2558 C C . ARG A 1 329 ? 21.588 4.553 -18.516 1.00 86.75 329 ARG A C 1
ATOM 2560 O O . ARG A 1 329 ? 20.719 5.034 -17.796 1.00 86.75 329 ARG A O 1
ATOM 2567 N N . ALA A 1 330 ? 21.326 4.047 -19.719 1.00 88.75 330 ALA A N 1
ATOM 2568 C CA . ALA A 1 330 ? 19.983 4.032 -20.291 1.00 88.75 330 ALA A CA 1
ATOM 2569 C C . ALA A 1 330 ? 19.037 3.111 -19.504 1.00 88.75 330 ALA A C 1
ATOM 2571 O O . ALA A 1 330 ? 17.892 3.485 -19.256 1.00 88.75 330 ALA A O 1
ATOM 2572 N N . ALA A 1 331 ? 19.538 1.969 -19.020 1.00 88.62 331 ALA A N 1
ATOM 2573 C CA . ALA A 1 331 ? 18.789 1.098 -18.112 1.00 88.62 331 ALA A CA 1
ATOM 2574 C C . ALA A 1 331 ? 18.460 1.808 -16.788 1.00 88.62 331 ALA A C 1
ATOM 2576 O O . ALA A 1 331 ? 17.316 1.782 -16.340 1.00 88.62 331 ALA A O 1
ATOM 2577 N N . ALA A 1 332 ? 19.432 2.523 -16.207 1.00 89.00 332 ALA A N 1
ATOM 2578 C CA . ALA A 1 332 ? 19.201 3.318 -15.002 1.00 89.00 332 ALA A CA 1
ATOM 2579 C C . ALA A 1 332 ? 18.171 4.439 -15.236 1.00 89.00 332 ALA A C 1
ATOM 2581 O O . ALA A 1 332 ? 17.354 4.715 -14.363 1.00 89.00 332 ALA A O 1
ATOM 2582 N N . ILE A 1 333 ? 18.174 5.089 -16.405 1.00 91.81 333 ILE A N 1
ATOM 2583 C CA . ILE A 1 333 ? 17.155 6.089 -16.759 1.00 91.81 333 ILE A CA 1
ATOM 2584 C C . ILE A 1 333 ? 15.774 5.430 -16.849 1.00 91.81 333 ILE A C 1
ATOM 2586 O O . ILE A 1 333 ? 14.828 5.955 -16.266 1.00 91.81 333 ILE A O 1
ATOM 2590 N N . ALA A 1 334 ? 15.651 4.279 -17.514 1.00 90.75 334 ALA A N 1
ATOM 2591 C CA . ALA A 1 334 ? 14.386 3.548 -17.625 1.00 90.75 334 ALA A CA 1
ATOM 2592 C C . ALA A 1 334 ? 13.807 3.166 -16.256 1.00 90.75 334 ALA A C 1
ATOM 2594 O O . ALA A 1 334 ? 12.640 3.436 -15.989 1.00 90.75 334 ALA A O 1
ATOM 2595 N N . GLU A 1 335 ? 14.637 2.647 -15.353 1.00 89.31 335 GLU A N 1
ATOM 2596 C CA . GLU A 1 335 ? 14.216 2.275 -14.002 1.00 89.31 335 GLU A CA 1
ATOM 2597 C C . GLU A 1 335 ? 13.782 3.499 -13.172 1.00 89.31 335 GLU A C 1
ATOM 2599 O O . GLU A 1 335 ? 12.704 3.529 -12.571 1.00 89.31 335 GLU A O 1
ATOM 2604 N N . GLN A 1 336 ? 14.600 4.557 -13.174 1.00 89.94 336 GLN A N 1
ATOM 2605 C CA . GLN A 1 336 ? 14.418 5.716 -12.293 1.00 89.94 336 GLN A CA 1
ATOM 2606 C C . GLN A 1 336 ? 13.348 6.710 -12.773 1.00 89.94 336 GLN A C 1
ATOM 2608 O O . GLN A 1 336 ? 12.925 7.563 -11.985 1.00 89.94 336 GLN A O 1
ATOM 2613 N N . SER A 1 337 ? 12.919 6.613 -14.036 1.00 92.56 337 SER A N 1
ATOM 2614 C CA . SER A 1 337 ? 11.968 7.536 -14.672 1.00 92.56 337 SER A CA 1
ATOM 2615 C C . SER A 1 337 ? 10.523 7.037 -14.699 1.00 92.56 337 SER A C 1
ATOM 2617 O O . SER A 1 337 ? 9.668 7.747 -15.218 1.00 92.56 337 SER A O 1
ATOM 2619 N N . THR A 1 338 ? 10.214 5.883 -14.097 1.00 94.69 338 THR A N 1
ATOM 2620 C CA . THR A 1 338 ? 8.893 5.226 -14.175 1.00 94.69 338 THR A CA 1
ATOM 2621 C C . THR A 1 338 ? 7.696 6.175 -13.998 1.00 94.69 338 THR A C 1
ATOM 2623 O O . THR A 1 338 ? 6.828 6.240 -14.865 1.00 94.69 338 THR A O 1
ATOM 2626 N N . LEU A 1 339 ? 7.653 6.963 -12.914 1.00 94.50 339 LEU A N 1
ATOM 2627 C CA . LEU A 1 339 ? 6.539 7.896 -12.664 1.00 94.50 339 LEU A CA 1
ATOM 2628 C C . LEU A 1 339 ? 6.554 9.123 -13.593 1.00 94.50 339 LEU A C 1
ATOM 2630 O O . LEU A 1 339 ? 5.506 9.696 -13.872 1.00 94.50 339 LEU A O 1
ATOM 2634 N N . VAL A 1 340 ? 7.726 9.521 -14.095 1.00 95.56 340 VAL A N 1
ATOM 2635 C CA . VAL A 1 340 ? 7.860 10.630 -15.055 1.00 95.56 340 VAL A CA 1
ATOM 2636 C C . VAL A 1 340 ? 7.383 10.201 -16.439 1.00 95.56 340 VAL A C 1
ATOM 2638 O O . VAL A 1 340 ? 6.653 10.946 -17.086 1.00 95.56 340 VAL A O 1
ATOM 2641 N N . VAL A 1 341 ? 7.732 8.987 -16.872 1.00 96.00 341 VAL A N 1
ATOM 2642 C CA . VAL A 1 341 ? 7.198 8.379 -18.096 1.00 96.00 341 VAL A CA 1
ATOM 2643 C C . VAL A 1 341 ? 5.682 8.268 -17.996 1.00 96.00 341 VAL A C 1
ATOM 2645 O O . VAL A 1 341 ? 4.996 8.729 -18.902 1.00 96.00 341 VAL A O 1
ATOM 2648 N N . ALA A 1 342 ? 5.161 7.730 -16.886 1.00 95.69 342 ALA A N 1
ATOM 2649 C CA . ALA A 1 342 ? 3.721 7.650 -16.656 1.00 95.69 342 ALA A CA 1
ATOM 2650 C C . ALA A 1 342 ? 3.067 9.029 -16.769 1.00 95.69 342 ALA A C 1
ATOM 2652 O O . ALA A 1 342 ? 2.124 9.186 -17.537 1.00 95.69 342 ALA A O 1
ATOM 2653 N N . HIS A 1 343 ? 3.616 10.045 -16.097 1.00 96.00 343 HIS A N 1
ATOM 2654 C CA . HIS A 1 343 ? 3.119 11.415 -16.200 1.00 96.00 343 HIS A CA 1
ATOM 2655 C C . HIS A 1 343 ? 3.097 11.934 -17.646 1.00 96.00 343 HIS A C 1
ATOM 2657 O O . HIS A 1 343 ? 2.080 12.472 -18.074 1.00 96.00 343 HIS A O 1
ATOM 2663 N N . ILE A 1 344 ? 4.168 11.742 -18.426 1.00 95.12 344 ILE A N 1
ATOM 2664 C CA . ILE A 1 344 ? 4.204 12.182 -19.830 1.00 95.12 344 ILE A CA 1
ATOM 2665 C C . ILE A 1 344 ? 3.147 11.449 -20.666 1.00 95.12 344 ILE A C 1
ATOM 2667 O O . ILE A 1 344 ? 2.439 12.095 -21.433 1.00 95.12 344 ILE A O 1
ATOM 2671 N N . VAL A 1 345 ? 2.987 10.134 -20.490 1.00 94.81 345 VAL A N 1
ATOM 2672 C CA . VAL A 1 345 ? 1.944 9.352 -21.179 1.00 94.81 345 VAL A CA 1
ATOM 2673 C C . VAL A 1 345 ? 0.548 9.867 -20.811 1.00 94.81 345 VAL A C 1
ATOM 2675 O O . VAL A 1 345 ? -0.276 10.065 -21.701 1.00 94.81 345 VAL A O 1
ATOM 2678 N N . PHE A 1 346 ? 0.294 10.183 -19.537 1.00 93.50 346 PHE A N 1
ATOM 2679 C CA . PHE A 1 346 ? -0.956 10.817 -19.110 1.00 93.50 346 PHE A CA 1
ATOM 2680 C C . PHE A 1 346 ? -1.196 12.168 -19.783 1.00 93.50 346 PHE A C 1
ATOM 2682 O O . PHE A 1 346 ? -2.316 12.442 -20.200 1.00 93.50 346 PHE A O 1
ATOM 2689 N N . GLN A 1 347 ? -0.169 13.010 -19.927 1.00 91.25 347 GLN A N 1
ATOM 2690 C CA . GLN A 1 347 ? -0.342 14.307 -20.586 1.00 91.25 347 GLN A CA 1
ATOM 2691 C C . GLN A 1 347 ? -0.658 14.177 -22.088 1.00 91.25 347 GLN A C 1
ATOM 2693 O O . GLN A 1 347 ? -1.221 15.109 -22.653 1.00 91.25 347 GLN A O 1
ATOM 2698 N N . GLN A 1 348 ? -0.307 13.050 -22.717 1.00 88.94 348 GLN A N 1
ATOM 2699 C CA . GLN A 1 348 ? -0.527 12.785 -24.144 1.00 88.94 348 GLN A CA 1
ATOM 2700 C C . GLN A 1 348 ? -1.848 12.057 -24.431 1.00 88.94 348 GLN A C 1
ATOM 2702 O O . GLN A 1 348 ? -2.502 12.362 -25.419 1.00 88.94 348 GLN A O 1
ATOM 2707 N N . LEU A 1 349 ? -2.234 11.097 -23.583 1.00 84.19 349 LEU A N 1
ATOM 2708 C CA . LEU A 1 349 ? -3.401 10.230 -23.807 1.00 84.19 349 LEU A CA 1
ATOM 2709 C C . LEU A 1 349 ? -4.548 10.461 -22.814 1.00 84.19 349 LEU A C 1
ATOM 2711 O O . LEU A 1 349 ? -5.689 10.135 -23.111 1.00 84.19 349 LEU A O 1
ATOM 2715 N N . GLY A 1 350 ? -4.252 10.977 -21.621 1.00 66.50 350 GLY A N 1
ATOM 2716 C CA . GLY A 1 350 ? -5.168 11.007 -20.476 1.00 66.50 350 GLY A CA 1
ATOM 2717 C C . GLY A 1 350 ? -5.706 12.391 -20.105 1.00 66.50 350 GLY A C 1
ATOM 2718 O O . GLY A 1 350 ? -6.264 12.537 -19.024 1.00 66.50 350 GLY A O 1
ATOM 2719 N N . ARG A 1 351 ? -5.522 13.425 -20.935 1.00 65.56 351 ARG A N 1
ATOM 2720 C CA . ARG A 1 351 ? -6.072 14.769 -20.659 1.00 65.56 351 ARG A CA 1
ATOM 2721 C C . ARG A 1 351 ? -7.519 14.951 -21.109 1.00 65.56 351 ARG A C 1
ATOM 2723 O O . ARG A 1 351 ? -8.233 15.740 -20.501 1.00 65.56 351 ARG A O 1
ATOM 2730 N N . GLU A 1 352 ? -7.945 14.244 -22.150 1.00 59.34 352 GLU A N 1
ATOM 2731 C CA . GLU A 1 352 ? -9.278 14.390 -22.734 1.00 59.34 352 GLU A CA 1
ATOM 2732 C C . GLU A 1 352 ? -10.048 13.075 -22.599 1.00 59.34 352 GLU A C 1
ATOM 2734 O O . GLU A 1 352 ? -9.560 12.013 -22.974 1.00 59.34 352 GLU A O 1
ATOM 2739 N N . GLY A 1 353 ? -11.250 13.142 -22.023 1.00 61.22 353 GLY A N 1
ATOM 2740 C CA . GLY A 1 353 ? -12.191 12.022 -22.030 1.00 61.22 353 GLY A CA 1
ATOM 2741 C C . GLY A 1 353 ? -11.932 10.897 -21.022 1.00 61.22 353 GLY A C 1
ATOM 2742 O O . GLY A 1 353 ? -12.582 9.858 -21.101 1.00 61.22 353 GLY A O 1
ATOM 2743 N N . VAL A 1 354 ? -11.045 11.086 -20.035 1.00 74.06 354 VAL A N 1
ATOM 2744 C CA . VAL A 1 354 ? -10.863 10.103 -18.946 1.00 74.06 354 VAL A CA 1
ATOM 2745 C C . VAL A 1 354 ? -12.169 9.855 -18.187 1.00 74.06 354 VAL A C 1
ATOM 2747 O O . VAL A 1 354 ? -12.442 8.715 -17.834 1.00 74.06 354 VAL A O 1
ATOM 2750 N N . ASP A 1 355 ? -13.015 10.868 -18.029 1.00 69.38 355 ASP A N 1
ATOM 2751 C CA . ASP A 1 355 ? -14.346 10.745 -17.418 1.00 69.38 355 ASP A CA 1
ATOM 2752 C C . ASP A 1 355 ? -15.482 10.537 -18.430 1.00 69.38 355 ASP A C 1
ATOM 2754 O O . ASP A 1 355 ? -16.639 10.389 -18.044 1.00 69.38 355 ASP A O 1
ATOM 2758 N N . ASP A 1 356 ? -15.172 10.512 -19.728 1.00 76.88 356 ASP A N 1
ATOM 2759 C CA . ASP A 1 356 ? -16.172 10.383 -20.785 1.00 76.88 356 ASP A CA 1
ATOM 2760 C C . ASP A 1 356 ? -16.486 8.904 -21.056 1.00 76.88 356 ASP A C 1
ATOM 2762 O O . ASP A 1 356 ? -15.614 8.111 -21.437 1.00 76.88 356 ASP A O 1
ATOM 2766 N N . SER A 1 357 ? -17.745 8.517 -20.845 1.00 67.81 357 SER A N 1
ATOM 2767 C CA . SER A 1 357 ? -18.227 7.154 -21.070 1.00 67.81 357 SER A CA 1
ATOM 2768 C C . SER A 1 357 ? -18.196 6.735 -22.540 1.00 67.81 357 SER A C 1
ATOM 2770 O O . SER A 1 357 ? -18.127 5.538 -22.810 1.00 67.81 357 SER A O 1
ATOM 2772 N N . GLU A 1 358 ? -18.210 7.688 -23.476 1.00 74.44 358 GLU A N 1
ATOM 2773 C CA . GLU A 1 358 ? -18.192 7.428 -24.921 1.00 74.44 358 GLU A CA 1
ATOM 2774 C C . GLU A 1 358 ? -16.788 7.085 -25.445 1.00 74.44 358 GLU A C 1
ATOM 2776 O O . GLU A 1 358 ? -16.634 6.557 -26.548 1.00 74.44 358 GLU A O 1
ATOM 2781 N N . VAL A 1 359 ? -15.743 7.354 -24.656 1.00 81.81 359 VAL A N 1
ATOM 2782 C CA . VAL A 1 359 ? -14.365 7.030 -25.032 1.00 81.81 359 VAL A CA 1
ATOM 2783 C C . VAL A 1 359 ? -14.095 5.542 -24.832 1.00 81.81 359 VAL A C 1
ATOM 2785 O O . VAL A 1 359 ? -14.156 5.018 -23.714 1.00 81.81 359 VAL A O 1
ATOM 2788 N N . ASP A 1 360 ? -13.706 4.865 -25.916 1.00 84.19 360 ASP A N 1
ATOM 2789 C CA . ASP A 1 360 ? -13.192 3.499 -25.853 1.00 84.19 360 ASP A CA 1
ATOM 2790 C C . ASP A 1 360 ? -11.802 3.478 -25.208 1.00 84.19 360 ASP A C 1
ATOM 2792 O O . ASP A 1 360 ? -10.761 3.619 -25.856 1.00 84.19 360 ASP A O 1
ATOM 2796 N N . TRP A 1 361 ? -11.794 3.275 -23.894 1.00 88.94 361 TRP A N 1
ATOM 2797 C CA . TRP A 1 361 ? -10.568 3.241 -23.109 1.00 88.94 361 TRP A CA 1
ATOM 2798 C C . TRP A 1 361 ? -9.615 2.114 -23.525 1.00 88.94 361 TRP A C 1
ATOM 2800 O O . TRP A 1 361 ? -8.410 2.230 -23.312 1.00 88.94 361 TRP A O 1
ATOM 2810 N N . ARG A 1 362 ? -10.106 1.035 -24.155 1.00 87.31 362 ARG A N 1
ATOM 2811 C CA . ARG A 1 362 ? -9.226 -0.035 -24.653 1.00 87.31 362 ARG A CA 1
ATOM 2812 C C . ARG A 1 362 ? -8.336 0.467 -25.783 1.00 87.31 362 ARG A C 1
ATOM 2814 O O . ARG A 1 362 ? -7.131 0.265 -25.725 1.00 87.31 362 ARG A O 1
ATOM 2821 N N . SER A 1 363 ? -8.905 1.215 -26.726 1.00 88.38 363 SER A N 1
ATOM 2822 C CA . SER A 1 363 ? -8.153 1.862 -27.808 1.00 88.38 363 SER A CA 1
ATOM 2823 C C . SER A 1 363 ? -7.102 2.855 -27.289 1.00 88.38 363 SER A C 1
ATOM 2825 O O . SER A 1 363 ? -6.031 3.013 -27.879 1.00 88.38 363 SER A O 1
ATOM 2827 N N . VAL A 1 364 ? -7.365 3.510 -26.152 1.00 89.88 364 VAL A N 1
ATOM 2828 C CA . VAL A 1 364 ? -6.369 4.360 -25.478 1.00 89.88 364 VAL A CA 1
ATOM 2829 C C . VAL A 1 364 ? -5.227 3.512 -24.909 1.00 89.88 364 VAL A C 1
ATOM 2831 O O . VAL A 1 364 ? -4.057 3.826 -25.135 1.00 89.88 364 VAL A O 1
ATOM 2834 N N . LEU A 1 365 ? -5.547 2.419 -24.210 1.00 91.56 365 LEU A N 1
ATOM 2835 C CA . LEU A 1 365 ? -4.550 1.505 -23.642 1.00 91.56 365 LEU A CA 1
ATOM 2836 C C . LEU A 1 365 ? -3.693 0.827 -24.725 1.00 91.56 365 LEU A C 1
ATOM 2838 O O . LEU A 1 365 ? -2.485 0.696 -24.540 1.00 91.56 365 LEU A O 1
ATOM 2842 N N . ASP A 1 366 ? -4.264 0.502 -25.886 1.00 92.69 366 ASP A N 1
ATOM 2843 C CA . ASP A 1 366 ? -3.542 -0.093 -27.022 1.00 92.69 366 ASP A CA 1
ATOM 2844 C C . ASP A 1 366 ? -2.429 0.820 -27.579 1.00 92.69 366 ASP A C 1
ATOM 2846 O O . ASP A 1 366 ? -1.460 0.346 -28.180 1.00 92.69 366 ASP A O 1
ATOM 2850 N N . GLN A 1 367 ? -2.524 2.135 -27.358 1.00 92.62 367 GLN A N 1
ATOM 2851 C CA . GLN A 1 367 ? -1.509 3.110 -27.775 1.00 92.62 367 GLN A CA 1
ATOM 2852 C C . GLN A 1 367 ? -0.358 3.246 -26.767 1.00 92.62 367 GLN A C 1
ATOM 2854 O O . GLN A 1 367 ? 0.726 3.724 -27.129 1.00 92.62 367 GLN A O 1
ATOM 2859 N N . VAL A 1 368 ? -0.558 2.814 -25.516 1.00 94.75 368 VAL A N 1
ATOM 2860 C CA . VAL A 1 368 ? 0.416 2.973 -24.426 1.00 94.75 368 VAL A CA 1
ATOM 2861 C C . VAL A 1 368 ? 1.767 2.323 -24.750 1.00 94.75 368 VAL A C 1
ATOM 2863 O O . VAL A 1 368 ? 2.770 3.027 -24.619 1.00 94.75 368 VAL A O 1
ATOM 2866 N N . PRO A 1 369 ? 1.862 1.068 -25.242 1.00 94.69 369 PRO A N 1
ATOM 2867 C CA . PRO A 1 369 ? 3.159 0.426 -25.469 1.00 94.69 369 PRO A CA 1
ATOM 2868 C C . PRO A 1 369 ? 4.065 1.195 -26.437 1.00 94.69 369 PRO A C 1
ATOM 2870 O O . PRO A 1 369 ? 5.239 1.440 -26.142 1.00 94.69 369 PRO A O 1
ATOM 2873 N N . ALA A 1 370 ? 3.514 1.621 -27.578 1.00 92.56 370 ALA A N 1
ATOM 2874 C CA . ALA A 1 370 ? 4.259 2.361 -28.593 1.00 92.56 370 ALA A CA 1
ATOM 2875 C C . ALA A 1 370 ? 4.668 3.752 -28.089 1.00 92.56 370 ALA A C 1
ATOM 2877 O O . ALA A 1 370 ? 5.792 4.203 -28.328 1.00 92.56 370 ALA A O 1
ATOM 2878 N N . LEU A 1 371 ? 3.777 4.428 -27.358 1.00 93.62 371 LEU A N 1
ATOM 2879 C CA . LEU A 1 371 ? 4.069 5.738 -26.793 1.00 93.62 371 LEU A CA 1
ATOM 2880 C C . LEU A 1 371 ? 5.131 5.653 -25.690 1.00 93.62 371 LEU A C 1
ATOM 2882 O O . LEU A 1 371 ? 6.090 6.419 -25.720 1.00 93.62 371 LEU A O 1
ATOM 2886 N N . THR A 1 372 ? 5.017 4.704 -24.759 1.00 95.00 372 THR A N 1
ATOM 2887 C CA . THR A 1 372 ? 5.999 4.477 -23.687 1.00 95.00 372 THR A CA 1
ATOM 2888 C C . THR A 1 372 ? 7.402 4.238 -24.247 1.00 95.00 372 THR A C 1
ATOM 2890 O O . THR A 1 372 ? 8.365 4.813 -23.736 1.00 95.00 372 THR A O 1
ATOM 2893 N N . GLU A 1 373 ? 7.534 3.460 -25.328 1.00 93.12 373 GLU A N 1
ATOM 2894 C CA . GLU A 1 373 ? 8.826 3.237 -25.988 1.00 93.12 373 GLU A CA 1
ATOM 2895 C C . GLU A 1 373 ? 9.425 4.529 -26.569 1.00 93.12 373 GLU A C 1
ATOM 2897 O O . GLU A 1 373 ? 10.609 4.811 -26.370 1.00 93.12 373 GLU A O 1
ATOM 2902 N N . ARG A 1 374 ? 8.608 5.366 -27.217 1.00 93.56 374 ARG A N 1
ATOM 2903 C CA . ARG A 1 374 ? 9.064 6.664 -27.741 1.00 93.56 374 ARG A CA 1
ATOM 2904 C C . ARG A 1 374 ? 9.447 7.629 -26.619 1.00 93.56 374 ARG A C 1
ATOM 2906 O O . ARG A 1 374 ? 10.462 8.317 -26.725 1.00 93.56 374 ARG A O 1
ATOM 2913 N N . VAL A 1 375 ? 8.669 7.663 -25.535 1.00 95.12 375 VAL A N 1
ATOM 2914 C CA . VAL A 1 375 ? 8.933 8.516 -24.366 1.00 95.12 375 VAL A CA 1
ATOM 2915 C C . VAL A 1 375 ? 10.278 8.166 -23.741 1.00 95.12 375 VAL A C 1
ATOM 2917 O O . VAL A 1 375 ? 11.071 9.070 -23.482 1.00 95.12 375 VAL A O 1
ATOM 2920 N N . ILE A 1 376 ? 10.580 6.879 -23.533 1.00 94.44 376 ILE A N 1
ATOM 2921 C CA . ILE A 1 376 ? 11.854 6.501 -22.911 1.00 94.44 376 ILE A CA 1
ATOM 2922 C C . ILE A 1 376 ? 13.055 6.840 -23.802 1.00 94.44 376 ILE A C 1
ATOM 2924 O O . ILE A 1 376 ? 14.075 7.306 -23.299 1.00 94.44 376 ILE A O 1
ATOM 2928 N N . GLN A 1 377 ? 12.931 6.685 -25.123 1.00 93.19 377 GLN A N 1
ATOM 2929 C CA . GLN A 1 377 ? 13.993 7.044 -26.068 1.00 93.19 377 GLN A CA 1
ATOM 2930 C C . GLN A 1 377 ? 14.293 8.546 -26.028 1.00 93.19 377 GLN A C 1
ATOM 2932 O O . GLN A 1 377 ? 15.454 8.947 -25.923 1.00 93.19 377 GLN A O 1
ATOM 2937 N N . TRP A 1 378 ? 13.250 9.377 -26.029 1.00 94.69 378 TRP A N 1
ATOM 2938 C CA . TRP A 1 378 ? 13.399 10.823 -25.892 1.00 94.69 378 TRP A CA 1
ATOM 2939 C C . TRP A 1 378 ? 13.900 11.254 -24.516 1.00 94.69 378 TRP A C 1
ATOM 2941 O O . TRP A 1 378 ? 14.695 12.186 -24.439 1.00 94.69 378 TRP A O 1
ATOM 2951 N N . LEU A 1 379 ? 13.512 10.565 -23.442 1.00 93.88 379 LEU A N 1
ATOM 2952 C CA . LEU A 1 379 ? 14.042 10.829 -22.103 1.00 93.88 379 LEU A CA 1
ATOM 2953 C C . LEU A 1 379 ? 15.536 10.529 -22.006 1.00 93.88 379 LEU A C 1
ATOM 2955 O O . LEU A 1 379 ? 16.277 11.346 -21.466 1.00 93.88 379 LEU A O 1
ATOM 2959 N N . ILE A 1 380 ? 15.992 9.389 -22.534 1.00 92.69 380 ILE A N 1
ATOM 2960 C CA . ILE A 1 380 ? 17.423 9.049 -22.557 1.00 92.69 380 ILE A CA 1
ATOM 2961 C C . ILE A 1 380 ? 18.197 10.134 -23.313 1.00 92.69 380 ILE A C 1
ATOM 2963 O O . ILE A 1 380 ? 19.216 10.624 -22.826 1.00 92.69 380 ILE A O 1
ATOM 2967 N N . TRP A 1 381 ? 17.683 10.546 -24.474 1.00 92.62 381 TRP A N 1
ATOM 2968 C CA . TRP A 1 381 ? 18.295 11.595 -25.280 1.00 92.62 381 TRP A CA 1
ATOM 2969 C C . TRP A 1 381 ? 18.320 12.952 -24.554 1.00 92.62 381 TRP A C 1
ATOM 2971 O O . TRP A 1 381 ? 19.392 13.550 -24.446 1.00 92.62 381 TRP A O 1
ATOM 2981 N N . ASP A 1 382 ? 17.190 13.423 -24.011 1.00 93.12 382 ASP A N 1
ATOM 2982 C CA . ASP A 1 382 ? 17.098 14.734 -23.346 1.00 93.12 382 ASP A CA 1
ATOM 2983 C C . ASP A 1 382 ? 17.967 14.794 -22.091 1.00 93.12 382 ASP A C 1
ATOM 2985 O O . ASP A 1 382 ? 18.642 15.797 -21.864 1.00 93.12 382 ASP A O 1
ATOM 2989 N N . VAL A 1 383 ? 18.005 13.718 -21.297 1.00 91.56 383 VAL A N 1
ATOM 2990 C CA . VAL A 1 383 ? 18.813 13.677 -20.072 1.00 91.56 383 VAL A CA 1
ATOM 2991 C C . VAL A 1 383 ? 20.294 13.892 -20.386 1.00 91.56 383 VAL A C 1
ATOM 2993 O O . VAL A 1 383 ? 20.972 14.657 -19.695 1.00 91.56 383 VAL A O 1
ATOM 2996 N N . ASP A 1 384 ? 20.795 13.256 -21.440 1.00 89.94 384 ASP A N 1
ATOM 2997 C CA . ASP A 1 384 ? 22.191 13.389 -21.843 1.00 89.94 384 ASP A CA 1
ATOM 2998 C C . ASP A 1 384 ? 22.505 14.741 -22.482 1.00 89.94 384 ASP A C 1
ATOM 3000 O O . ASP A 1 384 ? 23.570 15.298 -22.211 1.00 89.94 384 ASP A O 1
ATOM 3004 N N . HIS A 1 385 ? 21.596 15.282 -23.296 1.00 88.44 385 HIS A N 1
ATOM 3005 C CA . HIS A 1 385 ? 21.800 16.566 -23.972 1.00 88.44 385 HIS A CA 1
ATOM 3006 C C . HIS A 1 385 ? 21.667 17.754 -23.014 1.00 88.44 385 HIS A C 1
ATOM 3008 O O . HIS A 1 385 ? 22.474 18.679 -23.070 1.00 88.44 385 HIS A O 1
ATOM 3014 N N . SER A 1 386 ? 20.685 17.719 -22.113 1.00 89.50 386 SER A N 1
ATOM 3015 C CA . SER A 1 386 ? 20.351 18.840 -21.229 1.00 89.50 386 SER A CA 1
ATOM 3016 C C . SER A 1 386 ? 21.160 18.852 -19.927 1.00 89.50 386 SER A C 1
ATOM 3018 O O . SER A 1 386 ? 21.437 19.925 -19.393 1.00 89.50 386 SER A O 1
ATOM 3020 N N . TYR A 1 387 ? 21.549 17.684 -19.397 1.00 89.56 387 TYR A N 1
ATOM 3021 C CA . TYR A 1 387 ? 22.263 17.580 -18.110 1.00 89.56 387 TYR A CA 1
ATOM 3022 C C . TYR A 1 387 ? 23.653 16.943 -18.224 1.00 89.56 387 TYR A C 1
ATOM 3024 O O . TYR A 1 387 ? 24.400 16.918 -17.244 1.00 89.56 387 TYR A O 1
ATOM 3032 N N . GLY A 1 388 ? 24.023 16.448 -19.405 1.00 83.75 388 GLY A N 1
ATOM 3033 C CA . GLY A 1 388 ? 25.310 15.819 -19.670 1.00 83.75 388 GLY A CA 1
ATOM 3034 C C . GLY A 1 388 ? 25.355 14.336 -19.295 1.00 83.75 388 GLY A C 1
ATOM 3035 O O . GLY A 1 388 ? 24.736 13.883 -18.325 1.00 83.75 388 GLY A O 1
ATOM 3036 N N . LYS A 1 389 ? 26.183 13.584 -20.029 1.00 80.94 389 LYS A N 1
ATOM 3037 C CA . LYS A 1 389 ? 26.365 12.124 -19.890 1.00 80.94 389 LYS A CA 1
ATOM 3038 C C . LYS A 1 389 ? 26.879 11.669 -18.513 1.00 80.94 389 LYS A C 1
ATOM 3040 O O . LYS A 1 389 ? 26.685 10.520 -18.130 1.00 80.94 389 LYS A O 1
ATOM 3045 N N . ASN A 1 390 ? 27.483 12.580 -17.746 1.00 80.62 390 ASN A N 1
ATOM 3046 C CA . ASN A 1 390 ? 28.039 12.308 -16.413 1.00 80.62 390 ASN A CA 1
ATOM 3047 C C . ASN A 1 390 ? 27.098 12.699 -15.259 1.00 80.62 390 ASN A C 1
ATOM 3049 O O . ASN A 1 390 ? 27.471 12.570 -14.094 1.00 80.62 390 ASN A O 1
ATOM 3053 N N . SER A 1 391 ? 25.898 13.215 -15.541 1.00 87.12 391 SER A N 1
ATOM 3054 C CA . SER A 1 391 ? 24.958 13.611 -14.485 1.00 87.12 391 SER A CA 1
ATOM 3055 C C . SER A 1 391 ? 24.445 12.406 -13.695 1.00 87.12 391 SER A C 1
ATOM 3057 O O . SER A 1 391 ? 24.193 11.339 -14.250 1.00 87.12 391 SER A O 1
ATOM 3059 N N . PHE A 1 392 ? 24.227 12.558 -12.389 1.00 88.25 392 PHE A N 1
ATOM 3060 C CA . PHE A 1 392 ? 23.608 11.497 -11.592 1.00 88.25 392 PHE A CA 1
ATOM 3061 C C . PHE A 1 392 ? 22.138 11.313 -11.992 1.00 88.25 392 PHE A C 1
ATOM 3063 O O . PHE A 1 392 ? 21.322 12.223 -11.819 1.00 88.25 392 PHE A O 1
ATOM 3070 N N . VAL A 1 393 ? 21.793 10.126 -12.502 1.00 88.50 393 VAL A N 1
ATOM 3071 C CA . VAL A 1 393 ? 20.438 9.790 -12.978 1.00 88.50 393 VAL A CA 1
ATOM 3072 C C . VAL A 1 393 ? 19.417 9.923 -11.847 1.00 88.50 393 VAL A C 1
ATOM 3074 O O . VAL A 1 393 ? 18.446 10.666 -11.976 1.00 88.50 393 VAL A O 1
ATOM 3077 N N . THR A 1 394 ? 19.688 9.302 -10.696 1.00 88.06 394 THR A N 1
ATOM 3078 C CA . THR A 1 394 ? 18.819 9.362 -9.511 1.00 88.06 394 THR A CA 1
ATOM 3079 C C . THR A 1 394 ? 18.569 10.800 -9.058 1.00 88.06 394 THR A C 1
ATOM 3081 O O . THR A 1 394 ? 17.431 11.163 -8.776 1.00 88.06 394 THR A O 1
ATOM 3084 N N . GLY A 1 395 ? 19.614 11.637 -9.034 1.00 86.69 395 GLY A N 1
ATOM 3085 C CA . GLY A 1 395 ? 19.505 13.050 -8.660 1.00 86.69 395 GLY A CA 1
ATOM 3086 C C . GLY A 1 395 ? 18.736 13.891 -9.684 1.00 86.69 395 GLY A C 1
ATOM 3087 O O . GLY A 1 395 ? 18.074 14.859 -9.321 1.00 86.69 395 GLY A O 1
ATOM 3088 N N . THR A 1 396 ? 18.781 13.509 -10.961 1.00 90.88 396 THR A N 1
ATOM 3089 C CA . THR A 1 396 ? 18.071 14.210 -12.038 1.00 90.88 396 THR A CA 1
ATOM 3090 C C . THR A 1 396 ? 16.565 14.001 -11.932 1.00 90.88 396 THR A C 1
ATOM 3092 O O . THR A 1 396 ? 15.829 14.984 -11.912 1.00 90.88 396 THR A O 1
ATOM 3095 N N . PHE A 1 397 ? 16.113 12.757 -11.750 1.00 91.12 397 PHE A N 1
ATOM 3096 C CA . PHE A 1 397 ? 14.690 12.440 -11.562 1.00 91.12 397 PHE A CA 1
ATOM 3097 C C . PHE A 1 397 ? 14.160 12.765 -10.156 1.00 91.12 397 PHE A C 1
ATOM 3099 O O . PHE A 1 397 ? 12.951 12.816 -9.947 1.00 91.12 397 PHE A O 1
ATOM 3106 N N . ALA A 1 398 ? 15.048 13.025 -9.195 1.00 87.25 398 ALA A N 1
ATOM 3107 C CA . ALA A 1 398 ? 14.698 13.558 -7.880 1.00 87.25 398 ALA A CA 1
ATOM 3108 C C . ALA A 1 398 ? 14.457 15.083 -7.883 1.00 87.25 398 ALA A C 1
ATOM 3110 O O . ALA A 1 398 ? 13.843 15.614 -6.961 1.00 87.25 398 ALA A O 1
ATOM 3111 N N . SER A 1 399 ? 14.939 15.829 -8.877 1.00 91.94 399 SER A N 1
ATOM 3112 C CA . SER A 1 399 ? 14.786 17.287 -8.896 1.00 91.94 399 SER A CA 1
ATOM 3113 C C . SER A 1 399 ? 13.482 17.694 -9.584 1.00 91.94 399 SER A C 1
ATOM 3115 O O . SER A 1 399 ? 13.354 17.562 -10.801 1.00 91.94 399 SER A O 1
ATOM 3117 N N . ALA A 1 400 ? 12.537 18.252 -8.817 1.00 91.06 400 ALA A N 1
ATOM 3118 C CA . ALA A 1 400 ? 11.275 18.761 -9.360 1.00 91.06 400 ALA A CA 1
ATOM 3119 C C . ALA A 1 400 ? 11.502 19.830 -10.444 1.00 91.06 400 ALA A C 1
ATOM 3121 O O . ALA A 1 400 ? 10.841 19.808 -11.474 1.00 91.06 400 ALA A O 1
ATOM 3122 N N . GLU A 1 401 ? 12.490 20.711 -10.264 1.00 92.69 401 GLU A N 1
ATOM 3123 C CA . GLU A 1 401 ? 12.861 21.735 -11.251 1.00 92.69 401 GLU A CA 1
ATOM 3124 C C . GLU A 1 401 ? 13.332 21.126 -12.581 1.00 92.69 401 GLU A C 1
ATOM 3126 O O . GLU A 1 401 ? 12.884 21.538 -13.658 1.00 92.69 401 GLU A O 1
ATOM 3131 N N . ARG A 1 402 ? 14.207 20.110 -12.520 1.00 92.94 402 ARG A N 1
ATOM 3132 C CA . ARG A 1 402 ? 14.709 19.433 -13.724 1.00 92.94 402 ARG A CA 1
ATOM 3133 C C . ARG A 1 402 ? 13.592 18.692 -14.443 1.00 92.94 402 ARG A C 1
ATOM 3135 O O . ARG A 1 402 ? 13.444 18.868 -15.648 1.00 92.94 402 ARG A O 1
ATOM 3142 N N . VAL A 1 403 ? 12.775 17.930 -13.714 1.00 94.06 403 VAL A N 1
ATOM 3143 C CA . VAL A 1 403 ? 11.645 17.188 -14.295 1.00 94.06 403 VAL A CA 1
ATOM 3144 C C . VAL A 1 403 ? 10.616 18.141 -14.907 1.00 94.06 403 VAL A C 1
ATOM 3146 O O . VAL A 1 403 ? 10.217 17.935 -16.050 1.00 94.06 403 VAL A O 1
ATOM 3149 N N . ARG A 1 404 ? 10.262 19.238 -14.224 1.00 94.38 404 ARG A N 1
ATOM 3150 C CA . ARG A 1 404 ? 9.326 20.251 -14.740 1.00 94.38 404 ARG A CA 1
ATOM 3151 C C . ARG A 1 404 ? 9.809 20.893 -16.042 1.00 94.38 404 ARG A C 1
ATOM 3153 O O . ARG A 1 404 ? 8.998 21.229 -16.896 1.00 94.38 404 ARG A O 1
ATOM 3160 N N . SER A 1 405 ? 11.122 21.039 -16.204 1.00 92.88 405 SER A N 1
ATOM 3161 C CA . SER A 1 405 ? 11.728 21.552 -17.439 1.00 92.88 405 SER A CA 1
ATOM 3162 C C . SER A 1 405 ? 11.823 20.488 -18.542 1.00 92.88 405 SER A C 1
ATOM 3164 O O . SER A 1 405 ? 11.737 20.813 -19.722 1.00 92.88 405 SER A O 1
ATOM 3166 N N . MET A 1 406 ? 12.012 19.222 -18.165 1.00 94.75 406 MET A N 1
ATOM 3167 C CA . MET A 1 406 ? 12.185 18.070 -19.060 1.00 94.75 406 MET A CA 1
ATOM 3168 C C . MET A 1 406 ? 10.876 17.623 -19.715 1.00 94.75 406 MET A C 1
ATOM 3170 O O . MET A 1 406 ? 10.845 17.397 -20.922 1.00 94.75 406 MET A O 1
ATOM 3174 N N . VAL A 1 407 ? 9.792 17.533 -18.939 1.00 94.69 407 VAL A N 1
ATOM 3175 C CA . VAL A 1 407 ? 8.470 17.089 -19.411 1.00 94.69 407 VAL A CA 1
ATOM 3176 C C . VAL A 1 407 ? 7.997 17.826 -20.675 1.00 94.69 407 VAL A C 1
ATOM 3178 O O . VAL A 1 407 ? 7.689 17.137 -21.647 1.00 94.69 407 VAL A O 1
ATOM 3181 N N . PRO A 1 408 ? 7.973 19.175 -20.745 1.00 93.00 408 PRO A N 1
ATOM 3182 C CA . PRO A 1 408 ? 7.513 19.874 -21.947 1.00 93.00 408 PRO A CA 1
ATOM 3183 C C . PRO A 1 408 ? 8.438 19.674 -23.155 1.00 93.00 408 PRO A C 1
ATOM 3185 O O . PRO A 1 408 ? 7.943 19.584 -24.274 1.00 93.00 408 PRO A O 1
ATOM 3188 N N . ARG A 1 409 ? 9.760 19.544 -22.956 1.00 93.81 409 ARG A N 1
ATOM 3189 C CA . ARG A 1 409 ? 10.702 19.271 -24.060 1.00 93.81 409 ARG A CA 1
ATOM 3190 C C . ARG A 1 409 ? 10.463 17.897 -24.674 1.00 93.81 409 ARG A C 1
ATOM 3192 O O . ARG A 1 409 ? 10.399 17.772 -25.892 1.00 93.81 409 ARG A O 1
ATOM 3199 N N . VAL A 1 410 ? 10.301 16.878 -23.831 1.00 93.44 410 VAL A N 1
ATOM 3200 C CA . VAL A 1 410 ? 10.004 15.515 -24.288 1.00 93.44 410 VAL A CA 1
ATOM 3201 C C . VAL A 1 410 ? 8.621 15.459 -24.933 1.00 93.44 410 VAL A C 1
ATOM 3203 O O . VAL A 1 410 ? 8.490 14.878 -26.002 1.00 93.44 410 VAL A O 1
ATOM 3206 N N . ALA A 1 411 ? 7.612 16.107 -24.345 1.00 90.69 411 ALA A N 1
ATOM 3207 C CA . ALA A 1 411 ? 6.271 16.187 -24.924 1.00 90.69 411 ALA A CA 1
ATOM 3208 C C . ALA A 1 411 ? 6.285 16.807 -26.330 1.00 90.69 411 ALA A C 1
ATOM 3210 O O . ALA A 1 411 ? 5.724 16.226 -27.252 1.00 90.69 411 ALA A O 1
ATOM 3211 N N . GLN A 1 412 ? 6.994 17.924 -26.514 1.00 90.00 412 GLN A N 1
ATOM 3212 C CA . GLN A 1 412 ? 7.158 18.555 -27.825 1.00 90.00 412 GLN A CA 1
ATOM 3213 C C . GLN A 1 412 ? 7.901 17.643 -28.813 1.00 90.00 412 GLN A C 1
ATOM 3215 O O . GLN A 1 412 ? 7.547 17.560 -29.986 1.00 90.00 412 GLN A O 1
ATOM 3220 N N . ALA A 1 413 ? 8.922 16.919 -28.352 1.00 89.62 413 ALA A N 1
ATOM 3221 C CA . ALA A 1 413 ? 9.674 16.002 -29.202 1.00 89.62 413 ALA A CA 1
ATOM 3222 C C . ALA A 1 413 ? 8.834 14.798 -29.683 1.00 89.62 413 ALA A C 1
ATOM 3224 O O . ALA A 1 413 ? 9.085 14.265 -30.766 1.00 89.62 413 ALA A O 1
ATOM 3225 N N . LEU A 1 414 ? 7.807 14.394 -28.924 1.00 89.69 414 LEU A N 1
ATOM 3226 C CA . LEU A 1 414 ? 6.881 13.317 -29.300 1.00 89.69 414 LEU A CA 1
ATOM 3227 C C . LEU A 1 414 ? 5.939 13.692 -30.453 1.00 89.69 414 LEU A C 1
ATOM 3229 O O . LEU A 1 414 ? 5.415 12.788 -31.107 1.00 89.69 414 LEU A O 1
ATOM 3233 N N . GLU A 1 415 ? 5.752 14.979 -30.748 1.00 85.88 415 GLU A N 1
ATOM 3234 C CA . GLU A 1 415 ? 4.999 15.423 -31.931 1.00 85.88 415 GLU A CA 1
ATOM 3235 C C . GLU A 1 415 ? 5.756 15.110 -33.232 1.00 85.88 415 GLU A C 1
ATOM 3237 O O . GLU A 1 415 ? 5.150 14.929 -34.289 1.00 85.88 415 GLU A O 1
ATOM 3242 N N . SER A 1 416 ? 7.086 14.980 -33.165 1.00 82.31 416 SER A N 1
ATOM 3243 C CA . SER A 1 416 ? 7.889 14.575 -34.316 1.00 82.31 416 SER A CA 1
ATOM 3244 C C . SER A 1 416 ? 7.737 13.083 -34.616 1.00 82.31 416 SER A C 1
ATOM 3246 O O . SER A 1 416 ? 7.853 12.231 -33.731 1.00 82.31 416 SER A O 1
ATOM 3248 N N . ALA A 1 417 ? 7.583 12.738 -35.897 1.00 70.69 417 ALA A N 1
ATOM 3249 C CA . ALA A 1 417 ? 7.574 11.350 -36.363 1.00 70.69 417 ALA A CA 1
ATOM 3250 C C . ALA A 1 417 ? 8.936 10.640 -36.200 1.00 70.69 417 ALA A C 1
ATOM 3252 O O . ALA A 1 417 ? 9.012 9.416 -36.291 1.00 70.69 417 ALA A O 1
ATOM 3253 N N . THR A 1 418 ? 10.021 11.385 -35.966 1.00 79.81 418 THR A N 1
ATOM 3254 C CA . THR A 1 418 ? 11.374 10.830 -35.841 1.00 79.81 418 THR A CA 1
ATOM 3255 C C . THR A 1 418 ? 11.700 10.452 -34.400 1.00 79.81 418 THR A C 1
ATOM 3257 O O . THR A 1 418 ? 11.517 11.254 -33.489 1.00 79.81 418 THR A O 1
ATOM 3260 N N . VAL A 1 419 ? 12.254 9.258 -34.202 1.00 80.50 419 VAL A N 1
ATOM 3261 C CA . VAL A 1 419 ? 12.826 8.802 -32.925 1.00 80.50 419 VAL A CA 1
ATOM 3262 C C . VAL A 1 419 ? 14.302 9.223 -32.853 1.00 80.50 419 VAL A C 1
ATOM 3264 O O . VAL A 1 419 ? 14.983 9.159 -33.879 1.00 80.50 419 VAL A O 1
ATOM 3267 N N . PRO A 1 420 ? 14.826 9.644 -31.687 1.00 83.69 420 PRO A N 1
ATOM 3268 C CA . PRO A 1 420 ? 16.226 10.024 -31.554 1.00 83.69 420 PRO A CA 1
ATOM 3269 C C . PRO A 1 420 ? 17.137 8.808 -31.733 1.00 83.69 420 PRO A C 1
ATOM 3271 O O . PRO A 1 420 ? 16.871 7.729 -31.198 1.00 83.69 420 PRO A O 1
ATOM 3274 N N . ASP A 1 421 ? 18.245 8.989 -32.453 1.00 79.38 421 ASP A N 1
ATOM 3275 C CA . ASP A 1 421 ? 19.254 7.939 -32.569 1.00 79.38 421 ASP A CA 1
ATOM 3276 C C . ASP A 1 421 ? 20.051 7.833 -31.263 1.00 79.38 421 ASP A C 1
ATOM 3278 O O . ASP A 1 421 ? 20.858 8.697 -30.913 1.00 79.38 421 ASP A O 1
ATOM 3282 N N . LEU A 1 422 ? 19.764 6.781 -30.496 1.00 82.25 422 LEU A N 1
ATOM 3283 C CA . LEU A 1 422 ? 20.476 6.471 -29.260 1.00 82.25 422 LEU A CA 1
ATOM 3284 C C . LEU A 1 422 ? 21.816 5.803 -29.561 1.00 82.25 422 LEU A C 1
ATOM 3286 O O . LEU A 1 422 ? 21.884 4.883 -30.379 1.00 82.25 422 LEU A O 1
ATOM 3290 N N . ALA A 1 423 ? 22.851 6.210 -28.820 1.00 79.44 423 ALA A N 1
ATOM 3291 C CA . ALA A 1 423 ? 24.190 5.648 -28.942 1.00 79.44 423 ALA A CA 1
ATOM 3292 C C . ALA A 1 423 ? 24.169 4.105 -28.827 1.00 79.44 423 ALA A C 1
ATOM 3294 O O . ALA A 1 423 ? 23.460 3.570 -27.967 1.00 79.44 423 ALA A O 1
ATOM 3295 N N . PRO A 1 424 ? 24.957 3.371 -29.639 1.00 75.38 424 PRO A N 1
ATOM 3296 C CA . PRO A 1 424 ? 24.968 1.905 -29.626 1.00 75.38 424 PRO A CA 1
ATOM 3297 C C . PRO A 1 424 ? 25.268 1.295 -28.249 1.00 75.38 424 PRO A C 1
ATOM 3299 O O . PRO A 1 424 ? 24.755 0.228 -27.936 1.00 75.38 424 PRO A O 1
ATOM 3302 N N . GLU A 1 425 ? 26.040 1.999 -27.415 1.00 78.69 425 GLU A N 1
ATOM 3303 C CA . GLU A 1 425 ? 26.382 1.627 -26.032 1.00 78.69 425 GLU A CA 1
ATOM 3304 C C . GLU A 1 425 ? 25.179 1.552 -25.076 1.00 78.69 425 GLU A C 1
ATOM 3306 O O . GLU A 1 425 ? 25.274 0.943 -24.015 1.00 78.69 425 GLU A O 1
ATOM 3311 N N . TYR A 1 426 ? 24.046 2.159 -25.437 1.00 81.50 426 TYR A N 1
ATOM 3312 C CA . TYR A 1 426 ? 22.815 2.118 -24.646 1.00 81.50 426 TYR A CA 1
ATOM 3313 C C . TYR A 1 426 ? 21.898 0.966 -25.010 1.00 81.50 426 TYR A C 1
ATOM 3315 O O . TYR A 1 426 ? 20.973 0.682 -24.253 1.00 81.50 426 TYR A O 1
ATOM 3323 N N . ARG A 1 427 ? 22.133 0.298 -26.141 1.00 79.38 427 ARG A N 1
ATOM 3324 C CA . ARG A 1 427 ? 21.345 -0.861 -26.550 1.00 79.38 427 ARG A CA 1
ATOM 3325 C C . ARG A 1 427 ? 21.972 -2.104 -25.941 1.00 79.38 427 ARG A C 1
ATOM 3327 O O . ARG A 1 427 ? 23.165 -2.342 -26.115 1.00 79.38 427 ARG A O 1
ATOM 3334 N N . MET A 1 428 ? 21.160 -2.923 -25.279 1.00 68.31 428 MET A N 1
ATOM 3335 C CA . MET A 1 428 ? 21.593 -4.252 -24.874 1.00 68.31 428 MET A CA 1
ATOM 3336 C C . MET A 1 428 ? 21.898 -5.043 -26.145 1.00 68.31 428 MET A C 1
ATOM 3338 O O . MET A 1 428 ? 20.992 -5.430 -26.885 1.00 68.31 428 MET A O 1
ATOM 3342 N N . ILE A 1 429 ? 23.180 -5.273 -26.421 1.00 60.38 429 ILE A N 1
ATOM 3343 C CA . ILE A 1 429 ? 23.587 -6.238 -27.436 1.00 60.38 429 ILE A CA 1
ATOM 3344 C C . ILE A 1 429 ? 23.299 -7.595 -26.801 1.00 60.38 429 ILE A C 1
ATOM 3346 O O . ILE A 1 429 ? 23.922 -7.909 -25.781 1.00 60.38 429 ILE A O 1
ATOM 3350 N N . PRO A 1 430 ? 22.381 -8.423 -27.341 1.00 49.81 430 PRO A N 1
ATOM 3351 C CA . PRO A 1 430 ? 22.246 -9.782 -26.856 1.00 49.81 430 PRO A CA 1
ATOM 3352 C C . PRO A 1 430 ? 23.627 -10.396 -27.013 1.00 49.81 430 PRO A C 1
ATOM 3354 O O . PRO A 1 430 ? 24.095 -10.566 -28.142 1.00 49.81 430 PRO A O 1
ATOM 3357 N N . ARG A 1 431 ? 24.318 -10.675 -25.899 1.00 46.72 431 ARG A N 1
ATOM 3358 C CA . ARG A 1 431 ? 25.539 -11.474 -25.946 1.00 46.72 431 ARG A CA 1
ATOM 3359 C C . ARG A 1 431 ? 25.168 -12.679 -26.786 1.00 46.72 431 ARG A C 1
ATOM 3361 O O . ARG A 1 431 ? 24.272 -13.426 -26.378 1.00 46.72 431 ARG A O 1
ATOM 3368 N N . GLN A 1 432 ? 25.794 -12.833 -27.961 1.00 42.88 432 GLN A N 1
ATOM 3369 C CA . GLN A 1 432 ? 25.698 -14.079 -28.705 1.00 42.88 432 GLN A CA 1
ATOM 3370 C C . GLN A 1 432 ? 25.918 -15.146 -27.649 1.00 42.88 432 GLN A C 1
ATOM 3372 O O . GLN A 1 432 ? 26.936 -15.118 -26.948 1.00 42.88 432 GLN A O 1
ATOM 3377 N N . ARG A 1 433 ? 24.912 -16.000 -27.428 1.00 40.09 433 ARG A N 1
ATOM 3378 C CA . ARG A 1 433 ? 25.125 -17.202 -26.640 1.00 40.09 433 ARG A CA 1
ATOM 3379 C C . ARG A 1 433 ? 26.280 -17.867 -27.360 1.00 40.09 433 ARG A C 1
ATOM 3381 O O . ARG A 1 433 ? 26.056 -18.444 -28.418 1.00 40.09 433 ARG A O 1
ATOM 3388 N N . SER A 1 434 ? 27.498 -17.720 -26.830 1.00 37.72 434 SER A N 1
ATOM 3389 C CA . SER A 1 434 ? 28.616 -18.572 -27.194 1.00 37.72 434 SER A CA 1
ATOM 3390 C C . SER A 1 434 ? 27.998 -19.955 -27.185 1.00 37.72 434 SER A C 1
ATOM 3392 O O . SER A 1 434 ? 27.403 -20.344 -26.170 1.00 37.72 434 SER A O 1
ATOM 3394 N N . THR A 1 435 ? 27.964 -20.589 -28.358 1.00 41.03 435 THR A N 1
ATOM 3395 C CA . THR A 1 435 ? 27.497 -21.958 -28.526 1.00 41.03 435 THR A CA 1
ATOM 3396 C C . THR A 1 435 ? 28.056 -22.716 -27.345 1.00 41.03 435 THR A C 1
ATOM 3398 O O . THR A 1 435 ? 29.269 -22.760 -27.142 1.00 41.03 435 THR A O 1
ATOM 3401 N N . ARG A 1 436 ? 27.155 -23.122 -26.443 1.00 43.69 436 ARG A N 1
ATOM 3402 C CA . ARG A 1 436 ? 27.517 -23.620 -25.119 1.00 43.69 436 ARG A CA 1
ATOM 3403 C C . ARG A 1 436 ? 28.558 -24.701 -25.369 1.00 43.69 436 ARG A C 1
ATOM 3405 O O . ARG A 1 436 ? 28.188 -25.693 -25.996 1.00 43.69 436 ARG A O 1
ATOM 3412 N N . ARG A 1 437 ? 29.825 -24.466 -24.977 1.00 52.91 437 ARG A N 1
ATOM 3413 C CA . ARG A 1 437 ? 30.931 -25.406 -25.234 1.00 52.91 437 ARG A CA 1
ATOM 3414 C C . ARG A 1 437 ? 30.391 -26.817 -24.998 1.00 52.91 437 ARG A C 1
ATOM 3416 O O . ARG A 1 437 ? 29.809 -27.029 -23.923 1.00 52.91 437 ARG A O 1
ATOM 3423 N N . PRO A 1 438 ? 30.456 -27.719 -25.991 1.00 58.44 438 PRO A N 1
ATOM 3424 C CA . PRO A 1 438 ? 29.748 -28.983 -25.916 1.00 58.44 438 PRO A CA 1
ATOM 3425 C C . PRO A 1 438 ? 30.118 -29.699 -24.614 1.00 58.44 438 PRO A C 1
ATOM 3427 O O . PRO A 1 438 ? 31.274 -29.714 -24.189 1.00 58.44 438 PRO A O 1
ATOM 3430 N N . ASN A 1 439 ? 29.094 -30.189 -23.907 1.00 70.81 439 ASN A N 1
ATOM 3431 C CA . ASN A 1 439 ? 29.241 -30.811 -22.592 1.00 70.81 439 ASN A CA 1
ATOM 3432 C C . ASN A 1 439 ? 30.351 -31.874 -22.651 1.00 70.81 439 ASN A C 1
ATOM 3434 O O . ASN A 1 439 ? 30.324 -32.708 -23.552 1.00 70.81 439 ASN A O 1
ATOM 3438 N N . SER A 1 440 ? 31.289 -31.880 -21.694 1.00 77.56 440 SER A N 1
ATOM 3439 C CA . SER A 1 440 ? 32.431 -32.809 -21.671 1.00 77.56 440 SER A CA 1
ATOM 3440 C C . SER A 1 440 ? 32.020 -34.272 -21.862 1.00 77.56 440 SER A C 1
ATOM 3442 O O . SER A 1 440 ? 32.723 -35.023 -22.523 1.00 77.56 440 SER A O 1
ATOM 3444 N N . VAL A 1 441 ? 30.862 -34.676 -21.326 1.00 81.38 441 VAL A N 1
ATOM 3445 C CA . VAL A 1 441 ? 30.311 -36.026 -21.540 1.00 81.38 441 VAL A CA 1
ATOM 3446 C C . VAL A 1 441 ? 29.897 -36.242 -22.995 1.00 81.38 441 VAL A C 1
ATOM 3448 O O . VAL A 1 441 ? 30.179 -37.298 -23.540 1.00 81.38 441 VAL A O 1
ATOM 3451 N N . GLY A 1 442 ? 29.262 -35.252 -23.626 1.00 82.12 442 GLY A N 1
ATOM 3452 C CA . GLY A 1 442 ? 28.870 -35.309 -25.036 1.00 82.12 442 GLY A CA 1
ATOM 3453 C C . GLY A 1 442 ? 30.078 -35.468 -25.955 1.00 82.12 442 GLY A C 1
ATOM 3454 O O . GLY A 1 442 ? 30.120 -36.424 -26.712 1.00 82.12 442 GLY A O 1
ATOM 3455 N N . LEU A 1 443 ? 31.105 -34.626 -25.796 1.00 83.75 443 LEU A N 1
ATOM 3456 C CA . LEU A 1 443 ? 32.348 -34.714 -26.581 1.00 83.75 443 LEU A CA 1
ATOM 3457 C C . LEU A 1 443 ? 33.041 -36.080 -26.461 1.00 83.75 443 LEU A C 1
ATOM 3459 O O . LEU A 1 443 ? 33.516 -36.646 -27.443 1.00 83.75 443 LEU A O 1
ATOM 3463 N N . ILE A 1 444 ? 33.105 -36.626 -25.247 1.00 86.56 444 ILE A N 1
ATOM 3464 C CA . ILE A 1 444 ? 33.732 -37.931 -25.005 1.00 86.56 444 ILE A CA 1
ATOM 3465 C C . ILE A 1 444 ? 32.903 -39.064 -25.610 1.00 86.56 444 ILE A C 1
ATOM 3467 O O . ILE A 1 444 ? 33.473 -40.021 -26.132 1.00 86.56 444 ILE A O 1
ATOM 3471 N N . VAL A 1 445 ? 31.575 -38.956 -25.540 1.00 86.81 445 VAL A N 1
ATOM 3472 C CA . VAL A 1 445 ? 30.666 -39.945 -26.123 1.00 86.81 445 VAL A CA 1
ATOM 3473 C C . VAL A 1 445 ? 30.777 -39.951 -27.643 1.00 86.81 445 VAL A C 1
ATOM 3475 O O . VAL A 1 445 ? 30.950 -41.008 -28.246 1.00 86.81 445 VAL A O 1
ATOM 3478 N N . ASP A 1 446 ? 30.747 -38.761 -28.239 1.00 84.44 446 ASP A N 1
ATOM 3479 C CA . ASP A 1 446 ? 30.742 -38.561 -29.686 1.00 84.44 446 ASP A CA 1
ATOM 3480 C C . ASP A 1 446 ? 32.077 -38.958 -30.328 1.00 84.44 446 ASP A C 1
ATOM 3482 O O . ASP A 1 446 ? 32.096 -39.519 -31.417 1.00 84.44 446 ASP A O 1
ATOM 3486 N N . SER A 1 447 ? 33.193 -38.748 -29.623 1.00 84.12 447 SER A N 1
ATOM 3487 C CA . SER A 1 447 ? 34.521 -39.202 -30.062 1.00 84.12 447 SER A CA 1
ATOM 3488 C C . SER A 1 447 ? 34.781 -40.695 -29.834 1.00 84.12 447 SER A C 1
ATOM 3490 O O . SER A 1 447 ? 35.780 -41.222 -30.321 1.00 84.12 447 SER A O 1
ATOM 3492 N N . GLY A 1 448 ? 33.956 -41.382 -29.033 1.00 83.69 448 GLY A N 1
ATOM 3493 C CA . GLY A 1 448 ? 34.202 -42.771 -28.632 1.00 83.69 448 GLY A CA 1
ATOM 3494 C C . GLY A 1 448 ? 35.511 -42.977 -27.854 1.00 83.69 448 GLY A C 1
ATOM 3495 O O . GLY A 1 448 ? 36.013 -44.100 -27.781 1.00 83.69 448 GLY A O 1
ATOM 3496 N N . ARG A 1 449 ? 36.085 -41.908 -27.278 1.00 86.38 449 ARG A N 1
ATOM 3497 C CA . ARG A 1 449 ? 37.423 -41.930 -26.662 1.00 86.38 449 ARG A CA 1
ATOM 3498 C C . ARG A 1 449 ? 37.520 -42.888 -25.475 1.00 86.38 449 ARG A C 1
ATOM 3500 O O . ARG A 1 449 ? 38.549 -43.533 -25.295 1.00 86.38 449 ARG A O 1
ATOM 3507 N N . ILE A 1 450 ? 36.461 -42.981 -24.670 1.00 89.12 450 ILE A N 1
ATOM 3508 C CA . ILE A 1 450 ? 36.370 -43.922 -23.548 1.00 89.12 450 ILE A CA 1
ATOM 3509 C C . ILE A 1 450 ? 35.476 -45.088 -23.964 1.00 89.12 450 ILE A C 1
ATOM 3511 O O . ILE A 1 450 ? 34.302 -44.898 -24.279 1.00 89.12 450 ILE A O 1
ATOM 3515 N N . LYS A 1 451 ? 36.029 -46.303 -23.926 1.00 88.88 451 LYS A N 1
ATOM 3516 C CA . LYS A 1 451 ? 35.296 -47.529 -24.263 1.00 88.88 451 LYS A CA 1
ATOM 3517 C C . LYS A 1 451 ? 34.312 -47.912 -23.157 1.00 88.88 451 LYS A C 1
ATOM 3519 O O . LYS A 1 451 ? 34.590 -47.707 -21.971 1.00 88.88 451 LYS A O 1
ATOM 3524 N N . ASP A 1 452 ? 33.198 -48.526 -23.539 1.00 90.19 452 ASP A N 1
ATOM 3525 C CA . ASP A 1 452 ? 32.266 -49.145 -22.593 1.00 90.19 452 ASP A CA 1
ATOM 3526 C C . ASP A 1 452 ? 32.980 -50.150 -21.693 1.00 90.19 452 ASP A C 1
ATOM 3528 O O . ASP A 1 452 ? 33.845 -50.905 -22.137 1.00 90.19 452 ASP A O 1
ATOM 3532 N N . GLY A 1 453 ? 32.637 -50.135 -20.408 1.00 88.19 453 GLY A N 1
ATOM 3533 C CA . GLY A 1 453 ? 33.296 -50.975 -19.411 1.00 88.19 453 GLY A CA 1
ATOM 3534 C C . GLY A 1 453 ? 34.556 -50.359 -18.793 1.00 88.19 453 GLY A C 1
ATOM 3535 O O . GLY A 1 453 ? 35.106 -50.939 -17.859 1.00 88.19 453 GLY A O 1
ATOM 3536 N N . THR A 1 454 ? 35.017 -49.187 -19.252 1.00 92.44 454 THR A N 1
ATOM 3537 C CA . THR A 1 454 ? 36.205 -48.538 -18.669 1.00 92.44 454 THR A CA 1
ATOM 3538 C C . THR A 1 454 ? 35.933 -48.113 -17.219 1.00 92.44 454 THR A C 1
ATOM 3540 O O . THR A 1 454 ? 34.957 -47.394 -16.982 1.00 92.44 454 THR A O 1
ATOM 3543 N N . PRO A 1 455 ? 36.771 -48.500 -16.237 1.00 93.06 455 PRO A N 1
ATOM 3544 C CA . PRO A 1 455 ? 36.607 -48.072 -14.854 1.00 93.06 455 PRO A CA 1
ATOM 3545 C C . PRO A 1 455 ? 37.142 -46.651 -14.633 1.00 93.06 455 PRO A C 1
ATOM 3547 O O . PRO A 1 455 ? 38.238 -46.303 -15.083 1.00 93.06 455 PRO A O 1
ATOM 3550 N N . LEU A 1 456 ? 36.395 -45.844 -13.878 1.00 95.38 456 LEU A N 1
ATOM 3551 C CA . LEU A 1 456 ? 36.814 -44.522 -13.418 1.00 95.38 456 LEU A CA 1
ATOM 3552 C C . LEU A 1 456 ? 36.830 -44.464 -11.895 1.00 95.38 456 LEU A C 1
ATOM 3554 O O . LEU A 1 456 ? 35.990 -45.059 -11.219 1.00 95.38 456 LEU A O 1
ATOM 3558 N N . THR A 1 457 ? 37.780 -43.695 -11.369 1.00 94.75 457 THR A N 1
ATOM 3559 C CA . THR A 1 457 ? 37.965 -43.497 -9.927 1.00 94.75 457 THR A CA 1
ATOM 3560 C C . THR A 1 457 ? 37.610 -42.075 -9.525 1.00 94.75 457 THR A C 1
ATOM 3562 O O . THR A 1 457 ? 37.992 -41.113 -10.198 1.00 94.75 457 THR A O 1
ATOM 3565 N N . PHE A 1 458 ? 36.871 -41.947 -8.428 1.00 94.81 458 PHE A N 1
ATOM 3566 C CA . PHE A 1 458 ? 36.543 -40.672 -7.814 1.00 94.81 458 PHE A CA 1
ATOM 3567 C C . PHE A 1 458 ? 37.762 -40.102 -7.085 1.00 94.81 458 PHE A C 1
ATOM 3569 O O . PHE A 1 458 ? 38.441 -40.813 -6.345 1.00 94.81 458 PHE A O 1
ATOM 3576 N N . ARG A 1 459 ? 38.027 -38.808 -7.267 1.00 92.06 459 ARG A N 1
ATOM 3577 C CA . ARG A 1 459 ? 39.047 -38.063 -6.525 1.00 92.06 459 ARG A CA 1
ATOM 3578 C C . ARG A 1 459 ? 38.478 -36.708 -6.086 1.00 92.06 459 ARG A C 1
ATOM 3580 O O . ARG A 1 459 ? 38.125 -35.908 -6.960 1.00 92.06 459 ARG A O 1
ATOM 3587 N N . PRO A 1 460 ? 38.404 -36.436 -4.768 1.00 89.38 460 PRO A N 1
ATOM 3588 C CA . PRO A 1 460 ? 38.074 -35.112 -4.244 1.00 89.38 460 PRO A CA 1
ATOM 3589 C C . PRO A 1 460 ? 38.989 -34.033 -4.831 1.00 89.38 460 PRO A C 1
ATOM 3591 O O . PRO A 1 460 ? 40.179 -34.276 -5.039 1.00 89.38 460 PRO A O 1
ATOM 3594 N N . ARG A 1 461 ? 38.449 -32.841 -5.105 1.00 86.69 461 ARG A N 1
ATOM 3595 C CA . ARG A 1 461 ? 39.226 -31.724 -5.672 1.00 86.69 461 ARG A CA 1
ATOM 3596 C C . ARG A 1 461 ? 39.643 -30.684 -4.649 1.00 86.69 461 ARG A C 1
ATOM 3598 O O . ARG A 1 461 ? 40.644 -30.008 -4.872 1.00 86.69 461 ARG A O 1
ATOM 3605 N N . THR A 1 462 ? 38.858 -30.503 -3.595 1.00 86.00 462 THR A N 1
ATOM 3606 C CA . THR A 1 462 ? 39.119 -29.502 -2.560 1.00 86.00 462 THR A CA 1
ATOM 3607 C C . THR A 1 462 ? 39.361 -30.177 -1.220 1.00 86.00 462 THR A C 1
ATOM 3609 O O . THR A 1 462 ? 38.890 -31.287 -0.973 1.00 86.00 462 THR A O 1
ATOM 3612 N N . GLU A 1 463 ? 40.087 -29.492 -0.343 1.00 84.81 463 GLU A N 1
ATOM 3613 C CA . GLU A 1 463 ? 40.392 -30.007 0.990 1.00 84.81 463 GLU A CA 1
ATOM 3614 C C . GLU A 1 463 ? 39.131 -30.268 1.844 1.00 84.81 463 GLU A C 1
ATOM 3616 O O . GLU A 1 463 ? 39.032 -31.352 2.417 1.00 84.81 463 GLU A O 1
ATOM 3621 N N . PRO A 1 464 ? 38.103 -29.389 1.859 1.00 87.75 464 PRO A N 1
ATOM 3622 C CA . PRO A 1 464 ? 36.851 -29.677 2.565 1.00 87.75 464 PRO A CA 1
ATOM 3623 C C . PRO A 1 464 ? 36.114 -30.906 2.020 1.00 87.75 464 PRO A C 1
ATOM 3625 O O . PRO A 1 464 ? 35.580 -31.699 2.789 1.00 87.75 464 PRO A O 1
ATOM 3628 N N . GLU A 1 465 ? 36.117 -31.093 0.695 1.00 90.62 465 GLU A N 1
ATOM 3629 C CA . GLU A 1 465 ? 35.506 -32.257 0.046 1.00 90.62 465 GLU A CA 1
ATOM 3630 C C . GLU A 1 465 ? 36.247 -33.551 0.408 1.00 90.62 465 GLU A C 1
ATOM 3632 O O . GLU A 1 465 ? 35.622 -34.590 0.619 1.00 90.62 465 GLU A O 1
ATOM 3637 N N . ARG A 1 466 ? 37.581 -33.488 0.494 1.00 91.19 466 ARG A N 1
ATOM 3638 C CA . ARG A 1 466 ? 38.419 -34.618 0.896 1.00 91.19 466 ARG A CA 1
ATOM 3639 C C . ARG A 1 466 ? 38.103 -35.035 2.328 1.00 91.19 466 ARG A C 1
ATOM 3641 O O . ARG A 1 466 ? 37.772 -36.194 2.538 1.00 91.19 466 ARG A O 1
ATOM 3648 N N . LEU A 1 467 ? 38.133 -34.093 3.271 1.00 89.31 467 LEU A N 1
ATOM 3649 C CA . LEU A 1 467 ? 37.864 -34.357 4.688 1.00 89.31 467 LEU A CA 1
ATOM 3650 C C . LEU A 1 467 ? 36.450 -34.909 4.917 1.00 89.31 467 LEU A C 1
ATOM 3652 O O . LEU A 1 467 ? 36.272 -35.829 5.710 1.00 89.31 467 LEU A O 1
ATOM 3656 N N . ALA A 1 468 ? 35.456 -34.386 4.194 1.00 89.62 468 ALA A N 1
ATOM 3657 C CA . ALA A 1 468 ? 34.072 -34.834 4.316 1.00 89.62 468 ALA A CA 1
ATOM 3658 C C . ALA A 1 468 ? 33.848 -36.267 3.800 1.00 89.62 468 ALA A C 1
ATOM 3660 O O . ALA A 1 468 ? 33.043 -37.006 4.360 1.00 89.62 468 ALA A O 1
ATOM 3661 N N . LEU A 1 469 ? 34.550 -36.670 2.735 1.00 91.31 469 LEU A N 1
ATOM 3662 C CA . LEU A 1 469 ? 34.336 -37.966 2.084 1.00 91.31 469 LEU A CA 1
ATOM 3663 C C . LEU A 1 469 ? 35.345 -39.050 2.479 1.00 91.31 469 LEU A C 1
ATOM 3665 O O . LEU A 1 469 ? 35.098 -40.216 2.186 1.00 91.31 469 LEU A O 1
ATOM 3669 N N . GLU A 1 470 ? 36.462 -38.711 3.125 1.00 90.62 470 GLU A N 1
ATOM 3670 C CA . GLU A 1 470 ? 37.571 -39.636 3.407 1.00 90.62 470 GLU A CA 1
ATOM 3671 C C . GLU A 1 470 ? 37.126 -40.871 4.200 1.00 90.62 470 GLU A C 1
ATOM 3673 O O . GLU A 1 470 ? 37.304 -41.999 3.736 1.00 90.62 470 GLU A O 1
ATOM 3678 N N . LYS A 1 471 ? 36.472 -40.667 5.350 1.00 89.81 471 LYS A N 1
ATOM 3679 C CA . LYS A 1 471 ? 35.978 -41.769 6.190 1.00 89.81 471 LYS A CA 1
ATOM 3680 C C . LYS A 1 471 ? 34.920 -42.603 5.461 1.00 89.81 471 LYS A C 1
ATOM 3682 O O . LYS A 1 471 ? 34.990 -43.827 5.455 1.00 89.81 471 LYS A O 1
ATOM 3687 N N . TRP A 1 472 ? 33.984 -41.937 4.789 1.00 93.56 472 TRP A N 1
ATOM 3688 C CA . TRP A 1 472 ? 32.873 -42.582 4.091 1.00 93.56 472 TRP A CA 1
ATOM 3689 C C . TRP A 1 472 ? 33.321 -43.397 2.865 1.00 93.56 472 TRP A C 1
ATOM 3691 O O . TRP A 1 472 ? 32.770 -44.460 2.588 1.00 93.56 472 TRP A O 1
ATOM 3701 N N . LEU A 1 473 ? 34.334 -42.940 2.124 1.00 91.75 473 LEU A N 1
ATOM 3702 C CA . LEU A 1 473 ? 34.908 -43.687 1.001 1.00 91.75 473 LEU A CA 1
ATOM 3703 C C . LEU A 1 473 ? 35.772 -44.865 1.468 1.00 91.75 473 LEU A C 1
ATOM 3705 O O . LEU A 1 473 ? 35.823 -45.880 0.776 1.00 91.75 473 LEU A O 1
ATOM 3709 N N . ALA A 1 474 ? 36.430 -44.748 2.626 1.00 90.06 474 ALA A N 1
ATOM 3710 C CA . ALA A 1 474 ? 37.247 -45.819 3.195 1.00 90.06 474 ALA A CA 1
ATOM 3711 C C . ALA A 1 474 ? 36.417 -47.031 3.659 1.00 90.06 474 ALA A C 1
ATOM 3713 O O . ALA A 1 474 ? 36.912 -48.155 3.626 1.00 90.06 474 ALA A O 1
ATOM 3714 N N . GLU A 1 475 ? 35.157 -46.822 4.054 1.00 92.88 475 GLU A N 1
ATOM 3715 C CA . GLU A 1 475 ? 34.245 -47.889 4.497 1.00 92.88 475 GLU A CA 1
ATOM 3716 C C . GLU A 1 475 ? 33.864 -48.883 3.389 1.00 92.88 475 GLU A C 1
ATOM 3718 O O . GLU A 1 475 ? 33.661 -50.064 3.666 1.00 92.88 475 GLU A O 1
ATOM 3723 N N . ASP A 1 476 ? 33.746 -48.429 2.137 1.00 91.31 476 ASP A N 1
ATOM 3724 C CA . ASP A 1 476 ? 33.451 -49.302 0.999 1.00 91.31 476 ASP A CA 1
ATOM 3725 C C . ASP A 1 476 ? 34.152 -48.785 -0.269 1.00 91.31 476 ASP A C 1
ATOM 3727 O O . ASP A 1 476 ? 33.695 -47.804 -0.873 1.00 91.31 476 ASP A O 1
ATOM 3731 N N . PRO A 1 477 ? 35.213 -49.471 -0.740 1.00 89.00 477 PRO A N 1
ATOM 3732 C CA . PRO A 1 477 ? 35.959 -49.080 -1.935 1.00 89.00 477 PRO A CA 1
ATOM 3733 C C . PRO A 1 477 ? 35.095 -48.937 -3.196 1.00 89.00 477 PRO A C 1
ATOM 3735 O O . PRO A 1 477 ? 35.452 -48.190 -4.108 1.00 89.00 477 PRO A O 1
ATOM 3738 N N . ARG A 1 478 ? 33.934 -49.609 -3.264 1.00 91.94 478 ARG A N 1
ATOM 3739 C CA . ARG A 1 478 ? 33.008 -49.516 -4.404 1.00 91.94 478 ARG A CA 1
ATOM 3740 C C . ARG A 1 478 ? 32.358 -48.138 -4.518 1.00 91.94 478 ARG A C 1
ATOM 3742 O O . ARG A 1 478 ? 31.946 -47.762 -5.614 1.00 91.94 478 ARG A O 1
ATOM 3749 N N . ARG A 1 479 ? 32.291 -47.358 -3.430 1.00 93.38 479 ARG A N 1
ATOM 3750 C CA . ARG A 1 479 ? 31.714 -46.000 -3.423 1.00 93.38 479 ARG A CA 1
ATOM 3751 C C . ARG A 1 479 ? 32.505 -45.031 -4.305 1.00 93.38 479 ARG A C 1
ATOM 3753 O O . ARG A 1 479 ? 31.913 -44.123 -4.883 1.00 93.38 479 ARG A O 1
ATOM 3760 N N . GLY A 1 480 ? 33.810 -45.252 -4.467 1.00 93.12 480 GLY A N 1
ATOM 3761 C CA . GLY A 1 480 ? 34.694 -44.417 -5.283 1.00 93.12 480 GLY A CA 1
ATOM 3762 C C . GLY A 1 480 ? 34.880 -44.878 -6.732 1.00 93.12 480 GLY A C 1
ATOM 3763 O O . GLY A 1 480 ? 35.714 -44.304 -7.431 1.00 93.12 480 GLY A O 1
ATOM 3764 N N . VAL A 1 481 ? 34.166 -45.911 -7.194 1.00 95.00 481 VAL A N 1
ATOM 3765 C CA . VAL A 1 481 ? 34.396 -46.529 -8.510 1.00 95.00 481 VAL A CA 1
ATOM 3766 C C . VAL A 1 481 ? 33.120 -46.530 -9.345 1.00 95.00 481 VAL A C 1
ATOM 3768 O O . VAL A 1 481 ? 32.039 -46.864 -8.862 1.00 95.00 481 VAL A O 1
ATOM 3771 N N . VAL A 1 482 ? 33.253 -46.176 -10.622 1.00 95.94 482 VAL A N 1
ATOM 3772 C CA . VAL A 1 482 ? 32.176 -46.273 -11.617 1.00 95.94 482 VAL A CA 1
ATOM 3773 C C . VAL A 1 482 ? 32.679 -46.951 -12.880 1.00 95.94 482 VAL A C 1
ATOM 3775 O O . VAL A 1 482 ? 33.870 -46.922 -13.181 1.00 95.94 482 VAL A O 1
ATOM 3778 N N . THR A 1 483 ? 31.752 -47.512 -13.644 1.00 95.25 483 THR A N 1
ATOM 3779 C CA . THR A 1 483 ? 32.010 -48.046 -14.982 1.00 95.25 483 THR A CA 1
ATOM 3780 C C . THR A 1 483 ? 31.394 -47.127 -16.031 1.00 95.25 483 THR A C 1
ATOM 3782 O O . THR A 1 483 ? 30.239 -46.716 -15.886 1.00 95.25 483 THR A O 1
ATOM 3785 N N . TRP A 1 484 ? 32.161 -46.793 -17.071 1.00 94.69 484 TRP A N 1
ATOM 3786 C CA . TRP A 1 484 ? 31.703 -45.972 -18.189 1.00 94.69 484 TRP A CA 1
ATOM 3787 C C . TRP A 1 484 ? 30.760 -46.737 -19.118 1.00 94.69 484 TRP A C 1
ATOM 3789 O O . TRP A 1 484 ? 31.012 -47.893 -19.465 1.00 94.69 484 TRP A O 1
ATOM 3799 N N . VAL A 1 485 ? 29.706 -46.050 -19.547 1.00 91.88 485 VAL A N 1
ATOM 3800 C CA . VAL A 1 485 ? 28.769 -46.456 -20.591 1.00 91.88 485 VAL A CA 1
ATOM 3801 C C . VAL A 1 485 ? 28.571 -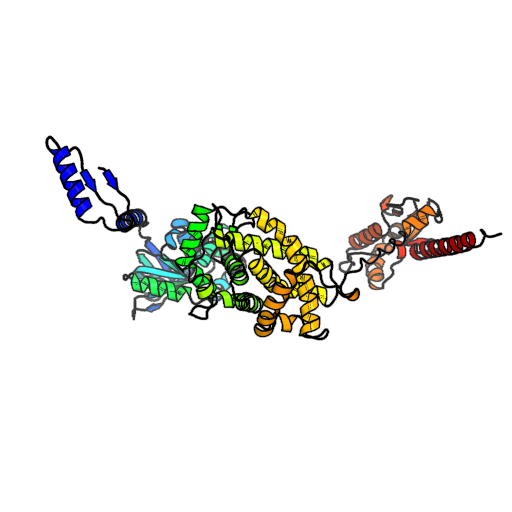45.275 -21.532 1.00 91.88 485 VAL A C 1
ATOM 3803 O O . VAL A 1 485 ? 28.308 -44.155 -21.089 1.00 91.88 485 VAL A O 1
ATOM 3806 N N . ASN A 1 486 ? 28.652 -45.528 -22.830 1.00 89.12 486 ASN A N 1
ATOM 3807 C CA . ASN A 1 486 ? 28.698 -44.521 -23.869 1.00 89.12 486 ASN A CA 1
ATOM 3808 C C . ASN A 1 486 ? 27.299 -43.952 -24.160 1.00 89.12 486 ASN A C 1
ATOM 3810 O O . ASN A 1 486 ? 26.634 -44.284 -25.138 1.00 89.12 486 ASN A O 1
ATOM 3814 N N . THR A 1 487 ? 26.802 -43.121 -23.243 1.00 88.06 487 THR A N 1
ATOM 3815 C CA . THR A 1 487 ? 25.502 -42.451 -23.341 1.00 88.06 487 THR A CA 1
ATOM 3816 C C . THR A 1 487 ? 25.599 -41.000 -22.882 1.00 88.06 487 THR A C 1
ATOM 3818 O O . THR A 1 487 ? 26.220 -40.686 -21.867 1.00 88.06 487 THR A O 1
ATOM 3821 N N . ARG A 1 488 ? 24.923 -40.092 -23.593 1.00 82.31 488 ARG A N 1
ATOM 3822 C CA . ARG A 1 488 ? 24.975 -38.647 -23.311 1.00 82.31 488 ARG A CA 1
ATOM 3823 C C . ARG A 1 488 ? 24.314 -38.237 -21.983 1.00 82.31 488 ARG A C 1
ATOM 3825 O O . ARG A 1 488 ? 24.593 -37.152 -21.481 1.00 82.31 488 ARG A O 1
ATOM 3832 N N . GLY A 1 489 ? 23.436 -39.071 -21.411 1.00 84.12 489 GLY A N 1
ATOM 3833 C CA . GLY A 1 489 ? 22.636 -38.719 -20.227 1.00 84.12 489 GLY A CA 1
ATOM 3834 C C . GLY A 1 489 ? 23.215 -39.186 -18.887 1.00 84.12 489 GLY A C 1
ATOM 3835 O O . GLY A 1 489 ? 23.471 -38.384 -17.987 1.00 84.12 489 GLY A O 1
ATOM 3836 N N . LYS A 1 490 ? 23.385 -40.502 -18.723 1.00 90.81 490 LYS A N 1
ATOM 3837 C CA . LYS A 1 490 ? 23.830 -41.134 -17.468 1.00 90.81 490 LYS A CA 1
ATOM 3838 C C . LYS A 1 490 ? 24.941 -42.157 -17.749 1.00 90.81 490 LYS A C 1
ATOM 3840 O O . LYS A 1 490 ? 24.657 -43.356 -17.750 1.00 90.81 490 LYS A O 1
ATOM 3845 N N . PRO A 1 491 ? 26.171 -41.691 -18.038 1.00 92.06 491 PRO A N 1
ATOM 3846 C CA . PRO A 1 491 ? 27.269 -42.541 -18.495 1.00 92.06 491 PRO A CA 1
ATOM 3847 C C . PRO A 1 491 ? 27.905 -43.395 -17.396 1.00 92.06 491 PRO A C 1
ATOM 3849 O O . PRO A 1 491 ? 28.764 -44.213 -17.694 1.00 92.06 491 PRO A O 1
ATOM 3852 N N . PHE A 1 492 ? 27.547 -43.211 -16.124 1.00 96.25 492 PHE A N 1
ATOM 3853 C CA . PHE A 1 492 ? 28.165 -43.954 -15.028 1.00 96.25 492 PHE A CA 1
ATOM 3854 C C . PHE A 1 492 ? 27.256 -45.042 -14.505 1.00 96.25 492 PHE A C 1
ATOM 3856 O O . PHE A 1 492 ? 26.151 -44.738 -14.070 1.00 96.25 492 PHE A O 1
ATOM 3863 N N . VAL A 1 493 ? 27.756 -46.271 -14.449 1.00 95.50 493 VAL A N 1
ATOM 3864 C CA . VAL A 1 493 ? 27.209 -47.333 -13.601 1.00 95.50 493 VAL A CA 1
ATOM 3865 C C . VAL A 1 493 ? 28.004 -47.334 -12.302 1.00 95.50 493 VAL A C 1
ATOM 3867 O O . VAL A 1 493 ? 29.214 -47.562 -12.321 1.00 95.50 493 VAL A O 1
ATOM 3870 N N . TRP A 1 494 ? 27.354 -47.026 -11.181 1.00 96.81 494 TRP A N 1
ATOM 3871 C CA . TRP A 1 494 ? 28.037 -46.939 -9.890 1.00 96.81 494 TRP A CA 1
ATOM 3872 C C . TRP A 1 494 ? 28.269 -48.326 -9.295 1.00 96.81 494 TRP A C 1
ATOM 3874 O O . TRP A 1 494 ? 27.324 -49.097 -9.147 1.00 96.81 494 TRP A O 1
ATOM 3884 N N . SER A 1 495 ? 29.512 -48.649 -8.926 1.00 93.50 495 SER A N 1
ATOM 3885 C CA . SER A 1 495 ? 29.866 -49.988 -8.433 1.00 93.50 495 SER A CA 1
ATOM 3886 C C . SER A 1 495 ? 29.227 -50.340 -7.083 1.00 93.50 495 SER A C 1
ATOM 3888 O O . SER A 1 495 ? 29.204 -51.510 -6.709 1.00 93.50 495 SER A O 1
ATOM 3890 N N . PHE A 1 496 ? 28.718 -49.348 -6.344 1.00 92.19 496 PHE A N 1
ATOM 3891 C CA . PHE A 1 496 ? 28.069 -49.545 -5.046 1.00 92.19 496 PHE A CA 1
ATOM 3892 C C . PHE A 1 496 ? 26.619 -50.045 -5.160 1.00 92.19 496 PHE A C 1
ATOM 3894 O O . PHE A 1 496 ? 26.241 -50.962 -4.438 1.00 92.19 496 PHE A O 1
ATOM 3901 N N . ASP A 1 497 ? 25.810 -49.472 -6.062 1.00 92.69 497 ASP A N 1
ATOM 3902 C CA . ASP A 1 497 ? 24.375 -49.790 -6.185 1.00 92.69 497 ASP A CA 1
ATOM 3903 C C . ASP A 1 497 ? 23.945 -50.300 -7.574 1.00 92.69 497 ASP A C 1
ATOM 3905 O O . ASP A 1 497 ? 22.772 -50.614 -7.778 1.00 92.69 497 ASP A O 1
ATOM 3909 N N . GLY A 1 498 ? 24.869 -50.367 -8.538 1.00 90.88 498 GLY A N 1
ATOM 3910 C CA . GLY A 1 498 ? 24.627 -50.834 -9.905 1.00 90.88 498 GLY A CA 1
ATOM 3911 C C . GLY A 1 498 ? 23.751 -49.911 -10.759 1.00 90.88 498 GLY A C 1
ATOM 3912 O O . GLY A 1 498 ? 23.426 -50.255 -11.897 1.00 90.88 498 GLY A O 1
ATOM 3913 N N . LYS A 1 499 ? 23.343 -48.741 -10.252 1.00 94.38 499 LYS A N 1
ATOM 3914 C CA . LYS A 1 499 ? 22.444 -47.818 -10.960 1.00 94.38 499 LYS A CA 1
ATOM 3915 C C . LYS A 1 499 ? 23.218 -46.833 -11.831 1.00 94.38 499 LYS A C 1
ATOM 3917 O O . LYS A 1 499 ? 24.414 -46.596 -11.650 1.00 94.38 499 LYS A O 1
ATOM 3922 N N . ARG A 1 500 ? 22.499 -46.239 -12.792 1.00 93.69 500 ARG A N 1
ATOM 3923 C CA . ARG A 1 500 ? 23.049 -45.249 -13.724 1.00 93.69 500 ARG A CA 1
ATOM 3924 C C . ARG A 1 500 ? 22.931 -43.820 -13.204 1.00 93.69 500 ARG A C 1
ATOM 3926 O O . ARG A 1 500 ? 21.846 -43.400 -12.796 1.00 93.69 500 ARG A O 1
ATOM 3933 N N . TYR A 1 501 ? 24.005 -43.046 -13.334 1.00 95.00 501 TYR A N 1
ATOM 3934 C CA . TYR A 1 501 ? 24.078 -41.652 -12.899 1.00 95.00 501 TYR A CA 1
ATOM 3935 C C . TYR A 1 501 ? 24.765 -40.746 -13.920 1.00 95.00 501 TYR A C 1
ATOM 3937 O O . TYR A 1 501 ? 25.573 -41.182 -14.740 1.00 95.00 501 TYR A O 1
ATOM 3945 N N . SER A 1 502 ? 24.442 -39.453 -13.847 1.00 94.12 502 SER A N 1
ATOM 3946 C CA . SER A 1 502 ? 25.266 -38.411 -14.456 1.00 94.12 502 SER A CA 1
ATOM 3947 C C . SER A 1 502 ? 26.474 -38.114 -13.555 1.00 94.12 502 SER A C 1
ATOM 3949 O O . SER A 1 502 ? 26.376 -38.300 -12.337 1.00 94.12 502 SER A O 1
ATOM 3951 N N . PRO A 1 503 ? 27.597 -37.604 -14.096 1.00 92.19 503 PRO A N 1
ATOM 3952 C CA . PRO A 1 503 ? 28.780 -37.340 -13.283 1.00 92.19 503 PRO A CA 1
ATOM 3953 C C . PRO A 1 503 ? 28.549 -36.373 -12.125 1.00 92.19 503 PRO A C 1
ATOM 3955 O O . PRO A 1 503 ? 29.056 -36.607 -11.035 1.00 92.19 503 PRO A O 1
ATOM 3958 N N . SER A 1 504 ? 27.774 -35.303 -12.328 1.00 91.56 504 SER A N 1
ATOM 3959 C CA . SER A 1 504 ? 27.439 -34.369 -11.243 1.00 91.56 504 SER A CA 1
ATOM 3960 C C . SER A 1 504 ? 26.390 -34.941 -10.292 1.00 91.56 504 SER A C 1
ATOM 3962 O O . SER A 1 504 ? 26.520 -34.772 -9.084 1.00 91.56 504 SER A O 1
ATOM 3964 N N . GLY A 1 505 ? 25.385 -35.658 -10.810 1.00 91.81 505 GLY A N 1
ATOM 3965 C CA . GLY A 1 505 ? 24.333 -36.251 -9.982 1.00 91.81 505 GLY A CA 1
ATOM 3966 C C . GLY A 1 505 ? 24.869 -37.306 -9.014 1.00 91.81 505 GLY A C 1
ATOM 3967 O O . GLY A 1 505 ? 24.427 -37.360 -7.870 1.00 91.81 505 GLY A O 1
ATOM 3968 N N . LEU A 1 506 ? 25.859 -38.099 -9.440 1.00 94.88 506 LEU A N 1
ATOM 3969 C CA . LEU A 1 506 ? 26.495 -39.074 -8.558 1.00 94.88 506 LEU A CA 1
ATOM 3970 C C . LEU A 1 506 ? 27.269 -38.399 -7.425 1.00 94.88 506 LEU A C 1
ATOM 3972 O O . LEU A 1 506 ? 27.134 -38.804 -6.280 1.00 94.88 506 LEU A O 1
ATOM 3976 N N . VAL A 1 507 ? 28.024 -37.339 -7.719 1.00 93.69 507 VAL A N 1
ATOM 3977 C CA . VAL A 1 507 ? 28.797 -36.621 -6.693 1.00 93.69 507 VAL A CA 1
ATOM 3978 C C . VAL A 1 507 ? 27.880 -35.960 -5.665 1.00 93.69 507 VAL A C 1
ATOM 3980 O O . VAL A 1 507 ? 28.111 -36.101 -4.469 1.00 93.69 507 VAL A O 1
ATOM 3983 N N . MET A 1 508 ? 26.790 -35.325 -6.107 1.00 93.88 508 MET A N 1
ATOM 3984 C CA . MET A 1 508 ? 25.786 -34.775 -5.189 1.00 93.88 508 MET A CA 1
ATOM 3985 C C . MET A 1 508 ? 25.152 -35.864 -4.316 1.00 93.88 508 MET A C 1
ATOM 3987 O O . MET A 1 508 ? 24.955 -35.666 -3.119 1.00 93.88 508 MET A O 1
ATOM 3991 N N . LYS A 1 509 ? 24.883 -37.045 -4.890 1.00 93.88 509 LYS A N 1
ATOM 3992 C CA . LYS A 1 509 ? 24.390 -38.197 -4.129 1.00 93.88 509 LYS A CA 1
ATOM 3993 C C . LYS A 1 509 ? 25.422 -38.701 -3.113 1.00 93.88 509 LYS A C 1
ATOM 3995 O O . LYS A 1 509 ? 25.039 -39.051 -2.003 1.00 93.88 509 LYS A O 1
ATOM 4000 N N . MET A 1 510 ? 26.708 -38.718 -3.462 1.00 93.50 510 MET A N 1
ATOM 4001 C CA . MET A 1 510 ? 27.790 -39.078 -2.538 1.00 93.50 510 MET A CA 1
ATOM 4002 C C . MET A 1 510 ? 27.875 -38.092 -1.366 1.00 93.50 510 MET A C 1
ATOM 4004 O O . MET A 1 510 ? 27.996 -38.536 -0.233 1.00 93.50 510 MET A O 1
ATOM 4008 N N . TYR A 1 511 ? 27.740 -36.781 -1.603 1.00 94.31 511 TYR A N 1
ATOM 4009 C CA . TYR A 1 511 ? 27.709 -35.782 -0.524 1.00 94.31 511 TYR A CA 1
ATOM 4010 C C . TYR A 1 511 ? 26.532 -35.981 0.431 1.00 94.31 511 TYR A C 1
ATOM 4012 O O . TYR A 1 511 ? 26.717 -35.916 1.643 1.00 94.31 511 TYR A O 1
ATOM 4020 N N . ALA A 1 512 ? 25.342 -36.252 -0.112 1.00 91.75 512 ALA A N 1
ATOM 4021 C CA . ALA A 1 512 ? 24.155 -36.514 0.693 1.00 91.75 512 ALA A CA 1
ATOM 4022 C C . ALA A 1 512 ? 24.315 -37.782 1.549 1.00 91.75 512 ALA A C 1
ATOM 4024 O O . ALA A 1 512 ? 23.985 -37.771 2.727 1.00 91.75 512 ALA A O 1
ATOM 4025 N N . LEU A 1 513 ? 24.865 -38.860 0.976 1.00 92.19 513 LEU A N 1
ATOM 4026 C CA . LEU A 1 513 ? 25.103 -40.119 1.694 1.00 92.19 513 LEU A CA 1
ATOM 4027 C C . LEU A 1 513 ? 26.247 -40.047 2.712 1.00 92.19 513 LEU A C 1
ATOM 4029 O O . LEU A 1 513 ? 26.300 -40.883 3.609 1.00 92.19 513 LEU A O 1
ATOM 4033 N N . ALA A 1 514 ? 27.161 -39.092 2.553 1.00 90.81 514 ALA A N 1
ATOM 4034 C CA . ALA A 1 514 ? 28.219 -38.800 3.513 1.00 90.81 514 ALA A CA 1
ATOM 4035 C C . ALA A 1 514 ? 27.811 -37.738 4.551 1.00 90.81 514 ALA A C 1
ATOM 4037 O O . ALA A 1 514 ? 28.651 -37.321 5.342 1.00 90.81 514 ALA A O 1
ATOM 4038 N N . GLU A 1 515 ? 26.552 -37.277 4.522 1.00 91.25 515 GLU A N 1
ATOM 4039 C CA . GLU A 1 515 ? 25.983 -36.297 5.461 1.00 91.25 515 GLU A CA 1
ATOM 4040 C C . GLU A 1 515 ? 26.806 -34.999 5.572 1.00 91.25 515 GLU A C 1
ATOM 4042 O O . GLU A 1 515 ? 26.929 -34.381 6.632 1.00 91.25 515 GLU A O 1
ATOM 4047 N N . TRP A 1 516 ? 27.383 -34.547 4.453 1.00 91.88 516 TRP A N 1
ATOM 4048 C CA . TRP A 1 516 ? 28.222 -33.353 4.453 1.00 91.88 516 TRP A CA 1
ATOM 4049 C C . TRP A 1 516 ? 27.384 -32.065 4.498 1.00 91.88 516 TRP A C 1
ATOM 4051 O O . TRP A 1 516 ? 26.942 -31.557 3.468 1.00 91.88 516 TRP A O 1
ATOM 4061 N N . ALA A 1 517 ? 27.223 -31.488 5.693 1.00 82.31 517 ALA A N 1
ATOM 4062 C CA . ALA A 1 517 ? 26.438 -30.265 5.921 1.00 82.31 517 ALA A CA 1
ATOM 4063 C C . ALA A 1 517 ? 26.920 -29.027 5.128 1.00 82.31 517 ALA A C 1
ATOM 4065 O O . ALA A 1 517 ? 26.133 -28.127 4.852 1.00 82.31 517 ALA A O 1
ATOM 4066 N N . GLY A 1 518 ? 28.202 -28.979 4.744 1.00 84.44 518 GLY A N 1
ATOM 4067 C CA . GLY A 1 518 ? 28.802 -27.885 3.969 1.00 84.44 518 GLY A CA 1
ATOM 4068 C C . GLY A 1 518 ? 28.836 -28.114 2.454 1.00 84.44 518 GLY A C 1
ATOM 4069 O O . GLY A 1 518 ? 29.602 -27.441 1.763 1.00 84.44 518 GLY A O 1
ATOM 4070 N N . ALA A 1 519 ? 28.086 -29.090 1.932 1.00 86.00 519 ALA A N 1
ATOM 4071 C CA . ALA A 1 519 ? 28.125 -29.435 0.516 1.00 86.00 519 ALA A CA 1
ATOM 4072 C C . ALA A 1 519 ? 27.604 -28.287 -0.380 1.00 86.00 519 ALA A C 1
ATOM 4074 O O . ALA A 1 519 ? 26.559 -27.698 -0.094 1.00 86.00 519 ALA A O 1
ATOM 4075 N N . PRO A 1 520 ? 28.285 -27.967 -1.497 1.00 85.06 520 PRO A N 1
ATOM 4076 C CA . PRO A 1 520 ? 27.834 -26.930 -2.420 1.00 85.06 520 PRO A CA 1
ATOM 4077 C C . PRO A 1 520 ? 26.564 -27.367 -3.161 1.00 85.06 520 PRO A C 1
ATOM 4079 O O . PRO A 1 520 ? 26.414 -28.533 -3.514 1.00 85.06 520 PRO A O 1
ATOM 4082 N N . VAL A 1 521 ? 25.688 -26.413 -3.497 1.00 81.06 521 VAL A N 1
ATOM 4083 C CA . VAL A 1 521 ? 24.433 -26.663 -4.244 1.00 81.06 521 VAL A CA 1
ATOM 4084 C C . VAL A 1 521 ? 24.646 -27.179 -5.675 1.00 81.06 521 VAL A C 1
ATOM 4086 O O . VAL A 1 521 ? 23.723 -27.699 -6.299 1.00 81.06 521 VAL A O 1
ATOM 4089 N N . ALA A 1 522 ? 25.862 -27.047 -6.211 1.00 84.00 522 ALA A N 1
ATOM 4090 C CA . ALA A 1 522 ? 26.239 -27.540 -7.528 1.00 84.00 522 ALA A CA 1
ATOM 4091 C C . ALA A 1 522 ? 27.713 -27.954 -7.568 1.00 84.00 522 ALA A C 1
ATOM 4093 O O . ALA A 1 522 ? 28.558 -27.423 -6.846 1.00 84.00 522 ALA A O 1
ATOM 4094 N N . VAL A 1 523 ? 28.035 -28.887 -8.467 1.00 86.81 523 VAL A N 1
ATOM 4095 C CA . VAL A 1 523 ? 29.374 -29.467 -8.563 1.00 86.81 523 VAL A CA 1
ATOM 4096 C C . VAL A 1 523 ? 29.804 -29.720 -10.008 1.00 86.81 523 VAL A C 1
ATOM 4098 O O . VAL A 1 523 ? 29.032 -30.192 -10.849 1.00 86.81 523 VAL A O 1
ATOM 4101 N N . GLN A 1 524 ? 31.083 -29.464 -10.298 1.00 85.56 524 GLN A N 1
ATOM 4102 C CA . GLN A 1 524 ? 31.721 -29.883 -11.547 1.00 85.56 524 GLN A CA 1
ATOM 4103 C C . GLN A 1 524 ? 32.043 -31.386 -11.480 1.00 85.56 524 GLN A C 1
ATOM 4105 O O . GLN A 1 524 ? 33.187 -31.783 -11.245 1.00 85.56 524 GLN A O 1
ATOM 4110 N N . GLY A 1 525 ? 31.019 -32.223 -11.646 1.00 87.00 525 GLY A N 1
ATOM 4111 C CA . GLY A 1 525 ? 31.112 -33.680 -11.556 1.00 87.00 525 GLY A CA 1
ATOM 4112 C C . GLY A 1 525 ? 32.227 -34.283 -12.416 1.00 87.00 525 GLY A C 1
ATOM 4113 O O . GLY A 1 525 ? 33.096 -34.945 -11.855 1.00 87.00 525 GLY A O 1
ATOM 4114 N N . PRO A 1 526 ? 32.297 -34.010 -13.738 1.00 89.62 526 PRO A N 1
ATOM 4115 C CA . PRO A 1 526 ? 33.299 -34.619 -14.621 1.00 89.62 526 PRO A CA 1
ATOM 4116 C C . PRO A 1 526 ? 34.759 -34.402 -14.184 1.00 89.62 526 PRO A C 1
ATOM 4118 O O . PRO A 1 526 ? 35.616 -35.239 -14.447 1.00 89.62 526 PRO A O 1
ATOM 4121 N N . ALA A 1 527 ? 35.061 -33.316 -13.465 1.00 89.75 527 ALA A N 1
ATOM 4122 C CA . ALA A 1 527 ? 36.423 -33.023 -13.010 1.00 89.75 527 ALA A CA 1
ATOM 4123 C C . ALA A 1 527 ? 36.926 -33.957 -11.893 1.00 89.75 527 ALA A C 1
ATOM 4125 O O . ALA A 1 527 ? 38.119 -33.957 -11.601 1.00 89.75 527 ALA A O 1
ATOM 4126 N N . ARG A 1 528 ? 36.025 -34.711 -11.253 1.00 91.06 528 ARG A N 1
ATOM 4127 C CA . ARG A 1 528 ? 36.308 -35.584 -10.102 1.00 91.06 528 ARG A CA 1
ATOM 4128 C C . ARG A 1 528 ? 36.485 -37.048 -10.478 1.00 91.06 528 ARG A C 1
ATOM 4130 O O . ARG A 1 528 ? 36.854 -37.847 -9.628 1.00 91.06 528 ARG A O 1
ATOM 4137 N N . TRP A 1 529 ? 36.225 -37.405 -11.731 1.00 93.81 529 TRP A N 1
ATOM 4138 C CA . TRP A 1 529 ? 36.286 -38.785 -12.204 1.00 93.81 529 TRP A CA 1
ATOM 4139 C C . TRP A 1 529 ? 37.468 -38.963 -13.138 1.00 93.81 529 TRP A C 1
ATOM 4141 O O . TRP A 1 529 ? 37.579 -38.260 -14.142 1.00 93.81 529 TRP A O 1
ATOM 4151 N N . TYR A 1 530 ? 38.348 -39.895 -12.781 1.00 94.12 530 TYR A N 1
ATOM 4152 C CA . TYR A 1 530 ? 39.626 -40.123 -13.440 1.00 94.12 530 TYR A CA 1
ATOM 4153 C C . TYR A 1 530 ? 39.644 -41.475 -14.138 1.00 94.12 530 TYR A C 1
ATOM 4155 O O . TYR A 1 530 ? 39.413 -42.507 -13.503 1.00 94.12 530 TYR A O 1
ATOM 4163 N N . VAL A 1 531 ? 39.995 -41.454 -15.421 1.00 92.00 531 VAL A N 1
ATOM 4164 C CA . VAL A 1 531 ? 40.384 -42.644 -16.178 1.00 92.00 531 VAL A CA 1
ATOM 4165 C C . VAL A 1 531 ? 41.847 -42.940 -15.858 1.00 92.00 531 VAL A C 1
ATOM 4167 O O . VAL A 1 531 ? 42.678 -42.027 -15.760 1.00 92.00 531 VAL A O 1
ATOM 4170 N N . ARG A 1 532 ? 42.180 -44.220 -15.668 1.00 81.44 532 ARG A N 1
ATOM 4171 C CA . ARG A 1 532 ? 43.563 -44.650 -15.424 1.00 81.44 532 ARG A CA 1
ATOM 4172 C C . ARG A 1 532 ? 44.457 -44.124 -16.556 1.00 81.44 532 ARG A C 1
ATOM 4174 O O . ARG A 1 532 ? 44.102 -44.249 -17.721 1.00 81.44 532 ARG A O 1
ATOM 4181 N N . SER A 1 533 ? 45.588 -43.507 -16.207 1.00 74.44 533 SER A N 1
ATOM 4182 C CA . SER A 1 533 ? 46.583 -42.912 -17.130 1.00 74.44 533 SER A CA 1
ATOM 4183 C C . SER A 1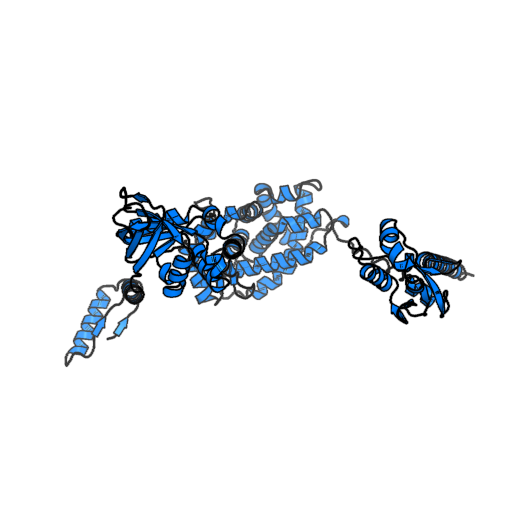 533 ? 46.141 -41.749 -18.044 1.00 74.44 533 SER A C 1
ATOM 4185 O O . SER A 1 533 ? 47.020 -41.049 -18.533 1.00 74.44 533 SER A O 1
ATOM 4187 N N . GLU A 1 534 ? 44.846 -41.460 -18.223 1.00 80.38 534 GLU A N 1
ATOM 4188 C CA . GLU A 1 534 ? 44.371 -40.398 -19.143 1.00 80.38 534 GLU A CA 1
ATOM 4189 C C . GLU A 1 534 ? 43.927 -39.098 -18.441 1.00 80.38 534 GLU A C 1
ATOM 4191 O O . GLU A 1 534 ? 43.791 -38.047 -19.067 1.00 80.38 534 GLU A O 1
ATOM 4196 N N . GLY A 1 535 ? 43.763 -39.128 -17.116 1.00 86.75 535 GLY A N 1
ATOM 4197 C CA . GLY A 1 535 ? 43.351 -37.964 -16.328 1.00 86.75 535 GLY A CA 1
ATOM 4198 C C . GLY A 1 535 ? 41.836 -37.879 -16.137 1.00 86.75 535 GLY A C 1
ATOM 4199 O O . GLY A 1 535 ? 41.127 -38.878 -16.254 1.00 86.75 535 GLY A O 1
ATOM 4200 N N . ASN A 1 536 ? 41.338 -36.700 -15.754 1.00 91.19 536 ASN A N 1
ATOM 4201 C CA . ASN A 1 536 ? 39.906 -36.509 -15.517 1.00 91.19 536 ASN A CA 1
ATOM 4202 C C . ASN A 1 536 ? 39.130 -36.233 -16.810 1.00 91.19 536 ASN A C 1
ATOM 4204 O O . ASN A 1 536 ? 39.696 -35.800 -17.814 1.00 91.19 536 ASN A O 1
ATOM 4208 N N . LEU A 1 537 ? 37.811 -36.431 -16.765 1.00 88.50 537 LEU A N 1
ATOM 4209 C CA . LEU A 1 537 ? 36.944 -36.258 -17.936 1.00 88.50 537 LEU A CA 1
ATOM 4210 C C . LEU A 1 537 ? 36.992 -34.841 -18.528 1.00 88.50 537 LEU A C 1
ATOM 4212 O O . LEU A 1 537 ? 36.786 -34.667 -19.722 1.00 88.50 537 LEU A O 1
ATOM 4216 N N . VAL A 1 538 ? 37.282 -33.816 -17.726 1.00 87.62 538 VAL A N 1
ATOM 4217 C CA . VAL A 1 538 ? 37.393 -32.436 -18.230 1.00 87.62 538 VAL A CA 1
ATOM 4218 C C . VAL A 1 538 ? 38.644 -32.263 -19.082 1.00 87.62 538 VAL A C 1
ATOM 4220 O O . VAL A 1 538 ? 38.571 -31.657 -20.146 1.00 87.62 538 VAL A O 1
ATOM 4223 N N . ARG A 1 539 ? 39.776 -32.828 -18.650 1.00 86.88 539 ARG A N 1
ATOM 4224 C CA . ARG A 1 539 ? 41.020 -32.830 -19.426 1.00 86.88 539 ARG A CA 1
ATOM 4225 C C . ARG A 1 539 ? 40.855 -33.611 -20.725 1.00 86.88 539 ARG A C 1
ATOM 4227 O O . ARG A 1 539 ? 41.268 -33.118 -21.766 1.00 86.88 539 ARG A O 1
ATOM 4234 N N . ILE A 1 540 ? 40.231 -34.788 -20.666 1.00 86.94 540 ILE A N 1
ATOM 4235 C CA . ILE A 1 540 ? 39.987 -35.623 -21.850 1.00 86.94 540 ILE A CA 1
ATOM 4236 C C . ILE A 1 540 ? 39.114 -34.864 -22.858 1.00 86.94 540 ILE A C 1
ATOM 4238 O O . ILE A 1 540 ? 39.479 -34.763 -24.023 1.00 86.94 540 ILE A O 1
ATOM 4242 N N . ALA A 1 541 ? 38.015 -34.251 -22.408 1.00 86.38 541 ALA A N 1
ATOM 4243 C CA . ALA A 1 541 ? 37.168 -33.432 -23.272 1.00 86.38 541 ALA A CA 1
ATOM 4244 C C . ALA A 1 541 ? 37.891 -32.197 -23.837 1.00 86.38 541 ALA A C 1
ATOM 4246 O O . ALA A 1 541 ? 37.644 -31.823 -24.977 1.00 86.38 541 ALA A O 1
ATOM 4247 N N . GLY A 1 542 ? 38.784 -31.574 -23.061 1.00 83.62 542 GLY A N 1
ATOM 4248 C CA . GLY A 1 542 ? 39.592 -30.442 -23.522 1.00 83.62 542 GLY A CA 1
ATOM 4249 C C . GLY A 1 542 ? 40.566 -30.817 -24.640 1.00 83.62 542 GLY A C 1
ATOM 4250 O O . GLY A 1 542 ? 40.658 -30.090 -25.620 1.00 83.62 542 GLY A O 1
ATOM 4251 N N . LEU A 1 543 ? 41.233 -31.972 -24.528 1.00 84.38 543 LEU A N 1
ATOM 4252 C CA . LEU A 1 543 ? 42.121 -32.487 -25.579 1.00 84.38 543 LEU A CA 1
ATOM 4253 C C . LEU A 1 543 ? 41.353 -32.818 -26.865 1.00 84.38 543 LEU A C 1
ATOM 4255 O O . LEU A 1 543 ? 41.835 -32.531 -27.952 1.00 84.38 543 LEU A O 1
ATOM 4259 N N . LEU A 1 544 ? 40.146 -33.377 -26.740 1.00 84.56 544 LEU A N 1
ATOM 4260 C CA . LEU A 1 544 ? 39.280 -33.667 -27.887 1.00 84.56 544 LEU A CA 1
ATOM 4261 C C . LEU A 1 544 ? 38.789 -32.393 -28.585 1.00 84.56 544 LEU A C 1
ATOM 4263 O O . LEU A 1 544 ? 38.709 -32.363 -29.806 1.00 84.56 544 LEU A O 1
ATOM 4267 N N . ALA A 1 545 ? 38.475 -31.344 -27.819 1.00 80.19 545 ALA A N 1
ATOM 4268 C CA . ALA A 1 545 ? 38.070 -30.059 -28.382 1.00 80.19 545 ALA A CA 1
ATOM 4269 C C . ALA A 1 545 ? 39.219 -29.378 -29.144 1.00 80.19 545 ALA A C 1
ATOM 4271 O O . ALA A 1 545 ? 38.993 -28.879 -30.237 1.00 80.19 545 ALA A O 1
ATOM 4272 N N . GLN A 1 546 ? 40.444 -29.422 -28.607 1.00 78.12 546 GLN A N 1
ATOM 4273 C CA . GLN A 1 546 ? 41.636 -28.900 -29.289 1.00 78.12 546 GLN A CA 1
ATOM 4274 C C . GLN A 1 546 ? 41.943 -29.668 -30.580 1.00 78.12 546 GLN A C 1
ATOM 4276 O O . GLN A 1 546 ? 42.213 -29.056 -31.601 1.00 78.12 546 GLN A O 1
ATOM 4281 N N . GLN A 1 547 ? 41.826 -31.001 -30.563 1.00 74.75 547 GLN A N 1
ATOM 4282 C CA . GLN A 1 547 ? 42.005 -31.816 -31.769 1.00 74.75 547 GLN A CA 1
ATOM 4283 C C . GLN A 1 547 ? 40.968 -31.503 -32.855 1.00 74.75 547 GLN A C 1
ATOM 4285 O O . GLN A 1 547 ? 41.314 -31.501 -34.031 1.00 74.75 547 GLN A O 1
ATOM 4290 N N . ALA A 1 548 ? 39.714 -31.236 -32.480 1.00 68.06 548 ALA A N 1
ATOM 4291 C CA . ALA A 1 548 ? 38.685 -30.831 -33.435 1.00 68.06 548 ALA A CA 1
ATOM 4292 C C . ALA A 1 548 ? 38.978 -29.445 -34.039 1.00 68.06 548 ALA A C 1
ATOM 4294 O O . ALA A 1 548 ? 38.873 -29.286 -35.249 1.00 68.06 548 ALA A O 1
ATOM 4295 N N . GLU A 1 549 ? 39.416 -28.481 -33.220 1.00 66.00 549 GLU A N 1
ATOM 4296 C CA . GLU A 1 549 ? 39.808 -27.140 -33.683 1.00 66.00 549 GLU A CA 1
ATOM 4297 C C . GLU A 1 549 ? 41.032 -27.179 -34.621 1.00 66.00 549 GLU A C 1
ATOM 4299 O O . GLU A 1 549 ? 41.038 -26.480 -35.630 1.00 66.00 549 GLU A O 1
ATOM 4304 N N . ASP A 1 550 ? 42.029 -28.026 -34.343 1.00 61.09 550 ASP A N 1
ATOM 4305 C CA . ASP A 1 550 ? 43.204 -28.198 -35.213 1.00 61.09 550 ASP A CA 1
ATOM 4306 C C . ASP A 1 550 ? 42.850 -28.898 -36.545 1.00 61.09 550 ASP A C 1
ATOM 4308 O O . ASP A 1 550 ? 43.433 -28.586 -37.581 1.00 61.09 550 ASP A O 1
ATOM 4312 N N . THR A 1 551 ? 41.865 -29.807 -36.549 1.00 57.88 551 THR A N 1
ATOM 4313 C CA . THR A 1 551 ? 41.423 -30.516 -37.771 1.00 57.88 551 THR A CA 1
ATOM 4314 C C . THR A 1 551 ? 40.608 -29.603 -38.699 1.00 57.88 551 THR A C 1
ATOM 4316 O O . THR A 1 551 ? 40.796 -29.640 -39.914 1.00 57.88 551 THR A O 1
ATOM 4319 N N . ASP A 1 552 ? 39.766 -28.727 -38.138 1.00 53.25 552 ASP A N 1
ATOM 4320 C CA . ASP A 1 552 ? 39.002 -27.727 -38.905 1.00 53.25 552 ASP A CA 1
ATOM 4321 C C . ASP A 1 552 ? 39.915 -26.656 -39.550 1.00 53.25 552 ASP A C 1
ATOM 4323 O O . ASP A 1 552 ? 39.559 -26.054 -40.565 1.00 53.25 552 ASP A O 1
ATOM 4327 N N . LEU A 1 553 ? 41.108 -26.418 -38.986 1.00 49.41 553 LEU A N 1
ATOM 4328 C CA . LEU A 1 553 ? 42.112 -25.498 -39.538 1.00 49.41 553 LEU A CA 1
ATOM 4329 C C . LEU A 1 553 ? 42.908 -26.112 -40.708 1.00 49.41 553 LEU A C 1
ATOM 4331 O O . LEU A 1 553 ? 43.233 -25.392 -41.657 1.00 49.41 553 LEU A O 1
ATOM 4335 N N . ASP A 1 554 ? 43.172 -27.422 -40.686 1.00 47.03 554 ASP A N 1
ATOM 4336 C CA . ASP A 1 554 ? 43.853 -28.132 -41.781 1.00 47.03 554 ASP A CA 1
ATOM 4337 C C . ASP A 1 554 ? 42.923 -28.375 -42.990 1.00 47.03 554 ASP A C 1
ATOM 4339 O O . ASP A 1 554 ? 43.347 -28.210 -44.136 1.00 47.03 554 ASP A O 1
ATOM 4343 N N . GLU A 1 555 ? 41.630 -28.667 -42.789 1.00 46.44 555 GLU A N 1
ATOM 4344 C CA . GLU A 1 555 ? 40.672 -28.804 -43.907 1.00 46.44 555 GLU A CA 1
ATOM 4345 C C . GLU A 1 555 ? 40.364 -27.463 -44.606 1.00 46.44 555 GLU A C 1
ATOM 4347 O O . GLU A 1 555 ? 40.029 -27.437 -45.793 1.00 46.44 555 GLU A O 1
ATOM 4352 N N . GLY A 1 556 ? 40.552 -26.331 -43.917 1.00 43.28 556 GLY A N 1
ATOM 4353 C CA . GLY A 1 556 ? 40.381 -24.986 -44.477 1.00 43.28 556 GLY A CA 1
ATOM 4354 C C . GLY A 1 556 ? 41.514 -24.507 -45.396 1.00 43.28 556 GLY A C 1
ATOM 4355 O O . GLY A 1 556 ? 41.353 -23.485 -46.063 1.00 43.28 556 GLY A O 1
ATOM 4356 N N . THR A 1 557 ? 42.648 -25.217 -45.457 1.00 45.47 557 THR A N 1
ATOM 4357 C CA . THR A 1 557 ? 43.827 -24.818 -46.257 1.00 45.47 557 THR A CA 1
ATOM 4358 C C . THR A 1 557 ? 44.108 -25.716 -47.471 1.00 45.47 557 THR A C 1
ATOM 4360 O O . THR A 1 557 ? 44.974 -25.387 -48.277 1.00 45.47 557 THR A O 1
ATOM 4363 N N . GLY A 1 558 ? 43.344 -26.798 -47.672 1.00 42.66 558 GLY A N 1
ATOM 4364 C CA . GLY A 1 558 ? 43.511 -27.741 -48.793 1.00 42.66 558 GLY A CA 1
ATOM 4365 C C . GLY A 1 558 ? 42.614 -27.509 -50.020 1.00 42.66 558 GLY A C 1
ATOM 4366 O O . GLY A 1 558 ? 42.575 -28.353 -50.910 1.00 42.66 558 GLY A O 1
ATOM 4367 N N . GLY A 1 559 ? 41.863 -26.405 -50.068 1.00 41.50 559 GLY A N 1
ATOM 4368 C CA . GLY A 1 559 ? 40.839 -26.133 -51.085 1.00 41.50 559 GLY A CA 1
ATOM 4369 C C . GLY A 1 559 ? 41.124 -24.915 -51.960 1.00 41.50 559 GLY A C 1
ATOM 4370 O O . GLY A 1 559 ? 40.220 -24.122 -52.204 1.00 41.50 559 GLY A O 1
ATOM 4371 N N . SER A 1 560 ? 42.366 -24.729 -52.399 1.00 44.56 560 SER A N 1
ATOM 4372 C CA . SER A 1 560 ? 42.696 -23.774 -53.460 1.00 44.56 560 SER A CA 1
ATOM 4373 C C . SER A 1 560 ? 43.972 -24.209 -54.175 1.00 44.56 560 SER A C 1
ATOM 4375 O O . SER A 1 560 ? 45.057 -23.769 -53.809 1.00 44.56 560 SER A O 1
ATOM 4377 N N . ASP A 1 561 ? 43.811 -25.082 -55.164 1.00 37.84 561 ASP A N 1
ATOM 4378 C CA . ASP A 1 561 ? 44.666 -25.171 -56.353 1.00 37.84 561 ASP A CA 1
ATOM 4379 C C . ASP A 1 561 ? 43.805 -25.593 -57.551 1.00 37.84 561 ASP A C 1
ATOM 4381 O O . ASP A 1 561 ? 42.986 -26.534 -57.393 1.00 37.84 561 ASP A O 1
#

Secondary structure (DSSP, 8-state):
-EEEEESSPPPHHHHHHHHHHHHHHTTTS----EEEEEHHHHHHHHHHHS-PPPP-EEEEEEEEEEE-SSS-EEEEEEEHHHHHHHHHHHGGGGGTT-S-------HHHHHHHHHHHH-GGGHHHH---EEEEESEEEEEES-TT-TTSSEEEEEES-EEEE-HHHHHHHHHHHHHHHHHHTT-EEEEEEEE---HHHHHHHHHHHHTTS---HHHHHTT-HHHHHHHHHIIIII--EEE-STTSPPPPTTTEEEHHHHHHHHHHHSSSTHHHHHHHH-GGGGG--STT-HHHHHHSS---HHHHHHHHHHHHHHHHHHHHHHTTB-HHHHHHHHHTHHHHHHHHHHHHSSSSTT-TTS-HHHHHHHHHHHHHHHHHHHHHHHHHHH-TTS-HHHHHH-HHHHHHHHHHHHHHHTSSPPP---GGGB------------HHHHHHHTT-SPTT-EEEE---SHHHHHHHHHHHHH-GGGGEEEE---SS--EEETTT--EE-HHHHHHHHHHHTT-TT--SS--GGGGEEETTTEEHHHHHHHHHHHHHHHHHHHTTSS--

Sequence (561 aa):
MMVLMRRDAVHDNVKARLDEVCGEFNAHGAYLDYEFLYLPDIWGLISKVATPDPIDLPVALTKWLDVSTPMRAINGVVGVADVGEWYDRHGDLLFLKNIRESLGVTQVNADIERTLLEDPYSFWYRNNGITMLCDSFSVTPISRGAPYGAATVTVRNASIINGAQTVASIASAMRSDGVTAGQATVSVRIIESSQPETSIEITKSTNTQNHIERRDFVALDPVQIDIREDFRLTLGLTYAIRRSEFEPSPESGCTVREAAIALACAHASSDLAVRVRHNEDLLWEEGSAGAYSRLFGEQPSAVQIWRSVLLLREVRDCLHKITGKYEGRAAAIAEQSTLVVAHIVFQQLGREGVDDSEVDWRSVLDQVPALTERVIQWLIWDVDHSYGKNSFVTGTFASAERVRSMVPRVAQALESATVPDLAPEYRMIPRQRSTRRPNSVGLIVDSGRIKDGTPLTFRPRTEPERLALEKWLAEDPRRGVVTWVNTRGKPFVWSFDGKRYSPSGLVMKMYALAEWAGAPVAVQGPARWYVRSEGNLVRIAGLLAQQAEDTDLDEGTGGSD

Organism: NCBI:txid1868

InterPro domains:
  IPR018891 Abortive phage infection protein, C-terminal [PF10592] (96-346)

Foldseek 3Di:
DDEDEDADDDDVVVVVVVVVVQCVVCVPHNDDDYDYDHPVNVVVVVVVVPQDDFDKDWFKFFPKDFDPPPFTKMKGKGFLLSLLVSCVVQPCVLAPLAPDPDLDDDPVLVVLLCCLQPPQACNAVVDPFWEKEAQDKDWAAPDPVCSNGIIIIIGIRIHILPCPSVSVSSNVSCVVPVPRNRVHMYMYMYTHDNDPVVSNVCSVVVVVVPPDQLLNVQVVDPLLVVQQVLCCPVVVAGEARDPRDPADDLVRYGYPLLLLLLLLLLDPAVLSLLVCLVPSSQCSADDPPGNVCSRPVPRDGNLLSNLSSLLLVLLQVLLVVCLLFWDDPLNLLSVLCSSLLSSLLSVVQVPPQSVPPPDPSVVSSVCNNVSSNLLSQLSVVCCCVVVNPPDDSNVQSNDSVNSRVSSVVSSVVSVDPDRDDDDPNTGPDPPPPPPPLPDLLRLCLVVVVDPFFFKKFFDDDDPLLCVLCVVVCVVDVQLGMWTADSDSAFGTQRSVPRDTHDQFRSSVVSCVVSVPPPDDPTDPRQQGIAGPPQHTSVSVSVVSVVVVVVVVVVVVPPPDD

Radius of gyration: 37.9 Å; chains: 1; bounding box: 113×75×112 Å

pLDDT: mean 82.98, std 13.59, range [37.72, 96.81]